Protein AF-G3HZX7-F1 (afdb_monomer)

Solvent-accessible surface area (backbone atoms only — not comparable to full-atom values): 30133 Å² total; per-residue (Å²): 125,48,49,28,31,24,36,34,36,74,42,68,67,34,49,26,54,49,48,33,47,72,51,44,61,68,69,51,34,39,65,53,33,31,11,15,89,41,45,65,59,10,42,53,46,17,64,76,69,73,30,83,32,56,23,44,32,61,68,57,50,34,65,36,84,76,40,49,32,36,39,41,38,58,60,49,89,47,31,53,67,54,50,48,51,24,42,76,54,71,23,26,36,42,28,41,51,58,50,30,89,46,73,68,51,42,52,51,50,52,49,53,22,60,78,68,74,37,58,74,48,73,39,83,61,94,80,90,84,73,92,94,61,90,52,65,50,75,50,80,44,82,45,85,91,85,41,74,47,73,52,73,52,53,82,80,55,90,68,90,48,59,46,75,50,75,54,99,91,43,40,40,37,29,49,47,65,73,67,56,46,44,42,32,47,74,89,43,80,44,78,50,84,75,60,93,42,70,84,86,58,84,53,86,68,39,35,55,55,50,58,59,55,49,49,54,49,52,48,58,74,70,39,77,78,41,71,65,54,50,49,52,52,51,53,48,45,47,49,60,40,36,52,56,57,52,59,71,73,46,100,77,66,79,85,74,89,67,86,80,78,78,86,49,72,59,60,49,54,50,45,54,50,54,45,52,54,47,58,56,54,70,68,36,66,66,63,51,52,60,58,69,70,56,63,78,89,56,53,64,65,54,48,55,48,56,57,46,60,71,45,66,86,72,66,83,54,68,71,56,56,51,49,50,48,44,53,48,34,51,52,38,51,50,31,56,76,71,71,39,68,77,52,40,64,51,49,54,46,52,53,50,49,48,37,62,78,72,39,42,68,56,41,51,75,57,65,31,84,71,38,68,84,79,42,84,84,76,54,65,58,32,58,54,46,53,55,46,53,52,50,50,54,50,49,53,51,50,52,51,52,52,48,52,37,50,77,72,72,49,81,90,79,91,70,89,81,72,74,75,90,68,91,50,79,84,64,64,38,41,75,56,60,57,50,52,52,50,48,50,51,52,52,50,50,50,49,53,52,52,53,51,35,52,51,24,57,77,66,72,33,65,68,58,32,51,50,44,50,78,73,39,55,63,58,48,57,51,47,52,49,51,50,52,50,53,46,54,52,42,61,72,48,65,65,95,81,88,87,90,80,96,71,69,67,65,57,70,42,59,56,48,48,29,66,77,59,44,70,85,107

Foldseek 3Di:
DAAEEEEEALDQLSLLLLLLQLQDDPVHYDHAEYEHCAQVSQVVSCVVNVHPYGYNDLLVSLQDPRHQEYEAPDPQQCLLVSLLSNLVSQHAYEYEPPSHPDPVSVVVSVVSCVVSVHHYYYDFADDDDDPPDDAKDKDWDQDPPRDIDIDIDGPPDDDQCKDWDADPQGIWIFGVVRQGQWIATPNDIDGHDQDPTGDDRPDDSSSNVVVVVVVVSVDVVVPQCDLVNLLVLLLVLLVLLLVLVQVVPDPDGDPPPDDDDDPDPLSVVLSVLLNLLLVVVVVPVVSVVVLVPDDPPPPQVVLVVVLCVLCVVVDDDDSSLSVNSSSLSSNLSVCVVVVNNVVNVVSSVSNSVCCSPPPSVVCSVCVHPRCPVVDPVLPLVLLVVVVVVVVVLVVVVVVLVCVVCVVVVHDDDDDDDDDPPDPVPQVPLESLVVLVVVLVVLVVVLVVLVVQLVVCVVVVNVVSNCSSVVRPNVVSVVVSVVSVVLNVQSVVQPDDDDDDDPHRHYDVSSVVSSVVPRPPD

Secondary structure (DSSP, 8-state):
--EEEEEE--SHHHHHHHHHHTTS-TTTEEEEEEE-SSHHHHHHHHHHHT-SEEESSHHHHHT-TT-SEEEE-S-GGGHHHHHHHHHHTT-EEEEESSSSSSHHHHHHHHHHHHHTT--EEEE-------TTS--EEEEEEE-SSS-EEEEEEESSS----EEEEEETTEEEEEESTTS--EEEETTEEEE-PPP---S--SSTTGGGHHHHHHHHHHHHHH----HHHHHHHHHHHHHHHHHHHHHTT-SS------PPPP--HHHHHHHHHHHHHHHHHTT-HHHHHHHHT--TTSHHHHHHHHHHHTTTTS---HHHHHHHHHHHHHHHHHHHHTT-THHHHHHHHHHHHHIIIIIHHHHHHTT-GGGGGS-TT-S-HHHHHHHHHHHHHHHHHHHHHHHHHHHTT--------PPPS---TTT---HHHHHHHHHHHHHHHHHHHHHHHHHHHHTT-HHHHHHHIIIIIHHHHHHHHHHHHHHHHHHHHH-----SS------HHHHHHHHHTTT--

pLDDT: mean 75.29, std 16.87, range [33.16, 98.44]

Nearest PDB structures (foldseek):
  2o48-assembly1_X  TM=9.539E-01  e=2.920E-23  Macaca fascicularis
  4gqa-assembly1_A-2  TM=7.937E-01  e=1.253E-09  Klebsiella pneumoniae 342
  4gqa-assembly2_C-3  TM=7.931E-01  e=1.765E-09  Klebsiella pneumoniae 342
  4gqa-assembly2_D  TM=7.997E-01  e=2.485E-09  Klebsiella pneumoniae 342
  4had-assembly1_C  TM=7.603E-01  e=5.992E-09  Rhizobium etli CFN 42

Sequence (521 aa):
MALRWGIVSAGLIAHDFTTMLCSLPPSEHQVVAVAARDLNRAKEFAKKHNIPKAYGSYKELAKDPDVEISYIATQHPQHKSAVLLCLAAGKAVLCEKPMGVNAAEVREMVAEARSRDVFLMEFKELGPLRKGVDSTVSVLLQYPGGLHGSFTCSITFKLPNTAYVTGTKGMAQIHKTWCPMELVVNDEHKEFPSPVLGKGYNFMNGSCLSYEANHVRECLLKGPTSSEQIMKTGAFLLQGFIQYRAGRMAGDTPELTLEQPPQDPTTKKLSECLRRIGDELDSNMELQRMIANVDTNSPREVFFRVAADMFADGNFNWGRVVALFYFASKLVLKALCTKVPELIRTIMGWTLDFLRERLLVWIQDQGGWGYYFDRDDVALEGVGHFFRELAEEKGEGAERLLKFQNDHGGRALFQDVQKPSQDEWDEWGKTQEAMEVALALEKNLNQALLDLHSLGSGRTDPHLCDFLESHFLDEEVKLIKKMGNHLTDIRRVAGPQPTQTGVPQPSLGEYLFERLTLKHD

Mean predicted aligned error: 19.06 Å

InterPro domains:
  IPR000683 Gfo/Idh/MocA-like oxidoreductase, N-terminal [PF01408] (3-121)
  IPR002475 Bcl2-like [PS50062] (274-371)
  IPR008331 Ferritin/DPS domain [PF00210] (372-493)
  IPR009040 Ferritin-like diiron domain [PS50905] (342-494)
  IPR009078 Ferritin-like superfamily [SSF47240] (370-519)
  IPR012347 Ferritin-like [G3DSA:1.20.1260.10] (372-521)
  IPR014034 Ferritin, conserved site [PS00204] (461-481)
  IPR020717 Apoptosis regulator, Bcl-2, BH1 motif, conserved site [PS01080] (310-329)
  IPR020728 Apoptosis regulator, Bcl-2, BH3 motif, conserved site [PS01259] (270-284)
  IPR026298 Bcl-2 family [PR01862] (303-315)
  IPR026298 Bcl-2 family [PR01862] (317-345)
  IPR026298 Bcl-2 family [PR01862] (346-370)
  IPR026298 Bcl-2 family [cd06845] (236-369)
  IPR036291 NAD(P)-binding domain superfamily [SSF51735] (3-122)
  IPR036834 Bcl-2-like superfamily [G3DSA:1.10.437.10] (231-371)
  IPR036834 Bcl-2-like superfamily [SSF56854] (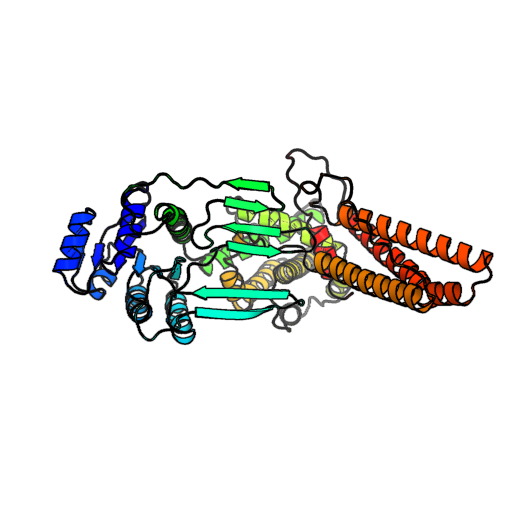223-365)
  IPR046371 Bcl-2, Bcl-2 homology region 1-3 [PF00452] (274-369)
  IPR046371 Bcl-2, Bcl-2 homology region 1-3 [SM00337] (274-369)
  IPR050984 Gfo/Idh/MocA domain-containing protein [PTHR22604] (2-122)

Radius of gyration: 29.96 Å; Cα contacts (8 Å, |Δi|>4): 589; chains: 1; bounding box: 64×76×81 Å

Structure (mmCIF, N/CA/C/O backbone):
data_AF-G3HZX7-F1
#
_entry.id   AF-G3HZX7-F1
#
loop_
_atom_site.group_PDB
_atom_site.id
_atom_site.type_symbol
_atom_site.label_atom_id
_atom_site.label_alt_id
_atom_site.label_comp_id
_atom_site.label_asym_id
_atom_site.label_entity_id
_atom_site.label_seq_id
_atom_site.pdbx_PDB_ins_code
_atom_site.Cartn_x
_atom_site.Cartn_y
_atom_site.Cartn_z
_atom_site.occupancy
_atom_site.B_iso_or_equiv
_atom_site.auth_seq_id
_atom_site.auth_comp_id
_atom_site.auth_asym_id
_atom_site.auth_atom_id
_atom_site.pdbx_PDB_model_num
ATOM 1 N N . MET A 1 1 ? -1.649 1.028 26.692 1.00 75.75 1 MET A N 1
ATOM 2 C CA . MET A 1 1 ? -1.919 -0.376 27.080 1.00 75.75 1 MET A CA 1
ATOM 3 C C . MET A 1 1 ? -1.126 -1.291 26.159 1.00 75.75 1 MET A C 1
ATOM 5 O O . MET A 1 1 ? -0.834 -0.869 25.042 1.00 75.75 1 MET A O 1
ATOM 9 N N . ALA A 1 2 ? -0.750 -2.484 26.624 1.00 89.00 2 ALA A N 1
ATOM 10 C CA . ALA A 1 2 ? -0.072 -3.476 25.792 1.00 89.00 2 ALA A CA 1
ATOM 11 C C . ALA A 1 2 ? -1.081 -4.199 24.889 1.00 89.00 2 ALA A C 1
ATOM 13 O O . ALA A 1 2 ? -2.162 -4.558 25.357 1.00 89.00 2 ALA A O 1
ATOM 14 N N . LEU A 1 3 ? -0.715 -4.420 23.627 1.00 93.25 3 LEU A N 1
ATOM 15 C CA . LEU A 1 3 ? -1.496 -5.191 22.667 1.00 93.25 3 LEU A CA 1
ATOM 16 C C . LEU A 1 3 ? -1.387 -6.686 22.997 1.00 93.25 3 LEU A C 1
ATOM 18 O O . LEU A 1 3 ? -0.275 -7.216 23.100 1.00 93.25 3 LEU A O 1
ATOM 22 N N . ARG A 1 4 ? -2.530 -7.359 23.169 1.00 97.88 4 ARG A N 1
ATOM 23 C CA . ARG A 1 4 ? -2.610 -8.759 23.616 1.00 97.88 4 ARG A CA 1
ATOM 24 C C . ARG A 1 4 ? -2.785 -9.728 22.446 1.00 97.88 4 ARG A C 1
ATOM 26 O O . ARG A 1 4 ? -3.829 -9.769 21.793 1.00 97.88 4 ARG A O 1
ATOM 33 N N . TRP A 1 5 ? -1.760 -10.540 22.216 1.00 98.25 5 TRP A N 1
ATOM 34 C CA . TRP A 1 5 ? -1.632 -11.457 21.088 1.00 98.25 5 TRP A CA 1
ATOM 35 C C . TRP A 1 5 ? -2.069 -12.882 21.434 1.00 98.25 5 TRP A C 1
ATOM 37 O O . TRP A 1 5 ? -1.647 -13.457 22.442 1.00 98.25 5 TRP A O 1
ATOM 47 N N . GLY A 1 6 ? -2.862 -13.473 20.543 1.00 98.38 6 GLY A N 1
ATOM 48 C CA . GLY A 1 6 ? -3.145 -14.901 20.476 1.00 98.38 6 GLY A CA 1
ATOM 49 C C . GLY A 1 6 ? -2.406 -15.542 19.301 1.00 98.38 6 GLY A C 1
ATOM 50 O O . GLY A 1 6 ? -2.548 -15.106 18.161 1.00 98.38 6 GLY A O 1
ATOM 51 N N . ILE A 1 7 ? -1.629 -16.591 19.556 1.00 98.31 7 ILE A N 1
ATOM 52 C CA . ILE A 1 7 ? -0.860 -17.302 18.526 1.00 98.31 7 ILE A CA 1
ATOM 53 C C . ILE A 1 7 ? -1.649 -18.518 18.038 1.00 98.31 7 ILE A C 1
ATOM 55 O O . ILE A 1 7 ? -1.963 -19.426 18.811 1.00 98.31 7 ILE A O 1
ATOM 59 N N . VAL A 1 8 ? -1.970 -18.561 16.747 1.00 97.06 8 VAL A N 1
ATOM 60 C CA . VAL A 1 8 ? -2.706 -19.667 16.125 1.00 97.06 8 VAL A CA 1
ATOM 61 C C . VAL A 1 8 ? -1.727 -20.540 15.346 1.00 97.06 8 VAL A C 1
ATOM 63 O O . VAL A 1 8 ? -1.207 -20.115 14.317 1.00 97.06 8 VAL A O 1
ATOM 66 N N . SER A 1 9 ? -1.551 -21.789 15.805 1.00 94.56 9 SER A N 1
ATOM 67 C CA . SER A 1 9 ? -0.502 -22.762 15.440 1.00 94.56 9 SER A CA 1
ATOM 68 C C . SER A 1 9 ? 0.698 -22.757 16.397 1.00 94.56 9 SER A C 1
ATOM 70 O O . SER A 1 9 ? 1.011 -21.769 17.042 1.00 94.56 9 SER A O 1
ATOM 72 N N . ALA A 1 10 ? 1.394 -23.894 16.457 1.00 92.56 10 ALA A N 1
ATOM 73 C CA . ALA A 1 10 ? 2.627 -24.109 17.222 1.00 92.56 10 ALA A CA 1
ATOM 74 C C . ALA A 1 10 ? 3.718 -24.648 16.278 1.00 92.56 10 ALA A C 1
ATOM 76 O O . ALA A 1 10 ? 4.228 -25.762 16.445 1.00 92.56 10 ALA A O 1
ATOM 77 N N . GLY A 1 11 ? 3.934 -23.921 15.177 1.00 89.25 11 GLY A N 1
ATOM 78 C CA . GLY A 1 11 ? 4.918 -24.220 14.133 1.00 89.25 11 GLY A CA 1
ATOM 79 C C . GLY A 1 11 ? 6.201 -23.396 14.267 1.00 89.25 11 GLY A C 1
ATOM 80 O O . GLY A 1 11 ? 6.369 -22.647 15.225 1.00 89.25 11 GLY A O 1
ATOM 81 N N . LEU A 1 12 ? 7.099 -23.523 13.287 1.00 84.88 12 LEU A N 1
ATOM 82 C CA . LEU A 1 12 ? 8.389 -22.820 13.289 1.00 84.88 12 LEU A CA 1
ATOM 83 C C . LEU A 1 12 ? 8.224 -21.299 13.185 1.00 84.88 12 LEU A C 1
ATOM 85 O O . LEU A 1 12 ? 8.819 -20.572 13.966 1.00 84.88 12 LEU A O 1
ATOM 89 N N . ILE A 1 13 ? 7.367 -20.812 12.284 1.00 83.62 13 ILE A N 1
ATOM 90 C CA . ILE A 1 13 ? 7.166 -19.362 12.135 1.00 83.62 13 ILE A CA 1
ATOM 91 C C . ILE A 1 13 ? 6.431 -18.764 13.343 1.00 83.62 13 ILE A C 1
ATOM 93 O O . ILE A 1 13 ? 6.792 -17.700 13.831 1.00 83.62 13 ILE A O 1
ATOM 97 N N . ALA A 1 14 ? 5.503 -19.528 13.936 1.00 91.00 14 ALA A N 1
ATOM 98 C CA . ALA A 1 14 ? 4.888 -19.177 15.213 1.00 91.00 14 ALA A CA 1
ATOM 99 C C . ALA A 1 14 ? 5.936 -19.017 16.324 1.00 91.00 14 ALA A C 1
ATOM 101 O O . ALA A 1 14 ? 5.830 -18.087 17.120 1.00 91.00 14 ALA A O 1
ATOM 102 N N . HIS A 1 15 ? 6.943 -19.902 16.380 1.00 91.25 15 HIS A N 1
ATOM 103 C CA . HIS A 1 15 ? 8.056 -19.796 17.329 1.00 91.25 15 HIS A CA 1
ATOM 104 C C . HIS A 1 15 ? 8.817 -18.485 17.135 1.00 91.25 15 HIS A C 1
ATOM 106 O O . HIS A 1 15 ? 9.005 -17.762 18.107 1.00 91.25 15 HIS A O 1
ATOM 112 N N . ASP A 1 16 ? 9.207 -18.166 15.903 1.00 82.62 16 ASP A N 1
ATOM 113 C CA . ASP A 1 16 ? 9.997 -16.971 15.593 1.00 82.62 16 ASP A CA 1
ATOM 114 C C . ASP A 1 16 ? 9.241 -15.689 15.926 1.00 82.62 16 ASP A C 1
ATOM 116 O O . ASP A 1 16 ? 9.760 -14.845 16.657 1.00 82.62 16 ASP A O 1
ATOM 120 N N . PHE A 1 17 ? 7.985 -15.594 15.486 1.00 88.38 17 PHE A N 1
ATOM 121 C CA . PHE A 1 17 ? 7.132 -14.449 15.782 1.00 88.38 17 PHE A CA 1
ATOM 122 C C . PHE A 1 17 ? 6.906 -14.286 17.290 1.00 88.38 17 PHE A C 1
ATOM 124 O O . PHE A 1 17 ? 7.008 -13.184 17.824 1.00 88.38 17 PHE A O 1
ATOM 131 N N . THR A 1 18 ? 6.679 -15.388 18.012 1.00 93.31 18 THR A N 1
ATOM 132 C CA . THR A 1 18 ? 6.517 -15.355 19.474 1.00 93.31 18 THR A CA 1
ATOM 133 C C . THR A 1 18 ? 7.813 -14.936 20.173 1.00 93.31 18 THR A C 1
ATOM 135 O O . THR A 1 18 ? 7.774 -14.116 21.084 1.00 93.31 18 THR A O 1
ATOM 138 N N . THR A 1 19 ? 8.970 -15.458 19.752 1.00 89.06 19 THR A N 1
ATOM 139 C CA . THR A 1 19 ? 10.285 -15.074 20.295 1.00 89.06 19 THR A CA 1
ATOM 140 C C . THR A 1 19 ? 10.562 -13.583 20.087 1.00 89.06 19 THR A C 1
ATOM 142 O O . THR A 1 19 ? 11.035 -12.916 21.012 1.00 89.06 19 THR A O 1
ATOM 145 N N . MET A 1 20 ? 10.221 -13.048 18.910 1.00 89.31 20 MET A N 1
ATOM 146 C CA . MET A 1 20 ? 10.321 -11.618 18.617 1.00 89.31 20 MET A CA 1
ATOM 147 C C . MET A 1 20 ? 9.380 -10.808 19.521 1.00 89.31 20 MET A C 1
ATOM 149 O O . MET A 1 20 ? 9.848 -9.900 20.205 1.00 89.31 20 MET A O 1
ATOM 153 N N . LEU A 1 21 ? 8.096 -11.179 19.620 1.00 89.56 21 LEU A N 1
ATOM 154 C CA . LEU A 1 21 ? 7.127 -10.470 20.467 1.00 89.56 21 LEU A CA 1
ATOM 155 C C . LEU A 1 21 ? 7.548 -10.448 21.940 1.00 89.56 21 LEU A C 1
ATOM 157 O O . LEU A 1 21 ? 7.418 -9.421 22.599 1.00 89.56 21 LEU A O 1
ATOM 161 N N . CYS A 1 22 ? 8.087 -11.555 22.456 1.00 90.56 22 CYS A N 1
ATOM 162 C CA . CYS A 1 22 ? 8.605 -11.636 23.824 1.00 90.56 22 CYS A CA 1
ATOM 163 C C . CYS A 1 22 ? 9.857 -10.773 24.061 1.00 90.56 22 CYS A C 1
ATOM 165 O O . CYS A 1 22 ? 10.223 -10.554 25.214 1.00 90.56 22 CYS A O 1
ATOM 167 N N . SER A 1 23 ? 10.522 -10.312 22.998 1.00 86.06 23 SER A N 1
ATOM 168 C CA . SER A 1 23 ? 11.690 -9.428 23.074 1.00 86.06 23 SER A CA 1
ATOM 169 C C . SER A 1 23 ? 11.322 -7.939 23.000 1.00 86.06 23 SER A C 1
ATOM 171 O O . SER A 1 23 ? 12.166 -7.097 23.302 1.00 86.06 23 SER A O 1
ATOM 173 N N . LEU A 1 24 ? 10.086 -7.604 22.610 1.00 86.00 24 LEU A N 1
ATOM 174 C CA . LEU A 1 24 ? 9.564 -6.234 22.607 1.00 86.00 24 LEU A CA 1
ATOM 175 C C . LEU A 1 24 ? 9.158 -5.777 24.023 1.00 86.00 24 LEU A C 1
ATOM 177 O O . LEU A 1 24 ? 8.956 -6.616 24.906 1.00 86.00 24 LEU A O 1
ATOM 181 N N . PRO A 1 25 ? 9.016 -4.458 24.275 1.00 87.88 25 PRO A N 1
ATOM 182 C CA . PRO A 1 25 ? 8.615 -3.949 25.583 1.00 87.88 25 PRO A CA 1
ATOM 183 C C . PRO A 1 25 ? 7.290 -4.575 26.074 1.00 87.88 25 PRO A C 1
ATOM 185 O O . PRO A 1 25 ? 6.261 -4.428 25.406 1.00 87.88 25 PRO A O 1
ATOM 188 N N . PRO A 1 26 ? 7.242 -5.201 27.269 1.00 88.56 26 PRO A N 1
ATOM 189 C CA . PRO A 1 26 ? 6.018 -5.820 27.802 1.00 88.56 26 PRO A CA 1
ATOM 190 C C . PRO A 1 26 ? 4.871 -4.835 28.075 1.00 88.56 26 PRO A C 1
ATOM 192 O O . PRO A 1 26 ? 3.716 -5.236 28.239 1.00 88.56 26 PRO A O 1
ATOM 195 N N . SER A 1 27 ? 5.186 -3.538 28.156 1.00 90.56 27 SER A N 1
ATOM 196 C CA . SER A 1 27 ? 4.219 -2.436 28.226 1.00 90.56 27 SER A CA 1
ATOM 197 C C . SER A 1 27 ? 3.507 -2.172 26.894 1.00 90.56 27 SER A C 1
ATOM 199 O O . SER A 1 27 ? 2.485 -1.483 26.870 1.00 90.56 27 SER A O 1
ATOM 201 N N . GLU A 1 28 ? 4.038 -2.705 25.794 1.00 85.38 28 GLU A N 1
ATOM 202 C CA . GLU A 1 28 ? 3.560 -2.496 24.430 1.00 85.38 28 GLU A CA 1
ATOM 203 C C . GLU A 1 28 ? 2.986 -3.768 23.805 1.00 85.38 28 GLU A C 1
ATOM 205 O O . GLU A 1 28 ? 1.945 -3.673 23.156 1.00 85.38 28 GLU A O 1
ATOM 210 N N . HIS A 1 29 ? 3.596 -4.936 24.048 1.00 93.56 29 HIS A N 1
ATOM 211 C CA . HIS A 1 29 ? 3.189 -6.226 23.479 1.00 93.56 29 HIS A CA 1
ATOM 212 C C . HIS A 1 29 ? 3.153 -7.328 24.541 1.00 93.56 29 HIS A C 1
ATOM 214 O O . HIS A 1 29 ? 4.068 -7.454 25.352 1.00 93.56 29 HIS A O 1
ATOM 220 N N . GLN A 1 30 ? 2.106 -8.155 24.522 1.00 97.00 30 GLN A N 1
ATOM 221 C CA . GLN A 1 30 ? 1.980 -9.323 25.397 1.00 97.00 30 GLN A CA 1
ATOM 222 C C . GLN A 1 30 ? 1.400 -10.513 24.639 1.00 97.00 30 GLN A C 1
ATOM 224 O O . GLN A 1 30 ? 0.345 -10.399 24.022 1.00 97.00 30 GLN A O 1
ATOM 229 N N . VAL A 1 31 ? 2.050 -11.675 24.721 1.00 97.75 31 VAL A N 1
ATOM 230 C CA . VAL A 1 31 ? 1.497 -12.934 24.203 1.00 97.75 31 VAL A CA 1
ATOM 231 C C . VAL A 1 31 ? 0.693 -13.602 25.313 1.00 97.75 31 VAL A C 1
ATOM 233 O O . VAL A 1 31 ? 1.258 -14.069 26.300 1.00 97.75 31 VAL A O 1
ATOM 236 N N . VAL A 1 32 ? -0.632 -13.632 25.169 1.00 98.19 32 VAL A N 1
ATOM 237 C CA . VAL A 1 32 ? -1.549 -14.062 26.240 1.00 98.19 32 VAL A CA 1
ATOM 238 C C . VAL A 1 32 ? -2.099 -15.470 26.033 1.00 98.19 32 VAL A C 1
ATOM 240 O O . VAL A 1 32 ? -2.471 -16.130 27.001 1.00 98.19 32 VAL A O 1
ATOM 243 N N . ALA A 1 33 ? -2.121 -15.965 24.795 1.00 98.44 33 ALA A N 1
ATOM 244 C CA . ALA A 1 33 ? -2.635 -17.293 24.489 1.00 98.44 33 ALA A CA 1
ATOM 245 C C . ALA A 1 33 ? -1.950 -17.922 23.271 1.00 98.44 33 ALA A C 1
ATOM 247 O O . ALA A 1 33 ? -1.533 -17.230 22.343 1.00 98.44 33 ALA A O 1
ATOM 248 N N . VAL A 1 34 ? -1.901 -19.253 23.243 1.00 98.44 34 VAL A N 1
ATOM 249 C CA . VAL A 1 34 ? -1.555 -20.038 22.050 1.00 98.44 34 VAL A CA 1
ATOM 250 C C . VAL A 1 34 ? -2.558 -21.166 21.841 1.00 98.44 34 VAL A C 1
ATOM 252 O O . VAL A 1 34 ? -3.022 -21.787 22.797 1.00 98.44 34 VAL A O 1
ATOM 255 N N . ALA A 1 35 ? -2.879 -21.463 20.586 1.00 98.00 35 ALA A N 1
ATOM 256 C CA . ALA A 1 35 ? -3.684 -22.613 20.209 1.00 98.00 35 ALA A CA 1
ATOM 257 C C . ALA A 1 35 ? -2.970 -23.489 19.184 1.00 98.00 35 ALA A C 1
ATOM 259 O O . ALA A 1 35 ? -2.398 -23.011 18.205 1.00 98.00 35 ALA A O 1
ATOM 260 N N . ALA A 1 36 ? -3.087 -24.800 19.357 1.00 93.56 36 ALA A N 1
ATOM 261 C CA . ALA A 1 36 ? -2.744 -25.787 18.341 1.00 93.56 36 ALA A CA 1
ATOM 262 C C . ALA A 1 36 ? -3.965 -26.678 18.067 1.00 93.56 36 ALA A C 1
ATOM 264 O O . ALA A 1 36 ? -4.995 -26.542 18.714 1.00 93.56 36 ALA A O 1
ATOM 265 N N . ARG A 1 37 ? -3.861 -27.593 17.097 1.00 89.06 37 ARG A N 1
ATOM 266 C CA . ARG A 1 37 ? -4.889 -28.630 16.856 1.00 89.06 37 ARG A CA 1
ATOM 267 C C . ARG A 1 37 ? -4.843 -29.776 17.875 1.00 89.06 37 ARG A C 1
ATOM 269 O O . ARG A 1 37 ? -5.667 -30.677 17.817 1.00 89.06 37 ARG A O 1
ATOM 276 N N . ASP A 1 38 ? -3.832 -29.763 18.736 1.00 88.31 38 ASP A N 1
ATOM 277 C CA . ASP A 1 38 ? -3.602 -30.723 19.806 1.00 88.31 38 ASP A CA 1
ATOM 278 C C . ASP A 1 38 ? -3.177 -29.954 21.063 1.00 88.31 38 ASP A C 1
ATOM 280 O O . ASP A 1 38 ? -2.288 -29.099 21.006 1.00 88.31 38 ASP A O 1
ATOM 284 N N . LEU A 1 39 ? -3.817 -30.250 22.196 1.00 94.88 39 LEU A N 1
ATOM 285 C CA . LEU A 1 39 ? -3.599 -29.516 23.441 1.00 94.88 39 LEU A CA 1
ATOM 286 C C . LEU A 1 39 ? -2.180 -29.713 23.989 1.00 94.88 39 LEU A C 1
ATOM 288 O O . LEU A 1 39 ? -1.624 -28.780 24.567 1.00 94.88 39 LEU A O 1
ATOM 292 N N . ASN A 1 40 ? -1.577 -30.892 23.808 1.00 96.12 40 ASN A N 1
ATOM 293 C CA . ASN A 1 40 ? -0.229 -31.152 24.316 1.00 96.12 40 ASN A CA 1
ATOM 294 C C . ASN A 1 40 ? 0.797 -30.284 23.586 1.00 96.12 40 ASN A C 1
ATOM 296 O O . ASN A 1 40 ? 1.573 -29.588 24.239 1.00 96.12 40 ASN A O 1
ATOM 300 N N . ARG A 1 41 ? 0.717 -30.205 22.252 1.00 94.25 41 ARG A N 1
ATOM 301 C CA . ARG A 1 41 ? 1.551 -29.285 21.461 1.00 94.25 41 ARG A CA 1
ATOM 302 C C . ARG A 1 41 ? 1.381 -27.823 21.870 1.00 94.25 41 ARG A C 1
ATOM 304 O O . ARG A 1 41 ? 2.368 -27.094 21.933 1.00 94.25 41 ARG A O 1
ATOM 311 N N . ALA A 1 42 ? 0.150 -27.385 22.146 1.00 96.38 42 ALA A N 1
ATOM 312 C CA . ALA A 1 42 ? -0.098 -26.024 22.618 1.00 96.38 42 ALA A CA 1
ATOM 313 C C . ALA A 1 42 ? 0.547 -25.777 23.991 1.00 96.38 42 ALA A C 1
ATOM 315 O O . ALA A 1 42 ? 1.184 -24.746 24.185 1.00 96.38 42 ALA A O 1
ATOM 316 N N . LYS A 1 43 ? 0.438 -26.732 24.926 1.00 97.06 43 LYS A N 1
ATOM 317 C CA . LYS A 1 43 ? 1.055 -26.648 26.261 1.00 97.06 43 LYS A CA 1
ATOM 318 C C . LYS A 1 43 ? 2.580 -26.645 26.204 1.00 97.06 43 LYS A C 1
ATOM 320 O O . LYS A 1 43 ? 3.208 -25.878 26.929 1.00 97.06 43 LYS A O 1
ATOM 325 N N . GLU A 1 44 ? 3.180 -27.469 25.349 1.00 96.56 44 GLU A N 1
ATOM 326 C CA . GLU A 1 44 ? 4.630 -27.480 25.131 1.00 96.56 44 GLU A CA 1
ATOM 327 C C . GLU A 1 44 ? 5.122 -26.138 24.586 1.00 96.56 44 GLU A C 1
ATOM 329 O O . GLU A 1 44 ? 6.088 -25.575 25.103 1.00 96.56 44 GLU A O 1
ATOM 334 N N . PHE A 1 45 ? 4.422 -25.590 23.589 1.00 97.12 45 PHE A N 1
ATOM 335 C CA . PHE A 1 45 ? 4.735 -24.280 23.026 1.00 97.12 45 PHE A CA 1
ATOM 336 C C . PHE A 1 45 ? 4.562 -23.163 24.065 1.00 97.12 45 PHE A C 1
ATOM 338 O O . PHE A 1 45 ? 5.457 -22.339 24.240 1.00 97.12 45 PHE A O 1
ATOM 345 N N . ALA A 1 46 ? 3.457 -23.176 24.815 1.00 97.62 46 ALA A N 1
ATOM 346 C CA . ALA A 1 46 ? 3.196 -22.210 25.875 1.00 97.62 46 ALA A CA 1
ATOM 347 C C . ALA A 1 46 ? 4.280 -22.240 26.956 1.00 97.62 46 ALA A C 1
ATOM 349 O O . ALA A 1 46 ? 4.794 -21.193 27.338 1.00 97.62 46 ALA A O 1
ATOM 350 N N . LYS A 1 47 ? 4.699 -23.438 27.385 1.00 97.06 47 LYS A N 1
ATOM 351 C CA . LYS A 1 47 ? 5.801 -23.611 28.338 1.00 97.06 47 LYS A CA 1
ATOM 352 C C . LYS A 1 47 ? 7.122 -23.078 27.782 1.00 97.06 47 LYS A C 1
ATOM 354 O O . LYS A 1 47 ? 7.860 -22.433 28.516 1.00 97.06 47 LYS A O 1
ATOM 359 N N . LYS A 1 48 ? 7.424 -23.331 26.503 1.00 95.25 48 LYS A N 1
ATOM 360 C CA . LYS A 1 48 ? 8.660 -22.860 25.852 1.00 95.25 48 LYS A CA 1
ATOM 361 C C . LYS A 1 48 ? 8.753 -21.329 25.821 1.00 95.25 48 LYS A C 1
ATOM 363 O O . LYS A 1 48 ? 9.846 -20.794 25.966 1.00 95.25 48 LYS A O 1
ATOM 368 N N . HIS A 1 49 ? 7.624 -20.649 25.634 1.00 94.75 49 HIS A N 1
ATOM 369 C CA . HIS A 1 49 ? 7.553 -19.195 25.450 1.00 94.75 49 HIS A CA 1
ATOM 370 C C . HIS A 1 49 ? 6.996 -18.423 26.654 1.00 94.75 49 HIS A C 1
ATOM 372 O O . HIS A 1 49 ? 6.800 -17.217 26.556 1.00 94.75 49 HIS A O 1
ATOM 378 N N . ASN A 1 50 ? 6.741 -19.093 27.781 1.00 95.44 50 ASN A N 1
ATOM 379 C CA . ASN A 1 50 ? 6.099 -18.511 28.966 1.00 95.44 50 ASN A CA 1
ATOM 380 C C . ASN A 1 50 ? 4.737 -17.842 28.670 1.00 95.44 50 ASN A C 1
ATOM 382 O O . ASN A 1 50 ? 4.430 -16.776 29.198 1.00 95.44 50 ASN A O 1
ATOM 386 N N . ILE A 1 51 ? 3.908 -18.476 27.834 1.00 97.62 51 ILE A N 1
ATOM 387 C CA . ILE A 1 51 ? 2.552 -18.006 27.506 1.00 97.62 51 ILE A CA 1
ATOM 388 C C . ILE A 1 51 ? 1.571 -18.538 28.564 1.00 97.62 51 ILE A C 1
ATOM 390 O O . ILE A 1 51 ? 1.577 -19.742 28.834 1.00 97.62 51 ILE A O 1
ATOM 394 N N . PRO A 1 52 ? 0.704 -17.696 29.155 1.00 96.94 52 PRO A N 1
ATOM 395 C CA . PRO A 1 52 ? -0.108 -18.094 30.305 1.00 96.94 52 PRO A CA 1
ATOM 396 C C . PRO A 1 52 ? -1.252 -19.059 29.959 1.00 96.94 52 PRO A C 1
ATOM 398 O O . PRO A 1 52 ? -1.661 -19.844 30.815 1.00 96.94 52 PRO A O 1
ATOM 401 N N . LYS A 1 53 ? -1.770 -19.037 28.722 1.00 98.19 53 LYS A N 1
ATOM 402 C CA . LYS A 1 53 ? -2.895 -19.883 28.289 1.00 98.19 53 LYS A CA 1
ATOM 403 C C . LYS A 1 53 ? -2.555 -20.719 27.056 1.00 98.19 53 LYS A C 1
ATOM 405 O O . LYS A 1 53 ? -1.948 -20.232 26.103 1.00 98.19 53 LYS A O 1
ATOM 410 N N . ALA A 1 54 ? -3.008 -21.972 27.057 1.00 98.12 54 ALA A N 1
ATOM 411 C CA . ALA A 1 54 ? -2.842 -22.917 25.957 1.00 98.12 54 ALA A CA 1
ATOM 412 C C . ALA A 1 54 ? -4.170 -23.610 25.629 1.00 98.12 54 ALA A C 1
ATOM 414 O O . ALA A 1 54 ? -4.827 -24.141 26.526 1.00 98.12 54 ALA A O 1
ATOM 415 N N . TYR A 1 55 ? -4.524 -23.653 24.346 1.00 97.88 55 TYR A N 1
ATOM 416 C CA . TYR A 1 55 ? -5.789 -24.197 23.854 1.00 97.88 55 TYR A CA 1
ATOM 417 C C . TYR A 1 55 ? -5.590 -25.343 22.856 1.00 97.88 55 TYR A C 1
ATOM 419 O O . TYR A 1 55 ? -4.655 -25.339 22.051 1.00 97.88 55 TYR A O 1
ATOM 427 N N . GLY A 1 56 ? -6.497 -26.325 22.897 1.00 95.31 56 GLY A N 1
ATOM 428 C CA . GLY A 1 56 ? -6.492 -27.493 22.007 1.00 95.31 56 GLY A CA 1
ATOM 429 C C . GLY A 1 56 ? -7.202 -27.262 20.672 1.00 95.31 56 GLY A C 1
ATOM 430 O O . GLY A 1 56 ? -7.180 -28.136 19.806 1.00 95.31 56 GLY A O 1
ATOM 431 N N . SER A 1 57 ? -7.834 -26.099 20.496 1.00 95.25 57 SER A N 1
ATOM 432 C CA . SER A 1 57 ? -8.467 -25.694 19.249 1.00 95.25 57 SER A CA 1
ATOM 433 C C . SER A 1 57 ? -8.355 -24.189 19.010 1.00 95.25 57 SER A C 1
ATOM 435 O O . SER A 1 57 ? -8.340 -23.376 19.934 1.00 95.25 57 SER A O 1
ATOM 437 N N . TYR A 1 58 ? -8.349 -23.796 17.736 1.00 97.44 58 TYR A N 1
ATOM 438 C CA . TYR A 1 58 ? -8.347 -22.382 17.340 1.00 97.44 58 TYR A CA 1
ATOM 439 C C . TYR A 1 58 ? -9.633 -21.657 17.764 1.00 97.44 58 TYR A C 1
ATOM 441 O O . TYR A 1 58 ? -9.617 -20.457 18.012 1.00 97.44 58 TYR A O 1
ATOM 449 N N . LYS A 1 59 ? -10.742 -22.396 17.914 1.00 96.88 59 LYS A N 1
ATOM 450 C CA . LYS A 1 59 ? -12.044 -21.856 18.328 1.00 96.88 59 LYS A CA 1
ATOM 451 C C . LYS A 1 59 ? -12.045 -21.390 19.777 1.00 96.88 59 LYS A C 1
ATOM 453 O O . LYS A 1 59 ? -12.726 -20.421 20.092 1.00 96.88 59 LYS A O 1
ATOM 458 N N . GLU A 1 60 ? -11.323 -22.081 20.652 1.00 96.94 60 GLU A N 1
ATOM 459 C CA . GLU A 1 60 ? -11.181 -21.661 22.047 1.00 96.94 60 GLU A CA 1
ATOM 460 C C . GLU A 1 60 ? -10.379 -20.360 22.150 1.00 96.94 60 GLU A C 1
ATOM 462 O O . GLU A 1 60 ? -10.830 -19.441 22.824 1.00 96.94 60 GLU A O 1
ATOM 467 N N . LEU A 1 61 ? -9.269 -20.233 21.410 1.00 98.12 61 LEU A N 1
ATOM 468 C CA . LEU A 1 61 ? -8.479 -18.996 21.377 1.00 98.12 61 LEU A CA 1
ATOM 469 C C . LEU A 1 61 ? -9.259 -17.826 20.776 1.00 98.12 61 LEU A C 1
ATOM 471 O O . LEU A 1 61 ? -9.247 -16.741 21.345 1.00 98.12 61 LEU A O 1
ATOM 475 N N . ALA A 1 62 ? -9.990 -18.045 19.678 1.00 97.06 62 ALA A N 1
ATOM 476 C CA . ALA A 1 62 ? -10.831 -17.007 19.082 1.00 97.06 62 ALA A CA 1
ATOM 477 C C . ALA A 1 62 ? -11.877 -16.465 20.078 1.00 97.06 62 ALA A C 1
ATOM 479 O O . ALA A 1 62 ? -12.234 -15.293 20.020 1.00 97.06 62 ALA A O 1
ATOM 480 N N . LYS A 1 63 ? -12.344 -17.298 21.017 1.00 97.56 63 LYS A N 1
ATOM 481 C CA . LYS A 1 63 ? -13.307 -16.921 22.062 1.00 97.56 63 LYS A CA 1
ATOM 482 C C . LYS A 1 63 ? -12.679 -16.326 23.322 1.00 97.56 63 LYS A C 1
ATOM 484 O O . LYS A 1 63 ? -13.431 -15.854 24.171 1.00 97.56 63 LYS A O 1
ATOM 489 N N . ASP A 1 64 ? -11.358 -16.362 23.478 1.00 97.75 64 ASP A N 1
ATOM 490 C CA . ASP A 1 64 ? -10.700 -15.833 24.673 1.00 97.75 64 ASP A CA 1
ATOM 491 C C . ASP A 1 64 ? -10.869 -14.301 24.717 1.00 97.75 64 ASP A C 1
ATOM 493 O O . ASP A 1 64 ? -10.412 -13.616 23.794 1.00 97.75 64 ASP A O 1
ATOM 497 N N . PRO A 1 65 ? -11.538 -13.728 25.736 1.00 96.62 65 PRO A N 1
ATOM 498 C CA . PRO A 1 65 ? -11.725 -12.282 25.835 1.00 96.62 65 PRO A CA 1
ATOM 499 C C . PRO A 1 65 ? -10.405 -11.519 26.007 1.00 96.62 65 PRO A C 1
ATOM 501 O O . PRO A 1 65 ? -10.345 -10.346 25.644 1.00 96.62 65 PRO A O 1
ATOM 504 N N . ASP A 1 66 ? -9.344 -12.173 26.488 1.00 96.62 66 ASP A N 1
ATOM 505 C CA . ASP A 1 66 ? -8.058 -11.514 26.723 1.00 96.62 66 ASP A CA 1
ATOM 506 C C . ASP A 1 66 ? -7.251 -11.316 25.433 1.00 96.62 66 ASP A C 1
ATOM 508 O O . ASP A 1 66 ? -6.352 -10.478 25.407 1.00 96.62 66 ASP A O 1
ATOM 512 N N . VAL A 1 67 ? -7.575 -12.043 24.358 1.00 97.88 67 VAL A N 1
ATOM 513 C CA . VAL A 1 67 ? -6.932 -11.901 23.044 1.00 97.88 67 VAL A CA 1
ATOM 514 C C . VAL A 1 67 ? -7.552 -10.726 22.288 1.00 97.88 67 VAL A C 1
ATOM 516 O O . VAL A 1 67 ? -8.761 -10.706 22.071 1.00 97.88 67 VAL A O 1
ATOM 519 N N . GLU A 1 68 ? -6.745 -9.769 21.834 1.00 95.38 68 GLU A N 1
ATOM 520 C CA . GLU A 1 68 ? -7.192 -8.649 20.983 1.00 95.38 68 GLU A CA 1
ATOM 521 C C . GLU A 1 68 ? -6.921 -8.929 19.504 1.00 95.38 68 GLU A C 1
ATOM 523 O O . GLU A 1 68 ? -7.776 -8.693 18.649 1.00 95.38 68 GLU A O 1
ATOM 528 N N . ILE A 1 69 ? -5.746 -9.491 19.218 1.00 97.69 69 ILE A N 1
ATOM 529 C CA . ILE A 1 69 ? -5.296 -9.836 17.872 1.00 97.69 69 ILE A CA 1
ATOM 530 C C . ILE A 1 69 ? -4.836 -11.291 17.804 1.00 97.69 69 ILE A C 1
ATOM 532 O O . ILE A 1 69 ? -4.162 -11.791 18.703 1.00 97.69 69 ILE A O 1
ATOM 536 N N . SER A 1 70 ? -5.197 -11.977 16.722 1.00 98.06 70 SER A N 1
ATOM 537 C CA . SER A 1 70 ? -4.745 -13.332 16.412 1.00 98.06 70 SER A CA 1
ATOM 538 C C . SER A 1 70 ? -3.700 -13.317 15.300 1.00 98.06 70 SER A C 1
ATOM 540 O O . SER A 1 70 ? -3.966 -12.815 14.209 1.00 98.06 70 SER A O 1
ATOM 542 N N . TYR A 1 71 ? -2.537 -13.914 15.555 1.00 97.31 71 TYR A N 1
ATOM 543 C CA . TYR A 1 71 ? -1.525 -14.180 14.535 1.00 97.31 71 TYR A CA 1
ATOM 544 C C . TYR A 1 71 ? -1.707 -15.594 13.970 1.00 97.31 71 TYR A C 1
ATOM 546 O O . TYR A 1 71 ? -1.611 -16.583 14.704 1.00 97.31 71 TYR A O 1
ATOM 554 N N . ILE A 1 72 ? -2.012 -15.692 12.675 1.00 96.56 72 ILE A N 1
ATOM 555 C CA . ILE A 1 72 ? -2.348 -16.943 11.989 1.00 96.56 72 ILE A CA 1
ATOM 556 C C . ILE A 1 72 ? -1.105 -17.515 11.315 1.00 96.56 72 ILE A C 1
ATOM 558 O O . ILE A 1 72 ? -0.774 -17.133 10.202 1.00 96.56 72 ILE A O 1
ATOM 562 N N . ALA A 1 73 ? -0.470 -18.491 11.967 1.00 91.38 73 ALA A N 1
ATOM 563 C CA . ALA A 1 73 ? 0.747 -19.175 11.514 1.00 91.38 73 ALA A CA 1
ATOM 564 C C . ALA A 1 73 ? 0.491 -20.646 11.132 1.00 91.38 73 ALA A C 1
ATOM 566 O O . ALA A 1 73 ? 1.264 -21.564 11.452 1.00 91.38 73 ALA A O 1
ATOM 567 N N . THR A 1 74 ? -0.668 -20.909 10.526 1.00 89.94 74 THR A N 1
ATOM 568 C CA . THR A 1 74 ? -1.028 -22.257 10.058 1.00 89.94 74 THR A CA 1
ATOM 569 C C . THR A 1 74 ? -0.333 -22.571 8.722 1.00 89.94 74 THR A C 1
ATOM 571 O O . THR A 1 74 ? 0.537 -21.828 8.290 1.00 89.94 74 THR A O 1
ATOM 574 N N . GLN A 1 75 ? -0.610 -23.719 8.094 1.00 83.31 75 GLN A N 1
ATOM 575 C CA . GLN A 1 75 ? -0.122 -23.945 6.723 1.00 83.31 75 GLN A CA 1
ATOM 576 C C . GLN A 1 75 ? -1.118 -23.322 5.741 1.00 83.31 75 GLN A C 1
ATOM 578 O O . GLN A 1 75 ? -2.306 -23.266 6.055 1.00 83.31 75 GLN A O 1
ATOM 583 N N . HIS A 1 76 ? -0.661 -22.931 4.546 1.00 83.50 76 HIS A N 1
ATOM 584 C CA . HIS A 1 76 ? -1.430 -22.073 3.630 1.00 83.50 76 HIS A CA 1
ATOM 585 C C . HIS A 1 76 ? -2.908 -22.489 3.430 1.00 83.50 76 HIS A C 1
ATOM 587 O O . HIS A 1 76 ? -3.780 -21.642 3.592 1.00 83.50 76 HIS A O 1
ATOM 593 N N . PRO A 1 77 ? -3.261 -23.776 3.194 1.00 84.00 77 PRO A N 1
ATOM 594 C CA . PRO A 1 77 ? -4.663 -24.159 2.977 1.00 84.00 77 PRO A CA 1
ATOM 595 C C . PRO A 1 77 ? -5.555 -24.064 4.227 1.00 84.00 77 PRO A C 1
ATOM 597 O O . PRO A 1 77 ? -6.757 -24.288 4.145 1.00 84.00 77 PRO A O 1
ATOM 600 N N . GLN A 1 78 ? -4.982 -23.816 5.407 1.00 90.81 78 GLN A N 1
ATOM 601 C CA . GLN A 1 78 ? -5.725 -23.636 6.655 1.00 90.81 78 GLN A CA 1
ATOM 602 C C . GLN A 1 78 ? -5.921 -22.162 7.034 1.00 90.81 78 GLN A C 1
ATOM 604 O O . GLN A 1 78 ? -6.744 -21.900 7.916 1.00 90.81 78 GLN A O 1
ATOM 609 N N . HIS A 1 79 ? -5.243 -21.219 6.363 1.00 93.38 79 HIS A N 1
ATOM 610 C CA . HIS A 1 79 ? -5.289 -19.790 6.694 1.00 93.38 79 HIS A CA 1
ATOM 611 C C . HIS A 1 79 ? -6.726 -19.275 6.708 1.00 93.38 79 HIS A C 1
ATOM 613 O O . HIS A 1 79 ? -7.209 -18.864 7.761 1.00 93.38 79 HIS A O 1
ATOM 619 N N . LYS A 1 80 ? -7.450 -19.431 5.590 1.00 95.44 80 LYS A N 1
ATOM 620 C CA . LYS A 1 80 ? -8.844 -18.991 5.442 1.00 95.44 80 LYS A CA 1
ATOM 621 C C . LYS A 1 80 ? -9.724 -19.392 6.620 1.00 95.44 80 LYS A C 1
ATOM 623 O O . LYS A 1 80 ? -10.389 -18.555 7.223 1.00 95.44 80 LYS A O 1
ATOM 628 N N . SER A 1 81 ? -9.712 -20.678 6.967 1.00 95.88 81 SER A N 1
ATOM 629 C CA . SER A 1 81 ? -10.572 -21.203 8.030 1.00 95.88 81 SER A CA 1
ATOM 630 C C . SER A 1 81 ? -10.255 -20.606 9.405 1.00 95.88 81 SER A C 1
ATOM 632 O O . SER A 1 81 ? -11.168 -20.371 10.192 1.00 95.88 81 SER A O 1
ATOM 634 N N . ALA A 1 82 ? -8.979 -20.334 9.690 1.00 96.50 82 ALA A N 1
ATOM 635 C CA . ALA A 1 82 ? -8.543 -19.748 10.951 1.00 96.50 82 ALA A CA 1
ATOM 636 C C . ALA A 1 82 ? -8.797 -18.232 10.996 1.00 96.50 82 ALA A C 1
ATOM 638 O O . ALA A 1 82 ? -9.273 -17.729 12.010 1.00 96.50 82 ALA A O 1
ATOM 639 N N . VAL A 1 83 ? -8.554 -17.526 9.887 1.00 96.81 83 VAL A N 1
ATOM 640 C CA . VAL A 1 83 ? -8.836 -16.091 9.741 1.00 96.81 83 VAL A CA 1
ATOM 641 C C . VAL A 1 83 ? -10.322 -15.818 9.953 1.00 96.81 83 VAL A C 1
ATOM 643 O O . VAL A 1 83 ? -10.673 -15.049 10.844 1.00 96.81 83 VAL A O 1
ATOM 646 N N . LEU A 1 84 ? -11.205 -16.498 9.211 1.00 97.06 84 LEU A N 1
ATOM 647 C CA . LEU A 1 84 ? -12.656 -16.301 9.326 1.00 97.06 84 LEU A CA 1
ATOM 648 C C . LEU A 1 84 ? -13.172 -16.604 10.738 1.00 97.06 84 LEU A C 1
ATOM 650 O O . LEU A 1 84 ? -14.045 -15.904 11.240 1.00 97.06 84 LEU A O 1
ATOM 654 N N . LEU A 1 85 ? -12.608 -17.612 11.407 1.00 97.38 85 LEU A N 1
ATOM 655 C CA . LEU A 1 85 ? -12.960 -17.957 12.784 1.00 97.38 85 LEU A CA 1
ATOM 656 C C . LEU A 1 85 ? -12.627 -16.827 13.773 1.00 97.38 85 LEU A C 1
ATOM 658 O O . LEU A 1 85 ? -13.438 -16.528 14.649 1.00 97.38 85 LEU A O 1
ATOM 662 N N . CYS A 1 86 ? -11.449 -16.214 13.641 1.00 97.25 86 CYS A N 1
ATOM 663 C CA . CYS A 1 86 ? -11.013 -15.110 14.496 1.00 97.25 86 CYS A CA 1
ATOM 664 C C . CYS A 1 86 ? -11.778 -13.814 14.192 1.00 97.25 86 CYS A C 1
ATOM 666 O O . CYS A 1 86 ? -12.251 -13.161 15.124 1.00 97.25 86 CYS A O 1
ATOM 668 N N . LEU A 1 87 ? -11.985 -13.490 12.910 1.00 94.56 87 LEU A N 1
ATOM 669 C CA . LEU A 1 87 ? -12.787 -12.337 12.487 1.00 94.56 87 LEU A CA 1
ATOM 670 C C . LEU A 1 87 ? -14.237 -12.454 12.972 1.00 94.56 87 LEU A C 1
ATOM 672 O O . LEU A 1 87 ? -14.784 -11.500 13.521 1.00 94.56 87 LEU A O 1
ATOM 676 N N . ALA A 1 88 ? -14.844 -13.642 12.860 1.00 94.62 88 ALA A N 1
ATOM 677 C CA . ALA A 1 88 ? -16.197 -13.898 13.353 1.00 94.62 88 ALA A CA 1
ATOM 678 C C . ALA A 1 88 ? -16.330 -13.714 14.875 1.00 94.62 88 ALA A C 1
ATOM 680 O O . ALA A 1 88 ? -17.422 -13.430 15.367 1.00 94.62 88 ALA A O 1
ATOM 681 N N . ALA A 1 89 ? -15.229 -13.854 15.616 1.00 96.00 89 ALA A N 1
ATOM 682 C CA . ALA A 1 89 ? -15.158 -13.596 17.050 1.00 96.00 89 ALA A CA 1
ATOM 683 C C . ALA A 1 89 ? -14.744 -12.150 17.400 1.00 96.00 89 ALA A C 1
ATOM 685 O O . ALA A 1 89 ? -14.522 -11.849 18.573 1.00 96.00 89 ALA A O 1
ATOM 686 N N . GLY A 1 90 ? -14.638 -11.260 16.406 1.00 93.44 90 GLY A N 1
ATOM 687 C CA . GLY A 1 90 ? -14.289 -9.849 16.589 1.00 93.44 90 GLY A CA 1
ATOM 688 C C . GLY A 1 90 ? -12.813 -9.601 16.905 1.00 93.44 90 GLY A C 1
ATOM 689 O O . GLY A 1 90 ? -12.480 -8.563 17.468 1.00 93.44 90 GLY A O 1
ATOM 690 N N . LYS A 1 91 ? -11.925 -10.558 16.605 1.00 94.69 91 LYS A N 1
ATOM 691 C CA . LYS A 1 91 ? -10.482 -10.418 16.840 1.00 94.69 91 LYS A CA 1
ATOM 692 C C . LYS A 1 91 ? -9.820 -9.803 15.620 1.00 94.69 91 LYS A C 1
ATOM 694 O O . LYS A 1 91 ? -10.045 -10.292 14.516 1.00 94.69 91 LYS A O 1
ATOM 699 N N . ALA A 1 92 ? -8.950 -8.814 15.824 1.00 94.31 92 ALA A N 1
ATOM 700 C CA . ALA A 1 92 ? -8.038 -8.376 14.771 1.00 94.31 92 ALA A CA 1
ATOM 701 C C . ALA A 1 92 ? -7.192 -9.568 14.293 1.00 94.31 92 ALA A C 1
ATOM 703 O O . ALA A 1 92 ? -6.920 -10.493 15.067 1.00 94.31 92 ALA A O 1
ATOM 704 N N . VAL A 1 93 ? -6.776 -9.568 13.029 1.00 95.81 93 VAL A N 1
ATOM 705 C CA . VAL A 1 93 ? -6.041 -10.691 12.440 1.00 95.81 93 VAL A CA 1
ATOM 706 C C . VAL A 1 93 ? -4.797 -10.224 11.698 1.00 95.81 93 VAL A C 1
ATOM 708 O O . VAL A 1 93 ? -4.861 -9.385 10.803 1.00 95.81 93 VAL A O 1
ATOM 711 N N . LEU A 1 94 ? -3.668 -10.844 12.035 1.00 90.50 94 LEU A N 1
ATOM 712 C CA . LEU A 1 94 ? -2.442 -10.820 11.246 1.00 90.50 94 LEU A CA 1
ATOM 713 C C . LEU A 1 94 ? -2.229 -12.218 10.661 1.00 90.50 94 LEU A C 1
ATOM 715 O O . LEU A 1 94 ? -2.052 -13.173 11.415 1.00 90.50 94 LEU A O 1
ATOM 719 N N . CYS A 1 95 ? -2.296 -12.369 9.342 1.00 91.50 95 CYS A N 1
ATOM 720 C CA . CYS A 1 95 ? -2.246 -13.677 8.689 1.00 91.50 95 CYS A CA 1
ATOM 721 C C . CYS A 1 95 ? -0.934 -13.895 7.943 1.00 91.50 95 CYS A C 1
ATOM 723 O O . CYS A 1 95 ? -0.570 -13.061 7.125 1.00 91.50 95 CYS A O 1
ATOM 725 N N . GLU A 1 96 ? -0.286 -15.045 8.147 1.00 86.12 96 GLU A N 1
ATOM 726 C CA . GLU A 1 96 ? 0.853 -15.475 7.327 1.00 86.12 96 GLU A CA 1
ATOM 727 C C . GLU A 1 96 ? 0.553 -15.473 5.827 1.00 86.12 96 GLU A C 1
ATOM 729 O O . GLU A 1 96 ? -0.584 -15.717 5.402 1.00 86.12 96 GLU A O 1
ATOM 734 N N . LYS A 1 97 ? 1.596 -15.265 5.017 1.00 77.06 97 LYS A N 1
ATOM 735 C CA . LYS A 1 97 ? 1.489 -15.324 3.556 1.00 77.06 97 LYS A CA 1
ATOM 736 C C . LYS A 1 97 ? 1.539 -16.757 3.000 1.00 77.06 97 LYS A C 1
ATOM 738 O O . LYS A 1 97 ? 2.153 -17.657 3.584 1.00 77.06 97 LYS A O 1
ATOM 743 N N . PRO A 1 98 ? 1.034 -16.972 1.774 1.00 82.44 98 PRO A N 1
ATOM 744 C CA . PRO A 1 98 ? 0.017 -16.130 1.160 1.00 82.44 98 PRO A CA 1
ATOM 745 C C . PRO A 1 98 ? -1.249 -16.169 2.027 1.00 82.44 98 PRO A C 1
ATOM 747 O O . PRO A 1 98 ? -1.576 -17.222 2.580 1.00 82.44 98 PRO A O 1
ATOM 750 N N . MET A 1 99 ? -1.948 -15.039 2.161 1.00 80.88 99 MET A N 1
ATOM 751 C CA . MET A 1 99 ? -3.126 -14.933 3.030 1.00 80.88 99 MET A CA 1
ATOM 752 C C . MET A 1 99 ? -4.160 -16.019 2.691 1.00 80.88 99 MET A C 1
ATOM 754 O O . MET A 1 99 ? -4.723 -16.644 3.586 1.00 80.88 99 MET A O 1
ATOM 758 N N . GLY A 1 100 ? -4.362 -16.294 1.399 1.00 83.69 100 GLY A N 1
ATOM 759 C CA . GLY A 1 100 ? -5.160 -17.412 0.892 1.00 83.69 100 GLY A CA 1
ATOM 760 C C . GLY A 1 100 ? -4.457 -18.120 -0.264 1.00 83.69 100 GLY A C 1
ATOM 761 O O . GLY A 1 100 ? -3.542 -17.571 -0.877 1.00 83.69 100 GLY A O 1
ATOM 762 N N . VAL A 1 101 ? -4.889 -19.339 -0.600 1.00 81.94 101 VAL A N 1
ATOM 763 C CA . VAL A 1 101 ? -4.270 -20.101 -1.706 1.00 81.94 101 VAL A CA 1
ATOM 764 C C . VAL A 1 101 ? -4.726 -19.627 -3.092 1.00 81.94 101 VAL A C 1
ATOM 766 O O . VAL A 1 101 ? -4.185 -20.065 -4.104 1.00 81.94 101 VAL A O 1
ATOM 769 N N . ASN A 1 102 ? -5.728 -18.743 -3.155 1.00 69.62 102 ASN A N 1
ATOM 770 C CA . ASN A 1 102 ? -6.194 -18.081 -4.372 1.00 69.62 102 ASN A CA 1
ATOM 771 C C . ASN A 1 102 ? -6.913 -16.752 -4.051 1.00 69.62 102 ASN A C 1
ATOM 773 O O . ASN A 1 102 ? -7.255 -16.463 -2.903 1.00 69.62 102 ASN A O 1
ATOM 777 N N . ALA A 1 103 ? -7.200 -15.959 -5.089 1.00 66.12 103 ALA A N 1
ATOM 778 C CA . ALA A 1 103 ? -7.832 -14.644 -4.954 1.00 66.12 103 ALA A CA 1
ATOM 779 C C . ALA A 1 103 ? -9.273 -14.674 -4.406 1.00 66.12 103 ALA A C 1
ATOM 781 O O . ALA A 1 103 ? -9.733 -13.666 -3.871 1.00 66.12 103 ALA A O 1
ATOM 782 N N . ALA A 1 104 ? -10.007 -15.782 -4.560 1.00 79.06 104 ALA A N 1
ATOM 783 C CA . ALA A 1 104 ? -11.369 -15.892 -4.038 1.00 79.06 104 ALA A CA 1
ATOM 784 C C . ALA A 1 104 ? -11.362 -16.012 -2.508 1.00 79.06 104 ALA A C 1
ATOM 786 O O . ALA A 1 104 ? -12.155 -15.350 -1.845 1.00 79.06 104 ALA A O 1
ATOM 787 N N . GLU A 1 105 ? -10.423 -16.779 -1.944 1.00 90.56 105 GLU A N 1
ATOM 788 C CA . GLU A 1 105 ? -10.264 -16.873 -0.490 1.00 90.56 105 GLU A CA 1
ATOM 789 C C . GLU A 1 105 ? -9.894 -15.525 0.132 1.00 90.56 105 GLU A C 1
ATOM 791 O O . GLU A 1 105 ? -10.491 -15.133 1.133 1.00 90.56 105 GLU A O 1
ATOM 796 N N . VAL A 1 106 ? -8.952 -14.797 -0.479 1.00 77.94 106 VAL A N 1
ATOM 797 C CA . VAL A 1 106 ? -8.541 -13.465 -0.002 1.00 77.94 106 VAL A CA 1
ATOM 798 C C . VAL A 1 106 ? -9.718 -12.492 -0.025 1.00 77.94 106 VAL A C 1
ATOM 800 O O . VAL A 1 106 ? -9.968 -11.813 0.968 1.00 77.94 106 VAL A O 1
ATOM 803 N N . ARG A 1 107 ? -10.499 -12.472 -1.115 1.00 78.88 107 ARG A N 1
ATOM 804 C CA . ARG A 1 107 ? -11.706 -11.636 -1.215 1.00 78.88 107 ARG A CA 1
ATOM 805 C C . ARG A 1 107 ? -12.721 -11.937 -0.115 1.00 78.88 107 ARG A C 1
ATOM 807 O O . ARG A 1 107 ? -13.293 -11.003 0.434 1.00 78.88 107 ARG A O 1
ATOM 814 N N . GLU A 1 108 ? -12.925 -13.206 0.221 1.00 91.62 108 GLU A N 1
ATOM 815 C CA . GLU A 1 108 ? -13.847 -13.610 1.286 1.00 91.62 108 GLU A CA 1
ATOM 816 C C . GLU A 1 108 ? -13.367 -13.154 2.670 1.00 91.62 108 GLU A C 1
ATOM 818 O O . GLU A 1 108 ? -14.144 -12.578 3.426 1.00 91.62 108 GLU A O 1
ATOM 823 N N . MET A 1 109 ? -12.080 -13.334 2.984 1.00 90.00 109 MET A N 1
ATOM 824 C CA . MET A 1 109 ? -11.507 -12.877 4.258 1.00 90.00 109 MET A CA 1
ATOM 825 C C . MET A 1 109 ? -11.561 -11.353 4.409 1.00 90.00 109 MET A C 1
ATOM 827 O O . MET A 1 109 ? -11.939 -10.855 5.468 1.00 90.00 109 MET A O 1
ATOM 831 N N . VAL A 1 110 ? -11.236 -10.610 3.346 1.00 79.38 110 VAL A N 1
ATOM 832 C CA . VAL A 1 110 ? -11.318 -9.141 3.331 1.00 79.38 110 VAL A CA 1
ATOM 833 C C . VAL A 1 110 ? -12.766 -8.668 3.475 1.00 79.38 110 VAL A C 1
ATOM 835 O O . VAL A 1 110 ? -13.026 -7.723 4.219 1.00 79.38 110 VAL A O 1
ATOM 838 N N . ALA A 1 111 ? -13.717 -9.320 2.800 1.00 82.56 111 ALA A N 1
ATOM 839 C CA . ALA A 1 111 ? -15.136 -8.992 2.923 1.00 82.56 111 ALA A CA 1
ATOM 840 C C . ALA A 1 111 ? -15.652 -9.219 4.353 1.00 82.56 111 ALA A C 1
ATOM 842 O O . ALA A 1 111 ? -16.338 -8.351 4.892 1.00 82.56 111 ALA A O 1
ATOM 843 N N . GLU A 1 112 ? -15.275 -10.332 4.989 1.00 89.69 112 GLU A N 1
ATOM 844 C CA . GLU A 1 112 ? -15.653 -10.628 6.374 1.00 89.69 112 GLU A CA 1
ATOM 845 C C . GLU A 1 112 ? -15.087 -9.579 7.343 1.00 89.69 112 GLU A C 1
ATOM 847 O O . GLU A 1 112 ? -15.831 -9.035 8.159 1.00 89.69 112 GLU A O 1
ATOM 852 N N . ALA A 1 113 ? -13.799 -9.240 7.213 1.00 80.75 113 ALA A N 1
ATOM 853 C CA . ALA A 1 113 ? -13.138 -8.228 8.036 1.00 80.75 113 ALA A CA 1
ATOM 854 C C . ALA A 1 113 ? -13.827 -6.859 7.919 1.00 80.75 113 ALA A C 1
ATOM 856 O O . ALA A 1 113 ? -14.170 -6.243 8.928 1.00 80.75 113 ALA A O 1
ATOM 857 N N . ARG A 1 114 ? -14.122 -6.431 6.683 1.00 79.44 114 ARG A N 1
ATOM 858 C CA . ARG A 1 114 ? -14.845 -5.182 6.395 1.00 79.44 114 ARG A CA 1
ATOM 859 C C . ARG A 1 114 ? -16.258 -5.180 6.963 1.00 79.44 114 ARG A C 1
ATOM 861 O O . ARG A 1 114 ? -16.667 -4.189 7.552 1.00 79.44 114 ARG A O 1
ATOM 868 N N . SER A 1 115 ? -16.995 -6.285 6.826 1.00 85.06 115 SER A N 1
ATOM 869 C CA . SER A 1 115 ? -18.377 -6.384 7.319 1.00 85.06 115 SER A CA 1
ATOM 870 C C . SER A 1 115 ? -18.500 -6.219 8.838 1.00 85.06 115 SER A C 1
ATOM 872 O O . SER A 1 115 ? -19.579 -5.913 9.341 1.00 85.06 115 SER A O 1
ATOM 874 N N . ARG A 1 116 ? -17.395 -6.417 9.565 1.00 84.50 116 ARG A N 1
ATOM 875 C CA . ARG A 1 116 ? -17.327 -6.354 11.028 1.00 84.50 116 ARG A CA 1
ATOM 876 C C . ARG A 1 116 ? -16.512 -5.177 11.555 1.00 84.50 116 ARG A C 1
ATOM 878 O O . ARG A 1 116 ? -16.423 -5.041 12.769 1.00 84.50 116 ARG A O 1
ATOM 885 N N . ASP A 1 117 ? -15.926 -4.374 10.668 1.00 82.50 117 ASP A N 1
ATOM 886 C CA . ASP A 1 117 ? -14.972 -3.310 11.005 1.00 82.50 117 ASP A CA 1
ATOM 887 C C . ASP A 1 117 ? -13.797 -3.814 11.868 1.00 82.50 117 ASP A C 1
ATOM 889 O O . ASP A 1 117 ? -13.424 -3.242 12.891 1.00 82.50 117 ASP A O 1
ATOM 893 N N . VAL A 1 118 ? -13.232 -4.959 11.471 1.00 85.94 118 VAL A N 1
ATOM 894 C CA . VAL A 1 118 ? -12.128 -5.620 12.176 1.00 85.94 118 VAL A CA 1
ATOM 895 C C . VAL A 1 118 ? -10.862 -5.562 11.327 1.00 85.94 118 VAL A C 1
ATOM 897 O O . VAL A 1 118 ? -10.885 -5.845 10.131 1.00 85.94 118 VAL A O 1
ATOM 900 N N . PHE A 1 119 ? -9.734 -5.233 11.957 1.00 81.31 119 PHE A N 1
ATOM 901 C CA . PHE A 1 119 ? -8.430 -5.179 11.298 1.00 81.31 119 PHE A CA 1
ATOM 902 C C . PHE A 1 119 ? -8.011 -6.549 10.735 1.00 81.31 119 PHE A C 1
ATOM 904 O O . PHE A 1 119 ? -8.044 -7.556 11.447 1.00 81.31 119 PHE A O 1
ATOM 911 N N . LEU A 1 120 ? -7.554 -6.568 9.480 1.00 84.06 120 LEU A N 1
ATOM 912 C CA . LEU A 1 120 ? -6.966 -7.726 8.806 1.00 84.06 120 LEU A CA 1
ATOM 913 C C . LEU A 1 120 ? -5.744 -7.280 7.994 1.00 84.06 120 LEU A C 1
ATOM 915 O O . LEU A 1 120 ? -5.854 -6.363 7.182 1.00 84.06 120 LEU A O 1
ATOM 919 N N . MET A 1 121 ? -4.611 -7.963 8.161 1.00 77.62 121 MET A N 1
ATOM 920 C CA . MET A 1 121 ? -3.386 -7.714 7.392 1.00 77.62 121 MET A CA 1
ATOM 921 C C . MET A 1 121 ? -2.694 -9.026 6.991 1.00 77.62 121 MET A C 1
ATOM 923 O O . MET A 1 121 ? -2.719 -10.002 7.743 1.00 77.62 121 MET A O 1
ATOM 927 N N . GLU A 1 122 ? -2.076 -9.049 5.806 1.00 78.00 122 GLU A N 1
ATOM 928 C CA . GLU A 1 122 ? -1.162 -10.117 5.373 1.00 78.00 122 GLU A CA 1
ATOM 929 C C . GLU A 1 122 ? 0.265 -9.836 5.857 1.00 78.00 122 GLU A C 1
ATOM 931 O O . GLU A 1 122 ? 0.755 -8.716 5.737 1.00 78.00 122 GLU A O 1
ATOM 936 N N . PHE A 1 123 ? 0.918 -10.871 6.369 1.00 69.56 123 PHE A N 1
ATOM 937 C CA . PHE A 1 123 ? 2.278 -10.878 6.898 1.00 69.56 123 PHE A CA 1
ATOM 938 C C . PHE A 1 123 ? 3.263 -11.367 5.834 1.00 69.56 123 PHE A C 1
ATOM 940 O O . PHE A 1 123 ? 2.997 -12.383 5.188 1.00 69.56 123 PHE A O 1
ATOM 947 N N . LYS A 1 124 ? 4.388 -10.679 5.616 1.00 56.81 124 LYS A N 1
ATOM 948 C CA . LYS A 1 124 ? 5.214 -10.874 4.409 1.00 56.81 124 LYS A CA 1
ATOM 949 C C . LYS A 1 124 ? 6.552 -11.595 4.678 1.00 56.81 124 LYS A C 1
ATOM 951 O O . LYS A 1 124 ? 7.581 -10.942 4.706 1.00 56.81 124 LYS A O 1
ATOM 956 N N . GLU A 1 125 ? 6.603 -12.940 4.736 1.00 49.38 125 GLU A N 1
ATOM 957 C CA . GLU A 1 125 ? 7.883 -13.686 4.558 1.00 49.38 125 GLU A CA 1
ATOM 958 C C . GLU A 1 125 ? 7.742 -15.191 4.206 1.00 49.38 125 GLU A C 1
ATOM 960 O O . GLU A 1 125 ? 6.890 -15.881 4.752 1.00 49.38 125 GLU A O 1
ATOM 965 N N . LEU A 1 126 ? 8.579 -15.728 3.291 1.00 38.50 126 LEU A N 1
ATOM 966 C CA . LEU A 1 126 ? 8.492 -17.048 2.606 1.00 38.50 126 LEU A CA 1
ATOM 967 C C . LEU A 1 126 ? 8.920 -18.295 3.431 1.00 38.50 126 LEU A C 1
ATOM 969 O O . LEU A 1 126 ? 10.102 -18.538 3.645 1.00 38.50 126 LEU A O 1
ATOM 973 N N . GLY A 1 127 ? 7.964 -19.172 3.781 1.00 39.72 127 GLY A N 1
ATOM 974 C CA . GLY A 1 127 ? 8.206 -20.530 4.326 1.00 39.72 127 GLY A CA 1
ATO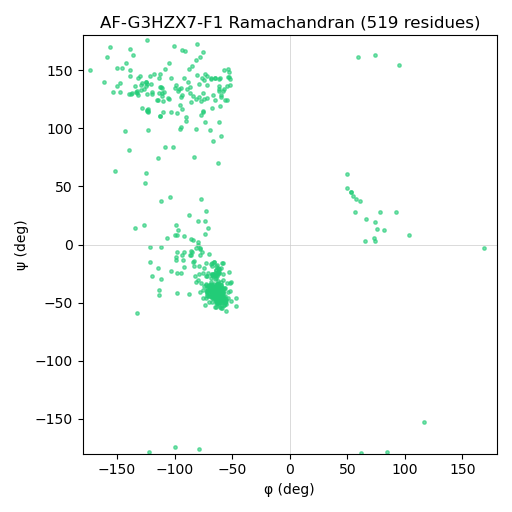M 975 C C . GLY A 1 127 ? 8.227 -21.697 3.298 1.00 39.72 127 GLY A C 1
ATOM 976 O O . GLY A 1 127 ? 7.793 -21.519 2.159 1.00 39.72 127 GLY A O 1
ATOM 977 N N . PRO A 1 128 ? 8.688 -22.913 3.683 1.00 36.12 128 PRO A N 1
ATOM 978 C CA . PRO A 1 128 ? 8.923 -24.050 2.772 1.00 36.12 128 PRO A CA 1
ATOM 979 C C . PRO A 1 128 ? 7.689 -24.951 2.521 1.00 36.12 128 PRO A C 1
ATOM 981 O O . PRO A 1 128 ? 6.848 -25.122 3.406 1.00 36.12 128 PRO A O 1
ATOM 984 N N . LEU A 1 129 ? 7.605 -25.599 1.342 1.00 41.66 129 LEU A N 1
ATOM 985 C CA . LEU A 1 129 ? 6.492 -26.488 0.941 1.00 41.66 129 LEU A CA 1
ATOM 986 C C . LEU A 1 129 ? 6.884 -27.798 0.206 1.00 41.66 129 LEU A C 1
ATOM 988 O O . LEU A 1 129 ? 8.032 -28.026 -0.155 1.00 41.66 129 LEU A O 1
ATOM 992 N N . ARG A 1 130 ? 5.873 -28.683 0.093 1.00 37.72 130 ARG A N 1
ATOM 993 C CA . ARG A 1 130 ? 5.861 -30.152 -0.127 1.00 37.72 130 ARG A CA 1
ATOM 994 C C . ARG A 1 130 ? 6.058 -30.613 -1.591 1.00 37.72 130 ARG A C 1
ATOM 996 O O . ARG A 1 130 ? 6.013 -29.816 -2.509 1.00 37.72 130 ARG A O 1
ATOM 1003 N N . LYS A 1 131 ? 6.199 -31.932 -1.813 1.00 35.03 131 LYS A N 1
ATOM 1004 C CA . LYS A 1 131 ? 6.337 -32.584 -3.139 1.00 35.03 131 LYS A CA 1
ATOM 1005 C C . LYS A 1 131 ? 5.023 -32.573 -3.948 1.00 35.03 131 LYS A C 1
ATOM 1007 O O . LYS A 1 131 ? 3.977 -32.887 -3.386 1.00 35.03 131 LYS A O 1
ATOM 1012 N N . GLY A 1 132 ? 5.107 -32.279 -5.252 1.00 43.59 132 GLY A N 1
ATOM 1013 C CA . GLY A 1 132 ? 3.967 -32.163 -6.185 1.00 43.59 132 GLY A CA 1
ATOM 1014 C C . GLY A 1 132 ? 3.574 -30.724 -6.553 1.00 43.59 132 GLY A C 1
ATOM 1015 O O . GLY A 1 132 ? 2.535 -30.519 -7.171 1.00 43.59 132 GLY A O 1
ATOM 1016 N N . VAL A 1 133 ? 4.383 -29.746 -6.145 1.00 57.25 133 VAL A N 1
ATOM 1017 C CA . VAL A 1 133 ? 4.213 -28.310 -6.413 1.00 57.25 133 VAL A CA 1
ATOM 1018 C C . VAL A 1 133 ? 5.121 -27.852 -7.557 1.00 57.25 133 VAL A C 1
ATOM 1020 O O . VAL A 1 133 ? 5.998 -28.595 -8.006 1.00 57.25 133 VAL A O 1
ATOM 1023 N N . ASP A 1 134 ? 4.915 -26.624 -8.015 1.00 55.69 134 ASP A N 1
ATOM 1024 C CA . ASP A 1 134 ? 5.793 -25.919 -8.938 1.00 55.69 134 ASP A CA 1
ATOM 1025 C C . ASP A 1 134 ? 7.233 -25.839 -8.395 1.00 55.69 134 ASP A C 1
ATOM 1027 O O . ASP A 1 134 ? 7.491 -25.409 -7.274 1.00 55.69 134 ASP A O 1
ATOM 1031 N N . SER A 1 135 ? 8.195 -2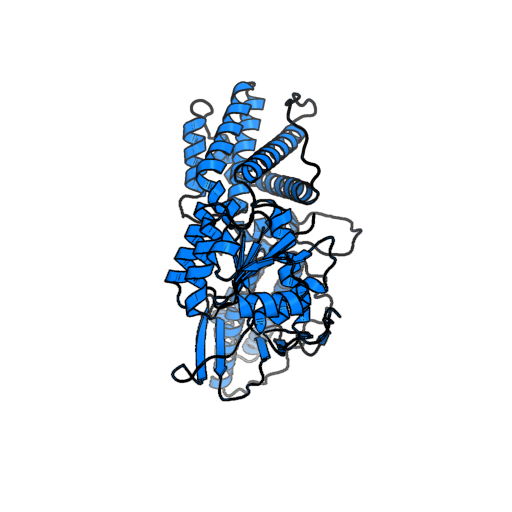6.326 -9.187 1.00 64.56 135 SER A N 1
ATOM 1032 C CA . SER A 1 135 ? 9.599 -26.448 -8.764 1.00 64.56 135 SER A CA 1
ATOM 1033 C C . SER A 1 135 ? 10.398 -25.173 -9.017 1.00 64.56 135 SER A C 1
ATOM 1035 O O . SER A 1 135 ? 11.264 -24.784 -8.233 1.00 64.56 135 SER A O 1
ATOM 1037 N N . THR A 1 136 ? 10.192 -24.562 -10.179 1.00 68.88 136 THR A N 1
ATOM 1038 C CA . THR A 1 136 ? 10.841 -23.323 -10.611 1.00 68.88 136 THR A CA 1
ATOM 1039 C C . THR A 1 136 ? 9.913 -22.647 -11.595 1.00 68.88 136 THR A C 1
ATOM 1041 O O . THR A 1 136 ? 9.416 -23.299 -12.512 1.00 68.88 136 THR A O 1
ATOM 1044 N N . VAL A 1 137 ? 9.671 -21.360 -11.385 1.00 67.94 137 VAL A N 1
ATOM 1045 C CA . VAL A 1 137 ? 8.770 -20.560 -12.207 1.00 67.94 137 VAL A CA 1
ATOM 1046 C C . VAL A 1 137 ? 9.467 -19.251 -12.531 1.00 67.94 137 VAL A C 1
ATOM 1048 O O . VAL A 1 137 ? 9.984 -18.588 -11.634 1.00 67.94 137 VAL A O 1
ATOM 1051 N N . SER A 1 138 ? 9.451 -18.883 -13.808 1.00 75.12 138 SER A N 1
ATOM 1052 C CA . SER 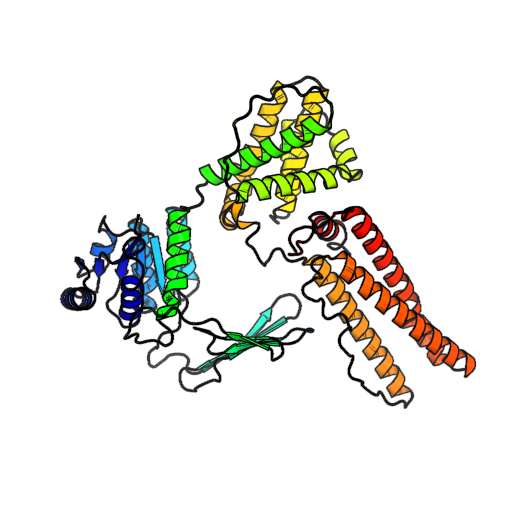A 1 138 ? 9.821 -17.552 -14.279 1.00 75.12 138 SER A CA 1
ATOM 1053 C C . SER A 1 138 ? 8.581 -16.887 -14.853 1.00 75.12 138 SER A C 1
ATOM 1055 O O . SER A 1 138 ? 7.865 -17.487 -15.655 1.00 75.12 138 SER A O 1
ATOM 1057 N N . VAL A 1 139 ? 8.319 -15.658 -14.428 1.00 75.00 139 VAL A N 1
ATOM 1058 C CA . VAL A 1 139 ? 7.154 -14.875 -14.842 1.00 75.00 139 VAL A CA 1
ATOM 1059 C C . VAL A 1 139 ? 7.636 -13.559 -15.429 1.00 75.00 139 VAL A C 1
ATOM 1061 O O . VAL A 1 139 ? 8.537 -12.928 -14.878 1.00 75.00 139 VAL A O 1
ATOM 1064 N N . LEU A 1 140 ? 7.009 -13.147 -16.529 1.00 78.81 140 LEU A N 1
ATOM 1065 C CA . LEU A 1 140 ? 7.135 -11.817 -17.109 1.00 78.81 140 LEU A CA 1
ATOM 1066 C C . LEU A 1 140 ? 5.800 -11.092 -16.927 1.00 78.81 140 LEU A C 1
ATOM 1068 O O . LEU A 1 140 ? 4.745 -11.645 -17.238 1.00 78.81 140 LEU A O 1
ATOM 1072 N N . LEU A 1 141 ? 5.851 -9.874 -16.406 1.00 71.75 141 LEU A N 1
ATOM 1073 C CA . LEU A 1 141 ? 4.697 -9.020 -16.172 1.00 71.75 141 LEU A CA 1
ATOM 1074 C C . LEU A 1 141 ? 4.869 -7.739 -16.974 1.00 71.75 141 LEU A C 1
ATOM 1076 O O . LEU A 1 141 ? 5.913 -7.093 -16.901 1.00 71.75 141 LEU A O 1
ATOM 1080 N N . GLN A 1 142 ? 3.828 -7.362 -17.706 1.00 76.75 142 GLN A N 1
ATOM 1081 C CA . GLN A 1 142 ? 3.733 -6.048 -18.320 1.00 76.75 142 GLN A CA 1
ATOM 1082 C C . GLN A 1 142 ? 2.948 -5.132 -17.385 1.00 76.75 142 GLN A C 1
ATOM 1084 O O . GLN A 1 142 ? 1.848 -5.473 -16.948 1.00 76.75 142 GLN A O 1
ATOM 1089 N N . TYR A 1 143 ? 3.529 -3.983 -17.073 1.00 67.50 143 TYR A N 1
ATOM 1090 C CA . TYR A 1 143 ? 2.908 -2.931 -16.283 1.00 67.50 143 TYR A CA 1
ATOM 1091 C C . TYR A 1 143 ? 2.485 -1.775 -17.207 1.00 67.50 143 TYR A C 1
ATOM 1093 O O . TYR A 1 143 ? 3.038 -1.624 -18.302 1.00 67.50 143 TYR A O 1
ATOM 1101 N N . PRO A 1 144 ? 1.502 -0.950 -16.800 1.00 58.47 144 PRO A N 1
ATOM 1102 C CA . PRO A 1 144 ? 1.163 0.273 -17.525 1.00 58.47 144 PRO A CA 1
ATOM 1103 C C . PRO A 1 144 ? 2.392 1.167 -17.760 1.00 58.47 144 PRO A C 1
ATOM 1105 O O . PRO A 1 144 ? 3.310 1.197 -16.942 1.00 58.47 144 PRO A O 1
ATOM 1108 N N . GLY A 1 145 ? 2.407 1.903 -18.875 1.00 71.44 145 GLY A N 1
ATOM 1109 C CA . GLY A 1 145 ? 3.522 2.792 -19.227 1.00 71.44 145 GLY A CA 1
ATOM 1110 C C . GLY A 1 145 ? 4.750 2.084 -19.809 1.00 71.44 145 GLY A C 1
ATOM 1111 O O . GLY A 1 145 ? 5.861 2.562 -19.618 1.00 71.44 145 GLY A O 1
ATOM 1112 N N . GLY A 1 146 ? 4.569 0.931 -20.468 1.00 79.06 146 GLY A N 1
ATOM 1113 C CA . GLY A 1 146 ? 5.644 0.220 -21.181 1.00 79.06 146 GLY A CA 1
ATOM 1114 C C . GLY A 1 146 ? 6.669 -0.485 -20.283 1.00 79.06 146 GLY A C 1
ATOM 1115 O O . GLY A 1 146 ? 7.650 -1.038 -20.779 1.00 79.06 146 GLY A O 1
ATOM 1116 N N . LEU A 1 147 ? 6.446 -0.489 -18.967 1.00 80.38 147 LEU A N 1
ATOM 1117 C CA . LEU A 1 147 ? 7.327 -1.121 -17.994 1.00 80.38 147 LEU A CA 1
ATOM 1118 C C . LEU A 1 147 ? 7.149 -2.641 -18.001 1.00 80.38 147 LEU A C 1
ATOM 1120 O O . LEU A 1 147 ? 6.037 -3.164 -18.106 1.00 80.38 147 LEU A O 1
ATOM 1124 N N . HIS A 1 148 ? 8.252 -3.359 -17.813 1.00 85.12 148 HIS A N 1
ATOM 1125 C CA . HIS A 1 148 ? 8.246 -4.812 -17.702 1.00 85.12 148 HIS A CA 1
ATOM 1126 C C . HIS A 1 148 ? 8.951 -5.232 -16.418 1.00 85.12 148 HIS A C 1
ATOM 1128 O O . HIS A 1 148 ? 10.036 -4.751 -16.103 1.00 85.12 148 HIS A O 1
ATOM 1134 N N . GLY A 1 149 ? 8.335 -6.152 -15.684 1.00 89.19 149 GLY A N 1
ATOM 1135 C CA . GLY A 1 149 ? 8.942 -6.816 -14.539 1.00 89.19 149 GLY A CA 1
ATOM 1136 C C . GLY A 1 149 ? 9.145 -8.288 -14.851 1.00 89.19 149 GLY A C 1
ATOM 1137 O O . GLY A 1 149 ? 8.302 -8.912 -15.492 1.00 89.19 149 GLY A O 1
ATOM 1138 N N . SER A 1 150 ? 10.241 -8.871 -14.379 1.00 90.25 150 SER A N 1
ATOM 1139 C CA . SER A 1 150 ? 10.396 -10.323 -14.385 1.00 90.25 150 SER A CA 1
ATOM 1140 C C . SER A 1 150 ? 10.827 -10.809 -13.015 1.00 90.25 150 SER A C 1
ATOM 1142 O O . SER A 1 150 ? 11.570 -10.128 -12.308 1.00 90.25 150 SER A O 1
ATOM 1144 N N . PHE A 1 151 ? 10.357 -11.989 -12.631 1.00 87.69 151 PHE A N 1
ATOM 1145 C CA . PHE A 1 151 ? 10.878 -12.673 -11.458 1.00 87.69 151 PHE A CA 1
ATOM 1146 C C . PHE A 1 151 ? 11.033 -14.158 -11.741 1.00 87.69 151 PHE A C 1
ATOM 1148 O O . PHE A 1 151 ? 10.291 -14.744 -12.528 1.00 87.69 151 PHE A O 1
ATOM 1155 N N . THR A 1 152 ? 12.008 -14.768 -11.074 1.00 78.06 152 THR A N 1
ATOM 1156 C CA . THR A 1 152 ? 12.163 -16.220 -11.034 1.00 78.06 152 THR A CA 1
ATOM 1157 C C . THR A 1 152 ? 12.166 -16.662 -9.584 1.00 78.06 152 THR A C 1
ATOM 1159 O O . THR A 1 152 ? 12.909 -16.116 -8.771 1.00 78.06 152 THR A O 1
ATOM 1162 N N . CYS A 1 153 ? 11.349 -17.655 -9.256 1.00 80.25 153 CYS A N 1
ATOM 1163 C CA . CYS A 1 153 ? 11.380 -18.333 -7.968 1.00 80.25 153 CYS A CA 1
ATOM 1164 C C . CYS A 1 153 ? 11.717 -19.810 -8.179 1.00 80.25 153 CYS A C 1
ATOM 1166 O O . CYS A 1 153 ? 11.373 -20.412 -9.197 1.00 80.25 153 CYS A O 1
ATOM 1168 N N . SER A 1 154 ? 12.435 -20.401 -7.228 1.00 73.62 154 SER A N 1
ATOM 1169 C CA . SER A 1 154 ? 12.806 -21.812 -7.276 1.00 73.62 154 SER A CA 1
ATOM 1170 C C . SER A 1 154 ? 12.873 -22.389 -5.872 1.00 73.62 154 SER A C 1
ATOM 1172 O O . SER A 1 154 ? 13.397 -21.754 -4.960 1.00 73.62 154 SER A O 1
ATOM 1174 N N . ILE A 1 155 ? 12.373 -23.615 -5.718 1.00 67.62 155 ILE A N 1
ATOM 1175 C CA . ILE A 1 155 ? 12.541 -24.415 -4.497 1.00 67.62 155 ILE A CA 1
ATOM 1176 C C . ILE A 1 155 ? 13.690 -25.429 -4.617 1.00 67.62 155 ILE A C 1
ATOM 1178 O O . ILE A 1 155 ? 14.022 -26.096 -3.640 1.00 67.62 155 ILE A O 1
ATOM 1182 N N . THR A 1 156 ? 14.297 -25.562 -5.802 1.00 61.75 156 THR A N 1
ATOM 1183 C CA . THR A 1 156 ? 15.379 -26.523 -6.089 1.00 61.75 156 THR A CA 1
ATOM 1184 C C . THR A 1 156 ? 16.726 -25.861 -6.341 1.00 61.75 156 THR A C 1
ATOM 1186 O O . THR A 1 156 ? 17.757 -26.461 -6.044 1.00 61.75 156 THR A O 1
ATOM 1189 N N . PHE A 1 157 ? 16.738 -24.638 -6.873 1.00 67.88 157 PHE A N 1
ATOM 1190 C CA . PHE A 1 157 ? 17.955 -23.903 -7.199 1.00 67.88 157 PHE A CA 1
ATOM 1191 C C . PHE A 1 157 ? 18.110 -22.680 -6.307 1.00 67.88 157 PHE A C 1
ATOM 1193 O O . PHE A 1 157 ? 17.176 -21.907 -6.102 1.00 67.88 157 PHE A O 1
ATOM 1200 N N . LYS A 1 158 ? 19.329 -22.480 -5.804 1.00 76.62 158 LYS A N 1
ATOM 1201 C CA . LYS A 1 158 ? 19.684 -21.247 -5.110 1.00 76.62 158 LYS A CA 1
ATOM 1202 C C . LYS A 1 158 ? 19.879 -20.142 -6.146 1.00 76.62 158 LYS A C 1
ATOM 1204 O O . LYS A 1 158 ? 20.797 -20.216 -6.957 1.00 76.62 158 LYS A O 1
ATOM 1209 N N . LEU A 1 159 ? 19.016 -19.136 -6.100 1.00 83.62 159 LEU A N 1
ATOM 1210 C CA . LEU A 1 159 ? 19.109 -17.935 -6.928 1.00 83.62 159 LEU A CA 1
ATOM 1211 C C . LEU A 1 159 ? 19.929 -16.846 -6.207 1.00 83.62 159 LEU A C 1
ATOM 1213 O O . LEU A 1 159 ? 20.167 -16.966 -4.999 1.00 83.62 159 LEU A O 1
ATOM 1217 N N . PRO A 1 160 ? 20.349 -15.774 -6.911 1.00 86.31 160 PRO A N 1
ATOM 1218 C CA . PRO A 1 160 ? 21.022 -14.627 -6.293 1.00 86.31 160 PRO A CA 1
ATOM 1219 C C . PRO A 1 160 ? 20.188 -13.964 -5.198 1.00 86.31 160 PRO A C 1
ATOM 1221 O O . PRO A 1 160 ? 20.752 -13.400 -4.265 1.00 86.31 160 PRO A O 1
ATOM 1224 N N . ASN A 1 161 ? 18.857 -14.117 -5.274 1.00 85.94 161 ASN A N 1
ATOM 1225 C CA . ASN A 1 161 ? 17.921 -13.632 -4.266 1.00 85.94 161 ASN A CA 1
ATOM 1226 C C . ASN A 1 161 ? 17.974 -12.108 -4.093 1.00 85.94 161 ASN A C 1
ATOM 1228 O O . ASN A 1 161 ? 17.843 -11.578 -2.989 1.00 85.94 161 ASN A O 1
ATOM 1232 N N . THR A 1 162 ? 18.160 -11.428 -5.219 1.00 87.94 162 THR A N 1
ATOM 1233 C CA . THR A 1 162 ? 18.320 -9.984 -5.333 1.00 87.94 162 THR A CA 1
ATOM 1234 C C . THR A 1 162 ? 17.213 -9.431 -6.221 1.00 87.94 162 THR A C 1
ATOM 1236 O O . THR A 1 162 ? 16.887 -10.042 -7.241 1.00 87.94 162 THR A O 1
ATOM 1239 N N . ALA A 1 163 ? 16.637 -8.294 -5.839 1.00 88.31 163 ALA A N 1
ATOM 1240 C CA . ALA A 1 163 ? 15.734 -7.520 -6.681 1.00 88.31 163 ALA A CA 1
ATOM 1241 C C . ALA A 1 163 ? 16.484 -6.319 -7.235 1.00 88.31 163 ALA A C 1
ATOM 1243 O O . ALA A 1 163 ? 17.286 -5.703 -6.533 1.00 88.31 163 ALA A O 1
ATOM 1244 N N . TYR A 1 164 ? 16.167 -5.991 -8.478 1.00 90.69 164 TYR A N 1
ATOM 1245 C CA . TYR A 1 164 ? 16.691 -4.837 -9.180 1.00 90.69 164 TYR A CA 1
ATOM 1246 C C . TYR A 1 164 ? 15.512 -4.015 -9.670 1.00 90.69 164 TYR A C 1
ATOM 1248 O O . TYR A 1 164 ? 14.542 -4.565 -10.197 1.00 90.69 164 TYR A O 1
ATOM 1256 N N . VAL A 1 165 ? 15.610 -2.705 -9.507 1.00 91.38 165 VAL A N 1
ATOM 1257 C CA . VAL A 1 165 ? 14.746 -1.744 -10.177 1.00 91.38 165 VAL A CA 1
ATOM 1258 C C . VAL A 1 165 ? 15.666 -0.810 -10.938 1.00 91.38 165 VAL A C 1
ATOM 1260 O O . VAL A 1 165 ? 16.478 -0.107 -10.340 1.00 91.38 165 VAL A O 1
ATOM 1263 N N . THR A 1 166 ? 15.561 -0.840 -12.261 1.00 89.19 166 THR A N 1
ATOM 1264 C CA . THR A 1 166 ? 16.381 -0.021 -13.151 1.00 89.19 166 THR A CA 1
ATOM 1265 C C . THR A 1 166 ? 15.495 1.019 -13.809 1.00 89.19 166 THR A C 1
ATOM 1267 O O . THR A 1 166 ? 14.463 0.690 -14.391 1.00 89.19 166 THR A O 1
ATOM 1270 N N . GLY A 1 167 ? 15.906 2.274 -13.707 1.00 85.31 167 GLY A N 1
ATOM 1271 C CA . GLY A 1 167 ? 15.321 3.388 -14.434 1.00 85.31 167 GLY A CA 1
ATOM 1272 C C . GLY A 1 167 ? 16.377 4.092 -15.275 1.00 85.31 167 GLY A C 1
ATOM 1273 O O . GLY A 1 167 ? 17.556 3.745 -15.262 1.00 85.31 167 GLY A O 1
ATOM 1274 N N . THR A 1 168 ? 15.966 5.146 -15.970 1.00 85.94 168 THR A N 1
ATOM 1275 C CA . THR A 1 168 ? 16.866 5.983 -16.783 1.00 85.94 168 THR A CA 1
ATOM 1276 C C . THR A 1 168 ? 17.970 6.660 -15.963 1.00 85.94 168 THR A C 1
ATOM 1278 O O . THR A 1 168 ? 19.004 7.032 -16.505 1.00 85.94 168 THR A O 1
ATOM 1281 N N . LYS A 1 169 ? 17.762 6.798 -14.649 1.00 77.62 169 LYS A N 1
ATOM 1282 C CA . LYS A 1 169 ? 18.664 7.447 -13.683 1.00 77.62 169 LYS A CA 1
ATOM 1283 C C . LYS A 1 169 ? 19.555 6.457 -12.916 1.00 77.62 169 LYS A C 1
ATOM 1285 O O . LYS A 1 169 ? 20.231 6.846 -11.965 1.00 77.62 169 LYS A O 1
ATOM 1290 N N . GLY A 1 170 ? 19.540 5.187 -13.320 1.00 86.44 170 GLY A N 1
ATOM 1291 C CA . GLY A 1 170 ? 20.374 4.132 -12.759 1.00 86.44 170 GLY A CA 1
ATOM 1292 C C . GLY A 1 170 ? 19.578 3.022 -12.078 1.00 86.44 170 GLY A C 1
ATOM 1293 O O . GLY A 1 170 ? 18.450 2.718 -12.471 1.00 86.44 170 GLY A O 1
ATOM 1294 N N . MET A 1 171 ? 20.190 2.357 -11.103 1.00 91.75 171 MET A N 1
ATOM 1295 C CA . MET A 1 171 ? 19.708 1.087 -10.569 1.00 91.75 171 MET A CA 1
ATOM 1296 C C . MET A 1 171 ? 19.685 1.086 -9.045 1.00 91.75 171 MET A C 1
ATOM 1298 O O . MET A 1 171 ? 20.686 1.378 -8.393 1.00 91.75 171 MET A O 1
ATOM 1302 N N . ALA A 1 172 ? 18.544 0.680 -8.494 1.00 89.88 172 ALA A N 1
ATOM 1303 C CA . ALA A 1 172 ? 18.413 0.283 -7.104 1.00 89.88 172 ALA A CA 1
ATOM 1304 C C . ALA A 1 172 ? 18.439 -1.245 -7.007 1.00 89.88 172 ALA A C 1
ATOM 1306 O O . ALA A 1 172 ? 17.767 -1.947 -7.768 1.00 89.88 172 ALA A O 1
ATOM 1307 N N . GLN A 1 173 ? 19.202 -1.760 -6.053 1.00 90.25 173 GLN A N 1
ATOM 1308 C CA . GLN A 1 173 ? 19.400 -3.176 -5.815 1.00 90.25 173 GLN A CA 1
ATOM 1309 C C . GLN A 1 173 ? 19.157 -3.504 -4.344 1.00 90.25 173 GLN A C 1
ATOM 1311 O O . GLN A 1 173 ? 19.683 -2.859 -3.439 1.00 90.25 173 GLN A O 1
ATOM 1316 N N . ILE A 1 174 ? 18.377 -4.558 -4.117 1.00 87.38 174 ILE A N 1
ATOM 1317 C CA . ILE A 1 174 ? 18.041 -5.059 -2.787 1.00 87.38 174 ILE A CA 1
ATOM 1318 C C . ILE A 1 174 ? 18.464 -6.521 -2.706 1.00 87.38 174 ILE A C 1
ATOM 1320 O O . ILE A 1 174 ? 17.896 -7.383 -3.380 1.00 87.38 174 ILE A O 1
ATOM 1324 N N . HIS A 1 175 ? 19.451 -6.810 -1.862 1.00 83.25 175 HIS A N 1
ATOM 1325 C CA . HIS A 1 175 ? 19.878 -8.176 -1.568 1.00 83.25 175 HIS A CA 1
ATOM 1326 C C . HIS A 1 175 ? 18.958 -8.841 -0.546 1.00 83.25 175 HIS A C 1
ATOM 1328 O O . HIS A 1 175 ? 18.494 -8.193 0.389 1.00 83.25 175 HIS A O 1
ATOM 1334 N N . LYS A 1 176 ? 18.754 -10.161 -0.684 1.00 80.44 176 LYS A N 1
ATOM 1335 C CA . LYS A 1 176 ? 17.899 -10.971 0.206 1.00 80.44 176 LYS A CA 1
ATOM 1336 C C . LYS A 1 176 ? 16.531 -10.317 0.382 1.00 80.44 176 LYS A C 1
ATOM 1338 O O . LYS A 1 176 ? 16.128 -9.949 1.479 1.00 80.44 176 LYS A O 1
ATOM 1343 N N . THR A 1 177 ? 15.841 -10.166 -0.739 1.00 78.06 177 THR A N 1
ATOM 1344 C CA . THR A 1 177 ? 14.656 -9.310 -0.913 1.00 78.06 177 THR A CA 1
ATOM 1345 C C . THR A 1 177 ? 13.522 -9.518 0.083 1.00 78.06 177 THR A C 1
ATOM 1347 O O . THR A 1 177 ? 12.720 -8.613 0.275 1.00 78.06 177 THR A O 1
ATOM 1350 N N . TRP A 1 178 ? 13.434 -10.690 0.706 1.00 71.94 178 TRP A N 1
ATOM 1351 C CA . TRP A 1 178 ? 12.409 -11.004 1.700 1.00 71.94 178 TRP A CA 1
ATOM 1352 C C . TRP A 1 178 ? 12.747 -10.504 3.115 1.00 71.94 178 TRP A C 1
ATOM 1354 O O . TRP A 1 178 ? 11.837 -10.379 3.920 1.00 71.94 178 TRP A O 1
ATOM 1364 N N . CYS A 1 179 ? 14.010 -10.186 3.418 1.00 70.31 179 CYS A N 1
ATOM 1365 C CA . CYS A 1 179 ? 14.420 -9.561 4.681 1.00 70.31 179 CYS A CA 1
ATOM 1366 C C . CYS A 1 179 ? 15.689 -8.700 4.513 1.00 70.31 179 CYS A C 1
ATOM 1368 O O . CYS A 1 179 ? 16.749 -9.016 5.075 1.00 70.31 179 CYS A O 1
ATOM 1370 N N . PRO A 1 180 ? 15.612 -7.628 3.703 1.00 81.38 180 PRO A N 1
ATOM 1371 C CA . PRO A 1 180 ? 16.779 -6.858 3.313 1.00 81.38 180 PRO A CA 1
ATOM 1372 C C . PRO A 1 180 ? 17.326 -6.017 4.465 1.00 81.38 180 PRO A C 1
ATOM 1374 O O . PRO A 1 180 ? 16.585 -5.475 5.279 1.00 81.38 180 PRO A O 1
ATOM 1377 N N . MET A 1 181 ? 18.649 -5.895 4.484 1.00 81.62 181 MET A N 1
ATOM 1378 C CA . MET A 1 181 ? 19.422 -5.132 5.475 1.00 81.62 181 MET A CA 1
ATOM 1379 C C . MET A 1 181 ? 20.263 -4.036 4.822 1.00 81.62 181 MET A C 1
ATOM 1381 O O . MET A 1 181 ? 20.988 -3.305 5.488 1.00 81.62 181 MET A O 1
ATOM 1385 N N . GLU A 1 182 ? 20.206 -3.974 3.500 1.00 86.25 182 GLU A N 1
ATOM 1386 C CA . GLU A 1 182 ? 21.064 -3.166 2.663 1.00 86.25 182 GLU A CA 1
ATOM 1387 C C . GLU A 1 182 ? 20.276 -2.784 1.413 1.00 86.25 182 GLU A C 1
ATOM 1389 O O . GLU A 1 182 ? 19.581 -3.617 0.819 1.00 86.25 182 GLU A O 1
ATOM 1394 N N . LEU A 1 183 ? 20.407 -1.523 1.029 1.00 88.12 183 LEU A N 1
ATOM 1395 C CA . LEU A 1 183 ? 19.966 -0.986 -0.244 1.00 88.12 183 LEU A CA 1
ATOM 1396 C C . LEU A 1 183 ? 21.199 -0.434 -0.953 1.00 88.12 183 LEU A C 1
ATOM 1398 O O . LEU A 1 183 ? 21.941 0.347 -0.361 1.00 88.12 183 LEU A O 1
ATOM 1402 N N . VAL A 1 184 ? 21.394 -0.821 -2.209 1.00 91.31 184 VAL A N 1
ATOM 1403 C CA . VAL A 1 184 ? 22.435 -0.251 -3.067 1.00 91.31 184 VAL A CA 1
ATOM 1404 C C . VAL A 1 184 ? 21.756 0.581 -4.143 1.00 91.31 184 VAL A C 1
ATOM 1406 O O . VAL A 1 184 ? 20.903 0.060 -4.857 1.00 91.31 184 VAL A O 1
ATOM 1409 N N . VAL A 1 185 ? 22.098 1.861 -4.261 1.00 91.38 185 VAL A N 1
ATOM 1410 C CA . VAL A 1 185 ? 21.585 2.746 -5.318 1.00 91.38 185 VAL A CA 1
ATOM 1411 C C . VAL A 1 185 ? 22.776 3.333 -6.053 1.00 91.38 185 VAL A C 1
ATOM 1413 O O . VAL A 1 185 ? 23.550 4.059 -5.449 1.00 91.38 185 VAL A O 1
ATOM 1416 N N . ASN A 1 186 ? 22.938 3.019 -7.340 1.00 89.88 186 ASN A N 1
ATOM 1417 C CA . ASN A 1 186 ? 24.059 3.512 -8.156 1.00 89.88 186 ASN A CA 1
ATOM 1418 C C . ASN A 1 186 ? 25.436 3.306 -7.490 1.00 89.88 186 ASN A C 1
ATOM 1420 O O . ASN A 1 186 ? 26.230 4.236 -7.398 1.00 89.88 186 ASN A O 1
ATOM 1424 N N . ASP A 1 187 ? 25.685 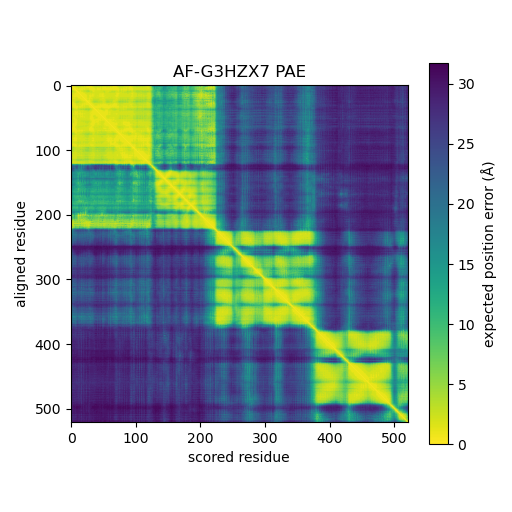2.088 -7.000 1.00 86.50 187 ASP A N 1
ATOM 1425 C CA . ASP A 1 187 ? 26.887 1.685 -6.250 1.00 86.50 187 ASP A CA 1
ATOM 1426 C C . ASP A 1 187 ? 27.074 2.360 -4.876 1.00 86.50 187 ASP A C 1
ATOM 1428 O O . ASP A 1 187 ? 28.041 2.069 -4.169 1.00 86.50 187 ASP A O 1
ATOM 1432 N N . GLU A 1 188 ? 26.132 3.194 -4.430 1.00 89.56 188 GLU A N 1
ATOM 1433 C CA . GLU A 1 188 ? 26.109 3.711 -3.063 1.00 89.56 188 GLU A CA 1
ATOM 1434 C C . GLU A 1 188 ? 25.388 2.743 -2.129 1.00 89.56 188 GLU A C 1
ATOM 1436 O O . GLU A 1 188 ? 24.220 2.398 -2.323 1.00 89.56 188 GLU A O 1
ATOM 1441 N N . HIS A 1 189 ? 26.094 2.313 -1.085 1.00 90.38 189 HIS A N 1
ATOM 1442 C CA . HIS A 1 189 ? 25.596 1.352 -0.111 1.00 90.38 189 HIS A CA 1
ATOM 1443 C C . HIS A 1 189 ? 24.960 2.055 1.087 1.00 90.38 189 HIS A C 1
ATOM 1445 O O . HIS A 1 189 ? 25.586 2.885 1.751 1.00 90.38 189 HIS A O 1
ATOM 1451 N N . LYS A 1 190 ? 23.732 1.654 1.421 1.00 87.38 190 LYS A N 1
ATOM 1452 C CA . LYS A 1 190 ? 23.034 2.073 2.634 1.00 87.38 190 LYS A CA 1
ATOM 1453 C C . LYS A 1 190 ? 22.618 0.858 3.448 1.00 87.38 190 LYS A C 1
ATOM 1455 O O . LYS A 1 190 ? 21.773 0.072 3.024 1.00 87.38 190 LYS A O 1
ATOM 1460 N N . GLU A 1 191 ? 23.193 0.729 4.637 1.00 85.56 191 GLU A N 1
ATOM 1461 C CA . GLU A 1 191 ? 22.858 -0.334 5.582 1.00 85.56 191 GLU A CA 1
ATOM 1462 C C . GLU A 1 191 ? 21.752 0.095 6.553 1.00 85.56 191 GLU A C 1
ATOM 1464 O O . GLU A 1 191 ? 21.707 1.229 7.034 1.00 85.56 191 GLU A O 1
ATOM 1469 N N . PHE A 1 192 ? 20.882 -0.853 6.884 1.00 79.69 192 PHE A N 1
ATOM 1470 C CA . PHE A 1 192 ? 19.808 -0.711 7.858 1.00 79.69 192 PHE A CA 1
ATOM 1471 C C . PHE A 1 192 ? 19.999 -1.796 8.912 1.00 79.69 192 PHE A C 1
ATOM 1473 O O . PHE A 1 192 ? 19.637 -2.935 8.652 1.00 79.69 192 PHE A O 1
ATOM 1480 N N . PRO A 1 193 ? 20.603 -1.512 10.076 1.00 74.56 193 PRO A N 1
ATOM 1481 C CA . PRO A 1 193 ? 20.961 -2.550 11.037 1.00 74.56 193 PRO A CA 1
ATOM 1482 C C . PRO A 1 193 ? 19.729 -3.250 11.625 1.00 74.56 193 PRO A C 1
ATOM 1484 O O . PRO A 1 193 ? 18.714 -2.617 11.915 1.00 74.56 193 PRO A O 1
ATOM 1487 N N . SER A 1 194 ? 19.838 -4.567 11.851 1.00 69.50 194 SER A N 1
ATOM 1488 C CA . SER A 1 194 ? 18.735 -5.358 12.419 1.00 69.50 194 SER A CA 1
ATOM 1489 C C . SER A 1 194 ? 18.527 -4.944 13.867 1.00 69.50 194 SER A C 1
ATOM 1491 O O . SER A 1 194 ? 19.510 -4.776 14.598 1.00 69.50 194 SER A O 1
ATOM 1493 N N . PRO A 1 195 ? 17.275 -4.897 14.344 1.00 73.75 195 PRO A N 1
ATOM 1494 C CA . PRO A 1 195 ? 17.023 -4.774 15.765 1.00 73.75 195 PRO A CA 1
ATOM 1495 C C . PRO A 1 195 ? 17.651 -5.983 16.474 1.00 73.75 195 PRO A C 1
ATOM 1497 O O . PRO A 1 195 ? 17.458 -7.135 16.074 1.00 73.75 195 PRO A O 1
ATOM 1500 N N . VAL A 1 196 ? 18.462 -5.733 17.505 1.00 70.81 196 VAL A N 1
ATOM 1501 C CA . VAL A 1 196 ? 19.116 -6.788 18.295 1.00 70.81 196 VAL A CA 1
ATOM 1502 C C . VAL A 1 196 ? 18.120 -7.283 19.343 1.00 70.81 196 VAL A C 1
ATOM 1504 O O . VAL A 1 196 ? 18.184 -6.922 20.516 1.00 70.81 196 VAL A O 1
ATOM 1507 N N . LEU A 1 197 ? 17.147 -8.074 18.895 1.00 71.25 197 LEU A N 1
ATOM 1508 C CA . LEU A 1 197 ? 16.059 -8.597 19.719 1.00 71.25 197 LEU A CA 1
ATOM 1509 C C . LEU A 1 197 ? 16.157 -10.116 19.802 1.00 71.25 197 LEU A C 1
ATOM 1511 O O . LEU A 1 197 ? 16.137 -10.778 18.770 1.00 71.25 197 LEU A O 1
ATOM 1515 N N . GLY A 1 198 ? 16.214 -10.673 21.012 1.00 67.00 198 GLY A N 1
ATOM 1516 C CA . GLY A 1 198 ? 16.158 -12.121 21.241 1.00 67.00 198 GLY A CA 1
ATOM 1517 C C . GLY A 1 198 ? 17.303 -12.938 20.614 1.00 67.00 198 GLY A C 1
ATOM 1518 O O . GLY A 1 198 ? 18.234 -12.416 20.005 1.00 67.00 198 GLY A O 1
ATOM 1519 N N . LYS A 1 199 ? 17.256 -14.263 20.797 1.00 76.19 199 LY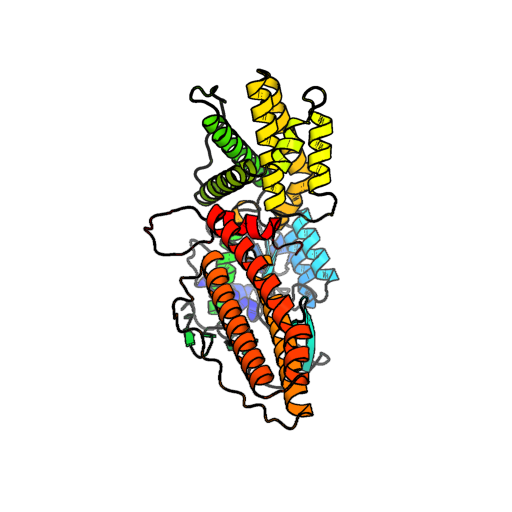S A N 1
ATOM 1520 C CA . LYS A 1 199 ? 18.134 -15.248 20.135 1.00 76.19 199 LYS A CA 1
ATOM 1521 C C . LYS A 1 199 ? 17.320 -16.503 19.806 1.00 76.19 199 LYS A C 1
ATOM 1523 O O . LYS A 1 199 ? 16.353 -16.796 20.501 1.00 76.19 199 LYS A O 1
ATOM 1528 N N . GLY A 1 200 ? 17.756 -17.276 18.808 1.00 78.44 200 GLY A N 1
ATOM 1529 C CA . GLY A 1 200 ? 17.178 -18.595 18.506 1.00 78.44 200 GLY A CA 1
ATOM 1530 C C . GLY A 1 200 ? 16.049 -18.610 17.469 1.00 78.44 200 GLY A C 1
ATOM 1531 O O . GLY A 1 200 ? 15.209 -19.502 17.524 1.00 78.44 200 GLY A O 1
ATOM 1532 N N . TYR A 1 201 ? 16.031 -17.652 16.539 1.00 80.75 201 TYR A N 1
ATOM 1533 C CA . TYR A 1 201 ? 15.130 -17.667 15.381 1.00 80.75 201 TYR A CA 1
ATOM 1534 C C . TYR A 1 201 ? 15.432 -18.849 14.447 1.00 80.75 201 TYR A C 1
ATOM 1536 O O . TYR A 1 201 ? 16.594 -19.214 14.253 1.00 80.75 201 TYR A O 1
ATOM 1544 N N . ASN A 1 202 ? 14.389 -19.440 13.868 1.00 78.69 202 ASN A N 1
ATOM 1545 C CA . ASN A 1 202 ? 14.486 -20.476 12.843 1.00 78.69 202 ASN A CA 1
ATOM 1546 C C . ASN A 1 202 ? 14.766 -19.881 11.453 1.00 78.69 202 ASN A C 1
ATOM 1548 O O . ASN A 1 202 ? 15.399 -20.543 10.629 1.00 78.69 202 ASN A O 1
ATOM 1552 N N . PHE A 1 203 ? 14.293 -18.661 11.188 1.00 75.31 203 PHE A N 1
ATOM 1553 C CA . PHE A 1 203 ? 14.409 -17.968 9.908 1.00 75.31 203 PHE A CA 1
ATOM 1554 C C . PHE A 1 203 ? 15.403 -16.799 9.971 1.00 75.31 203 PHE A C 1
ATOM 1556 O O . PHE A 1 203 ? 15.661 -16.201 11.020 1.00 75.31 203 PHE A O 1
ATOM 1563 N N . MET A 1 204 ? 16.020 -16.514 8.820 1.00 75.56 204 MET A N 1
ATOM 1564 C CA . MET A 1 204 ? 17.022 -15.455 8.675 1.00 75.56 204 MET A CA 1
ATOM 1565 C C . MET A 1 204 ? 16.396 -14.098 8.997 1.00 75.56 204 MET A C 1
ATOM 1567 O O . MET A 1 204 ? 15.322 -13.802 8.500 1.00 75.56 204 MET A O 1
ATOM 1571 N N . ASN A 1 205 ? 17.085 -13.275 9.793 1.00 77.19 205 ASN A N 1
ATOM 1572 C CA . ASN A 1 205 ? 16.623 -11.941 10.191 1.00 77.19 205 ASN A CA 1
ATOM 1573 C C . ASN A 1 205 ? 15.241 -11.923 10.883 1.00 77.19 205 ASN A C 1
ATOM 1575 O O . ASN A 1 205 ? 14.564 -10.902 10.860 1.00 77.19 205 ASN A O 1
ATOM 1579 N N . GLY A 1 206 ? 14.843 -13.004 11.570 1.00 75.00 206 GLY A N 1
ATOM 1580 C CA . GLY A 1 206 ? 13.544 -13.088 12.260 1.00 75.00 206 GLY A CA 1
ATOM 1581 C C . GLY A 1 206 ? 13.285 -12.005 13.326 1.00 75.00 206 GLY A C 1
ATOM 1582 O O . GLY A 1 206 ? 12.141 -11.764 13.701 1.00 75.00 206 GLY A O 1
ATOM 1583 N N . SER A 1 207 ? 14.315 -11.294 13.791 1.00 78.50 207 SER A N 1
ATOM 1584 C CA . SER A 1 207 ? 14.166 -10.093 14.623 1.00 78.50 207 SER A CA 1
ATOM 1585 C C . SER A 1 207 ? 13.471 -8.936 13.897 1.00 78.50 207 SER A C 1
ATOM 1587 O O . SER A 1 207 ? 12.782 -8.155 14.547 1.00 78.50 207 SER A O 1
ATOM 1589 N N . CYS A 1 208 ? 13.590 -8.839 12.568 1.00 79.25 208 CYS A N 1
ATOM 1590 C CA . CYS A 1 208 ? 12.957 -7.796 11.753 1.00 79.25 208 CYS A CA 1
ATOM 1591 C C . CYS A 1 208 ? 11.423 -7.888 11.743 1.00 79.25 208 CYS A C 1
ATOM 1593 O O . CYS A 1 208 ? 10.754 -6.905 11.431 1.00 79.25 208 CYS A O 1
ATOM 1595 N N . LEU A 1 209 ? 10.840 -9.010 12.180 1.00 77.06 209 LEU A N 1
ATOM 1596 C CA . LEU A 1 209 ? 9.389 -9.131 12.358 1.00 77.06 209 LEU A CA 1
ATOM 1597 C C . LEU A 1 209 ? 8.824 -8.089 13.350 1.00 77.06 209 LEU A C 1
ATOM 1599 O O . LEU A 1 209 ? 7.619 -7.829 13.356 1.00 77.06 209 LEU A O 1
ATOM 1603 N N . SER A 1 210 ? 9.679 -7.446 14.159 1.00 76.06 210 SER A N 1
ATOM 1604 C CA . SER A 1 210 ? 9.292 -6.331 15.029 1.00 76.06 210 SER A CA 1
ATOM 1605 C C . SER A 1 210 ? 8.712 -5.139 14.276 1.00 76.06 210 SER A C 1
ATOM 1607 O O . SER A 1 210 ? 7.852 -4.454 14.821 1.00 76.06 210 SER A O 1
ATOM 1609 N N . TYR A 1 211 ? 9.163 -4.873 13.044 1.00 73.12 211 TYR A N 1
ATOM 1610 C CA . TYR A 1 211 ? 8.661 -3.740 12.264 1.00 73.12 211 TYR A CA 1
ATOM 1611 C C . TYR A 1 211 ? 7.167 -3.900 11.971 1.00 73.12 211 TYR A C 1
ATOM 1613 O O . TYR A 1 211 ? 6.381 -2.994 12.241 1.00 73.12 211 TYR A O 1
ATOM 1621 N N . GLU A 1 212 ? 6.759 -5.084 11.510 1.00 69.69 212 GLU A N 1
ATOM 1622 C CA . GLU A 1 212 ? 5.355 -5.381 11.220 1.00 69.69 212 GLU A CA 1
ATOM 1623 C C . GLU A 1 212 ? 4.514 -5.445 12.500 1.00 69.69 212 GLU A C 1
ATOM 1625 O O . GLU A 1 212 ? 3.404 -4.917 12.537 1.00 69.69 212 GLU A O 1
ATOM 1630 N N . ALA A 1 213 ? 5.045 -6.026 13.582 1.00 68.62 213 ALA A N 1
ATOM 1631 C CA . ALA A 1 213 ? 4.346 -6.066 14.866 1.00 68.62 213 ALA A CA 1
ATOM 1632 C C . ALA A 1 213 ? 4.077 -4.660 15.430 1.00 68.62 213 ALA A C 1
ATOM 1634 O O . ALA A 1 213 ? 2.964 -4.385 15.891 1.00 68.62 213 ALA A O 1
ATOM 1635 N N . ASN A 1 214 ? 5.069 -3.768 15.363 1.00 68.81 214 ASN A N 1
ATOM 1636 C CA . ASN A 1 214 ? 4.932 -2.376 15.788 1.00 68.81 214 ASN A CA 1
ATOM 1637 C C . ASN A 1 214 ? 3.949 -1.620 14.891 1.00 68.81 214 ASN A C 1
ATOM 1639 O O . ASN A 1 214 ? 3.071 -0.934 15.408 1.00 68.81 214 ASN A O 1
ATOM 1643 N N . HIS A 1 215 ? 4.019 -1.818 13.571 1.00 69.50 215 HIS A N 1
ATOM 1644 C CA . HIS A 1 215 ? 3.079 -1.211 12.629 1.00 69.50 215 HIS A CA 1
ATOM 1645 C C . HIS A 1 215 ? 1.628 -1.626 12.914 1.00 69.50 215 HIS A C 1
ATOM 1647 O O . HIS A 1 215 ? 0.743 -0.780 13.018 1.00 69.50 215 HIS A O 1
ATOM 1653 N N . VAL A 1 216 ? 1.380 -2.920 13.146 1.00 69.06 216 VAL A N 1
ATOM 1654 C CA . VAL A 1 216 ? 0.050 -3.420 13.531 1.00 69.06 216 VAL A CA 1
ATOM 1655 C C . VAL A 1 216 ? -0.429 -2.776 14.830 1.00 69.06 216 VAL A C 1
ATOM 1657 O O . VAL A 1 216 ? -1.587 -2.369 14.930 1.00 69.06 216 VAL A O 1
ATOM 1660 N N . ARG A 1 217 ? 0.453 -2.640 15.826 1.00 76.69 217 ARG A N 1
ATOM 1661 C CA . ARG A 1 217 ? 0.121 -1.951 17.076 1.00 76.69 217 ARG A CA 1
ATOM 1662 C C . ARG A 1 217 ? -0.232 -0.486 16.838 1.00 76.69 217 ARG A C 1
ATOM 1664 O O . ARG A 1 217 ? -1.210 -0.017 17.412 1.00 76.69 217 ARG A O 1
ATOM 1671 N N . GLU A 1 218 ? 0.517 0.225 16.006 1.00 68.38 218 GLU A N 1
ATOM 1672 C CA . GLU A 1 218 ? 0.219 1.612 15.644 1.00 68.38 218 GLU A CA 1
ATOM 1673 C C . GLU A 1 218 ? -1.143 1.738 14.956 1.00 68.38 218 GLU A C 1
ATOM 1675 O O . GLU A 1 218 ? -1.940 2.589 15.350 1.00 68.38 218 GLU A O 1
ATOM 1680 N N . CYS A 1 219 ? -1.452 0.865 13.992 1.00 65.62 219 CYS A N 1
ATOM 1681 C CA . CYS A 1 219 ? -2.757 0.827 13.331 1.00 65.62 219 CYS A CA 1
ATOM 1682 C C . CYS A 1 219 ? -3.897 0.578 14.326 1.00 65.62 219 CYS A C 1
ATOM 1684 O O . CYS A 1 219 ? -4.903 1.281 14.303 1.00 65.62 219 CYS A O 1
ATOM 1686 N N . LEU A 1 220 ? -3.733 -0.385 15.237 1.00 69.81 220 LEU A N 1
ATOM 1687 C CA . LEU A 1 220 ? -4.758 -0.712 16.229 1.00 69.81 220 LEU A CA 1
ATOM 1688 C C . LEU A 1 220 ? -4.933 0.383 17.288 1.00 69.81 220 LEU A C 1
ATOM 1690 O O . LEU A 1 220 ? -6.059 0.646 17.700 1.00 69.81 220 LEU A O 1
ATOM 1694 N N . LEU A 1 221 ? -3.853 1.050 17.711 1.00 68.81 221 LEU A N 1
ATOM 1695 C CA . LEU A 1 221 ? -3.920 2.179 18.648 1.00 68.81 221 LEU A CA 1
ATOM 1696 C C . LEU A 1 221 ? -4.576 3.415 18.033 1.00 68.81 221 LEU A C 1
ATOM 1698 O O . LEU A 1 221 ? -5.262 4.148 18.742 1.00 68.81 221 LEU A O 1
ATOM 1702 N N . LYS A 1 222 ? -4.372 3.643 16.731 1.00 61.81 222 LYS A N 1
ATOM 1703 C CA . LYS A 1 222 ? -5.090 4.679 15.976 1.00 61.81 222 LYS A CA 1
ATOM 1704 C C . LYS A 1 222 ? -6.585 4.348 15.831 1.00 61.81 222 LYS A C 1
ATOM 1706 O O . LYS A 1 222 ? -7.372 5.262 15.599 1.00 61.81 222 LYS A O 1
ATOM 1711 N N . GLY A 1 223 ? -6.963 3.081 16.032 1.00 50.06 223 GLY A N 1
ATOM 1712 C CA . GLY A 1 223 ? -8.302 2.544 15.799 1.00 50.06 223 GLY A CA 1
ATOM 1713 C C . GLY A 1 223 ? -8.595 2.373 14.302 1.00 50.06 223 GLY A C 1
ATOM 1714 O O . GLY A 1 223 ? -7.902 2.961 13.466 1.00 50.06 223 GLY A O 1
ATOM 1715 N N . PRO A 1 224 ? -9.623 1.592 13.918 1.00 50.66 224 PRO A N 1
ATOM 1716 C CA . PRO A 1 224 ? -10.201 1.754 12.589 1.00 50.66 224 PRO A CA 1
ATOM 1717 C C . PRO A 1 224 ? -10.596 3.225 12.438 1.00 50.66 224 PRO A C 1
ATOM 1719 O O . PRO A 1 224 ? -11.127 3.821 13.379 1.00 50.66 224 PRO A O 1
ATOM 1722 N N . THR A 1 225 ? -10.304 3.844 11.291 1.00 57.06 225 THR A N 1
ATOM 1723 C CA . THR A 1 225 ? -10.740 5.220 11.035 1.00 57.06 225 THR A CA 1
ATOM 1724 C C . THR A 1 225 ? -12.258 5.193 10.933 1.00 57.06 225 THR A C 1
ATOM 1726 O O . THR A 1 225 ? -12.812 4.934 9.866 1.00 57.06 225 THR A O 1
ATOM 1729 N N . SER A 1 226 ? -12.935 5.360 12.069 1.00 64.50 226 SER A N 1
ATOM 1730 C CA . SER A 1 226 ? -14.374 5.161 12.124 1.00 64.50 226 SER A CA 1
ATOM 1731 C C . SER A 1 226 ? -15.028 6.147 11.167 1.00 64.50 226 SER A C 1
ATOM 1733 O O . SER A 1 226 ? -14.576 7.290 11.020 1.00 64.50 226 SER A O 1
ATOM 1735 N N . SER A 1 227 ? -16.101 5.725 10.501 1.00 74.19 227 SER A N 1
ATOM 1736 C CA . SER A 1 227 ? -16.846 6.616 9.613 1.00 74.19 227 SER A CA 1
ATOM 1737 C C . SER A 1 227 ? -17.236 7.918 10.325 1.00 74.19 227 SER A C 1
ATOM 1739 O O . SER A 1 227 ? -17.221 8.990 9.726 1.00 74.19 227 SER A O 1
ATOM 1741 N N . GLU A 1 228 ? -17.502 7.840 11.632 1.00 73.69 228 GLU A N 1
ATOM 1742 C CA . GLU A 1 228 ? -17.748 8.989 12.499 1.00 73.69 228 GLU A CA 1
ATOM 1743 C C . GLU A 1 228 ? -16.532 9.923 12.607 1.00 73.69 228 GLU A C 1
ATOM 1745 O O . GLU A 1 228 ? -16.677 11.134 12.447 1.00 73.69 228 GLU A O 1
ATOM 1750 N N . GLN A 1 229 ? -15.325 9.389 12.803 1.00 73.31 229 GLN A N 1
ATOM 1751 C CA . GLN A 1 229 ? -14.094 10.176 12.867 1.00 73.31 229 GLN A CA 1
ATOM 1752 C C . GLN A 1 229 ? -13.747 10.818 11.517 1.00 73.31 229 GLN A C 1
ATOM 1754 O O . GLN A 1 229 ? -13.391 11.995 11.482 1.00 73.31 229 GLN A O 1
ATOM 1759 N N . ILE A 1 230 ? -13.909 10.097 10.401 1.00 77.38 230 ILE A N 1
ATOM 1760 C CA . ILE A 1 230 ? -13.712 10.649 9.047 1.00 77.38 230 ILE A CA 1
ATOM 1761 C C . ILE A 1 230 ? -14.667 11.819 8.807 1.00 77.38 230 ILE A C 1
ATOM 1763 O O . ILE A 1 230 ? -14.248 12.874 8.323 1.00 77.38 230 ILE A O 1
ATOM 1767 N N . MET A 1 231 ? -15.942 11.652 9.166 1.00 85.25 231 MET A N 1
ATOM 1768 C CA . MET A 1 231 ? -16.950 12.696 9.001 1.00 85.25 231 MET A CA 1
ATOM 1769 C C . MET A 1 231 ? -16.706 13.885 9.932 1.00 85.25 231 MET A C 1
ATOM 1771 O O . MET A 1 231 ? -16.841 15.027 9.495 1.00 85.25 231 MET A O 1
ATOM 1775 N N . LYS A 1 232 ? -16.290 13.644 11.181 1.00 79.75 232 LYS A N 1
ATOM 1776 C CA . LYS A 1 232 ? -15.943 14.697 12.144 1.00 79.75 232 LYS A CA 1
ATOM 1777 C C . LYS A 1 232 ? -14.750 15.526 11.665 1.00 79.75 232 LYS A C 1
ATOM 1779 O O . LYS A 1 232 ? -14.816 16.753 11.677 1.00 79.75 232 LYS A O 1
ATOM 1784 N N . THR A 1 233 ? -13.695 14.876 11.174 1.00 78.50 233 THR A N 1
ATOM 1785 C CA . THR A 1 233 ? -12.533 15.562 10.591 1.00 78.50 233 THR A CA 1
ATOM 1786 C C . THR A 1 233 ? -12.899 16.291 9.296 1.00 78.50 233 THR A C 1
ATOM 1788 O O . THR A 1 233 ? -12.489 17.431 9.105 1.00 78.50 233 THR A O 1
ATOM 1791 N N . GLY A 1 234 ? -13.722 15.695 8.427 1.00 82.75 234 GLY A N 1
ATOM 1792 C CA . GLY A 1 234 ? -14.195 16.342 7.198 1.00 82.75 234 GLY A CA 1
ATOM 1793 C C . GLY A 1 234 ? -15.019 17.607 7.466 1.00 82.75 234 GLY A C 1
ATOM 1794 O O . GLY A 1 234 ? -14.788 18.636 6.830 1.00 82.75 234 GLY A O 1
ATOM 1795 N N . ALA A 1 235 ? -15.924 17.562 8.452 1.00 83.94 235 ALA A N 1
ATOM 1796 C CA . ALA A 1 235 ? -16.675 18.727 8.922 1.00 83.94 235 ALA A CA 1
ATOM 1797 C C . ALA A 1 235 ? -15.748 19.833 9.422 1.00 83.94 235 ALA A C 1
ATOM 1799 O O . ALA A 1 235 ? -15.888 20.986 9.010 1.00 83.94 235 ALA A O 1
ATOM 1800 N N . PHE A 1 236 ? -14.757 19.460 10.229 1.00 80.94 236 PHE A N 1
ATOM 1801 C CA . PHE A 1 236 ? -13.763 20.387 10.741 1.00 80.94 236 PHE A CA 1
ATOM 1802 C C . PHE A 1 236 ? -12.958 21.072 9.619 1.00 80.94 236 PHE A C 1
ATOM 1804 O O . PHE A 1 236 ? -12.820 22.297 9.602 1.00 80.94 236 PHE A O 1
ATOM 1811 N N . LEU A 1 237 ? -12.458 20.301 8.651 1.00 81.62 237 LEU A N 1
ATOM 1812 C CA . LEU A 1 237 ? -11.674 20.828 7.532 1.00 81.62 237 LEU A CA 1
ATOM 1813 C C . LEU A 1 237 ? -12.497 21.785 6.661 1.00 81.62 237 LEU A C 1
ATOM 1815 O O . LEU A 1 237 ? -12.012 22.860 6.309 1.00 81.62 237 LEU A O 1
ATOM 1819 N N . LEU A 1 238 ? -13.751 21.434 6.352 1.00 85.56 238 LEU A N 1
ATOM 1820 C CA . LEU A 1 238 ? -14.663 22.287 5.584 1.00 85.56 238 LEU A CA 1
ATOM 1821 C C . LEU A 1 238 ? -14.914 23.619 6.301 1.00 85.56 238 LEU A C 1
ATOM 1823 O O . LEU A 1 238 ? -14.829 24.693 5.706 1.00 85.56 238 LEU A O 1
ATOM 1827 N N . GLN A 1 239 ? -15.187 23.548 7.598 1.00 81.12 239 GLN A N 1
ATOM 1828 C CA . GLN A 1 239 ? -15.458 24.694 8.455 1.00 81.12 239 GLN A CA 1
ATOM 1829 C C . GLN A 1 239 ? -14.248 25.634 8.550 1.00 81.12 239 GLN A C 1
ATOM 1831 O O . GLN A 1 239 ? -14.370 26.834 8.289 1.00 81.12 239 GLN A O 1
ATOM 1836 N N . GLY A 1 240 ? -13.065 25.085 8.842 1.00 76.88 240 GLY A N 1
ATOM 1837 C CA . GLY A 1 240 ? -11.815 25.842 8.916 1.00 76.88 240 GLY A CA 1
ATOM 1838 C C . GLY A 1 240 ? -11.378 26.430 7.571 1.00 76.88 240 GLY A C 1
ATOM 1839 O O . GLY A 1 240 ? -10.682 27.451 7.544 1.00 76.88 240 GLY A O 1
ATOM 1840 N N . PHE A 1 241 ? -11.794 25.818 6.460 1.00 81.25 241 PHE A N 1
ATOM 1841 C CA . PHE A 1 241 ? -11.577 26.321 5.108 1.00 81.25 241 PHE A CA 1
ATOM 1842 C C . PHE A 1 241 ? -12.507 27.502 4.772 1.00 81.25 241 PHE A C 1
ATOM 1844 O O . PHE A 1 241 ? -12.031 28.536 4.302 1.00 81.25 241 PHE A O 1
ATOM 1851 N N . ILE A 1 242 ? -13.805 27.405 5.086 1.00 83.19 242 ILE A N 1
ATOM 1852 C CA . ILE A 1 242 ? -14.788 28.487 4.885 1.00 83.19 242 ILE A CA 1
ATOM 1853 C C . ILE A 1 242 ? -14.428 29.728 5.713 1.00 83.19 242 ILE A C 1
ATOM 1855 O O . ILE A 1 242 ? -14.412 30.835 5.176 1.00 83.19 242 ILE A O 1
ATOM 1859 N N . GLN A 1 243 ? -14.105 29.552 7.000 1.00 77.25 243 GLN A N 1
ATOM 1860 C CA . GLN A 1 243 ? -13.728 30.655 7.897 1.00 77.25 243 GLN A CA 1
ATOM 1861 C C . GLN A 1 243 ? -12.532 31.446 7.364 1.00 77.25 243 GLN A C 1
ATOM 1863 O O . GLN A 1 243 ? -12.554 32.676 7.340 1.00 77.25 243 GLN A O 1
ATOM 1868 N N . TYR A 1 244 ? -11.502 30.733 6.904 1.00 79.00 244 TYR A N 1
ATOM 1869 C CA . TYR A 1 244 ? -10.309 31.351 6.338 1.00 79.00 244 TYR A CA 1
ATOM 1870 C C . TYR A 1 244 ? -10.640 32.229 5.127 1.00 79.00 244 TYR A C 1
ATOM 1872 O O . TYR A 1 244 ? -10.144 33.349 5.034 1.00 79.00 244 TYR A O 1
ATOM 1880 N N . ARG A 1 245 ? -11.525 31.769 4.232 1.00 77.44 245 ARG A N 1
ATOM 1881 C CA . ARG A 1 245 ? -11.933 32.565 3.064 1.00 77.44 245 ARG A CA 1
ATOM 1882 C C . ARG A 1 245 ? -12.824 33.746 3.421 1.00 77.44 245 ARG A C 1
ATOM 1884 O O . ARG A 1 245 ? -12.645 34.821 2.858 1.00 77.44 245 ARG A O 1
ATOM 1891 N N . ALA A 1 246 ? -13.741 33.577 4.371 1.00 74.44 246 ALA A N 1
ATOM 1892 C CA . ALA A 1 246 ? -14.601 34.664 4.836 1.00 74.44 246 ALA A CA 1
ATOM 1893 C C . ALA A 1 246 ? -13.784 35.816 5.442 1.00 74.44 246 ALA A C 1
ATOM 1895 O O . ALA A 1 246 ? -14.014 36.973 5.095 1.00 74.44 246 ALA A O 1
ATOM 1896 N N . GLY A 1 247 ? -12.769 35.500 6.256 1.00 70.69 247 GLY A N 1
ATOM 1897 C CA . GLY A 1 247 ? -11.876 36.496 6.860 1.00 70.69 247 GLY A CA 1
ATOM 1898 C C . GLY A 1 247 ? -11.034 37.296 5.857 1.00 70.69 247 GLY A C 1
ATOM 1899 O O . GLY A 1 247 ? -10.554 38.376 6.188 1.00 70.69 247 GLY A O 1
ATOM 1900 N N . ARG A 1 248 ? -10.876 36.816 4.616 1.00 71.38 248 ARG A N 1
ATOM 1901 C CA . ARG A 1 248 ? -10.168 37.545 3.549 1.00 71.38 248 ARG A CA 1
ATOM 1902 C C . ARG A 1 248 ? -11.040 38.565 2.807 1.00 71.38 248 ARG A C 1
ATOM 1904 O O . ARG A 1 248 ? -10.481 39.394 2.095 1.00 71.38 248 ARG A O 1
ATOM 1911 N N . MET A 1 249 ? -12.371 38.512 2.932 1.00 62.19 249 MET A N 1
ATOM 1912 C CA . MET A 1 249 ? -13.286 39.341 2.129 1.00 62.19 249 MET A CA 1
ATOM 1913 C C . MET A 1 249 ? -13.671 40.695 2.762 1.00 62.19 249 MET A C 1
ATOM 1915 O O . MET A 1 249 ? -14.070 41.577 2.007 1.00 62.19 249 MET A O 1
ATOM 1919 N N . ALA A 1 250 ? -13.532 40.910 4.082 1.00 48.56 250 ALA A N 1
ATOM 1920 C CA . ALA A 1 250 ? -13.661 42.227 4.741 1.00 48.56 250 ALA A CA 1
ATOM 1921 C C . ALA A 1 250 ? -13.279 42.168 6.238 1.00 48.56 250 ALA A C 1
ATOM 1923 O O . ALA A 1 250 ? -13.512 41.156 6.892 1.00 48.56 250 ALA A O 1
ATOM 1924 N N . GLY A 1 251 ? -12.761 43.275 6.791 1.00 45.75 251 GLY A N 1
ATOM 1925 C CA . GLY A 1 251 ? -12.297 43.431 8.184 1.00 45.75 251 GLY A CA 1
ATOM 1926 C C . GLY A 1 251 ? -13.372 43.513 9.280 1.00 45.75 251 GLY A C 1
ATOM 1927 O O . GLY A 1 251 ? -13.066 43.995 10.362 1.00 45.75 251 GLY A O 1
ATOM 1928 N N . ASP A 1 252 ? -14.592 43.046 9.014 1.00 51.66 252 ASP A N 1
ATOM 1929 C CA . ASP A 1 252 ? -15.676 42.911 9.998 1.00 51.66 252 ASP A CA 1
ATOM 1930 C C . ASP A 1 252 ? -16.397 41.579 9.726 1.00 51.66 252 ASP A C 1
ATOM 1932 O O . ASP A 1 252 ? -17.387 41.491 8.995 1.00 51.66 252 ASP A O 1
ATOM 1936 N N . THR A 1 253 ? -15.817 40.488 10.223 1.00 47.22 253 THR A N 1
ATOM 1937 C CA . THR A 1 253 ? -16.375 39.138 10.066 1.00 47.22 253 THR A CA 1
ATOM 1938 C C . THR A 1 253 ? -17.564 38.946 11.011 1.00 47.22 253 THR A C 1
ATOM 1940 O O . THR A 1 253 ? -17.403 39.156 12.213 1.00 47.22 253 THR A O 1
ATOM 1943 N N . PRO A 1 254 ? -18.729 38.460 10.541 1.00 48.41 254 PRO A N 1
ATOM 1944 C CA . PRO A 1 254 ? -19.730 37.898 11.437 1.00 48.41 254 PRO A CA 1
ATOM 1945 C C . PRO A 1 254 ? -19.098 36.721 12.185 1.00 48.41 254 PRO A C 1
ATOM 1947 O O . PRO A 1 254 ? -18.540 35.820 11.552 1.00 48.41 254 PRO A O 1
ATOM 1950 N N . GLU A 1 255 ? -19.173 36.723 13.516 1.00 48.06 255 GLU A N 1
ATOM 1951 C CA . GLU A 1 255 ? -18.774 35.591 14.354 1.00 48.06 255 GLU A CA 1
ATOM 1952 C C . GLU A 1 255 ? -19.614 34.362 13.976 1.00 48.06 255 GLU A C 1
ATOM 1954 O O . GLU A 1 255 ? -20.726 34.143 14.458 1.00 48.06 255 GLU A O 1
ATOM 1959 N N . LEU A 1 256 ? -19.089 33.537 13.072 1.00 54.97 256 LEU A N 1
ATOM 1960 C CA . LEU A 1 256 ? -19.585 32.186 12.886 1.00 54.97 256 LEU A CA 1
ATOM 1961 C C . LEU A 1 256 ? -19.189 31.409 14.148 1.00 54.97 256 LEU A C 1
ATOM 1963 O O . LEU A 1 256 ? -18.045 30.980 14.282 1.00 54.97 256 LEU A O 1
ATOM 1967 N N . THR A 1 257 ? -20.124 31.266 15.089 1.00 45.97 257 THR A N 1
ATOM 1968 C CA . THR A 1 257 ? -19.973 30.443 16.299 1.00 45.97 257 THR A CA 1
ATOM 1969 C C . THR A 1 257 ? -19.768 28.993 15.881 1.00 45.97 257 THR A C 1
ATOM 1971 O O . THR A 1 257 ? -20.682 28.335 15.384 1.00 45.97 257 THR A O 1
ATOM 1974 N N . LEU A 1 258 ? -18.532 28.517 15.999 1.00 52.31 258 LEU A N 1
ATOM 1975 C CA . LEU A 1 258 ? -18.072 27.303 15.341 1.00 52.31 258 LEU A CA 1
ATOM 1976 C C . LEU A 1 258 ? -17.017 26.613 16.221 1.00 52.31 258 LEU A C 1
ATOM 1978 O O . LEU A 1 258 ? -16.117 27.272 16.737 1.00 52.31 258 LEU A O 1
ATOM 1982 N N . GLU A 1 259 ? -17.188 25.302 16.434 1.00 51.00 259 GLU A N 1
ATOM 1983 C CA . GLU A 1 259 ? -16.387 24.471 17.352 1.00 51.00 259 GLU A CA 1
ATOM 1984 C C . GLU A 1 259 ? -14.869 24.578 17.115 1.00 51.00 259 GLU A C 1
ATOM 1986 O O . GLU A 1 259 ? -14.405 24.704 15.981 1.00 51.00 259 GLU A O 1
ATOM 1991 N N . GLN A 1 260 ? -14.085 24.523 18.201 1.00 47.66 260 GLN A N 1
ATOM 1992 C CA . GLN A 1 260 ? -12.626 24.633 18.132 1.00 47.66 260 GLN A CA 1
ATOM 1993 C C . GLN A 1 260 ? -11.983 23.405 17.453 1.00 47.66 260 GLN A C 1
ATOM 1995 O O . GLN A 1 260 ? -12.407 22.275 17.706 1.00 47.66 260 GLN A O 1
ATOM 2000 N N . PRO A 1 261 ? -10.918 23.607 16.650 1.00 48.44 261 PRO A N 1
ATOM 2001 C CA . PRO A 1 261 ? -10.156 22.529 16.033 1.00 48.44 261 PRO A CA 1
ATOM 2002 C C . PRO A 1 261 ? -9.672 21.441 16.996 1.00 48.44 261 PRO A C 1
ATOM 2004 O O . PRO A 1 261 ? -9.152 21.773 18.066 1.00 48.44 261 PRO A O 1
ATOM 2007 N N . PRO A 1 262 ? -9.674 20.160 16.584 1.00 50.81 262 PRO A N 1
ATOM 2008 C CA . PRO A 1 262 ? -8.768 19.170 17.156 1.00 50.81 262 PRO A CA 1
ATOM 2009 C C . PRO A 1 262 ? -7.311 19.632 16.966 1.00 50.81 262 PRO A C 1
ATOM 2011 O O . PRO A 1 262 ? -6.920 20.012 15.864 1.00 50.81 262 PRO A O 1
ATOM 2014 N N . GLN A 1 263 ? -6.490 19.585 18.020 1.00 51.91 263 GLN A N 1
ATOM 2015 C CA . GLN A 1 263 ? -5.085 20.038 17.985 1.00 51.91 263 GLN A CA 1
ATOM 2016 C C . GLN A 1 263 ? -4.098 19.026 17.370 1.00 51.91 263 GLN A C 1
ATOM 2018 O O . GLN A 1 263 ? -2.894 19.105 17.609 1.00 51.91 263 GLN A O 1
ATOM 2023 N N . ASP A 1 264 ? -4.582 18.068 16.581 1.00 63.59 264 ASP A N 1
ATOM 2024 C CA . ASP A 1 264 ? -3.719 17.094 15.915 1.00 63.59 264 ASP A CA 1
ATOM 2025 C C . ASP A 1 264 ? -2.793 17.790 14.882 1.00 63.59 264 ASP A C 1
ATOM 2027 O O . ASP A 1 264 ? -3.290 18.479 13.979 1.00 63.59 264 ASP A O 1
ATOM 2031 N N . PRO A 1 265 ? -1.456 17.619 14.978 1.00 60.03 265 PRO A N 1
ATOM 2032 C CA . PRO A 1 265 ? -0.494 18.206 14.045 1.00 60.03 265 PRO A CA 1
ATOM 2033 C C . PRO A 1 265 ? -0.755 17.864 12.571 1.00 60.03 265 PRO A C 1
ATOM 2035 O O . PRO A 1 265 ? -0.509 18.704 11.700 1.00 60.03 265 PRO A O 1
ATOM 2038 N N . THR A 1 266 ? -1.269 16.668 12.276 1.00 59.03 266 THR A N 1
ATOM 2039 C CA . THR A 1 266 ? -1.520 16.204 10.902 1.00 59.03 266 THR A CA 1
ATOM 2040 C C . THR A 1 266 ? -2.725 16.917 10.287 1.00 59.03 266 THR A C 1
ATOM 2042 O O . THR A 1 266 ? -2.648 17.461 9.184 1.00 59.03 266 THR A O 1
ATOM 2045 N N . THR A 1 267 ? -3.819 17.022 11.038 1.00 63.88 267 THR A N 1
ATOM 2046 C CA . THR A 1 267 ? -5.035 17.747 10.644 1.00 63.88 267 THR A CA 1
ATOM 2047 C C . THR A 1 267 ? -4.763 19.243 10.459 1.00 63.88 267 THR A C 1
ATOM 2049 O O . THR A 1 267 ? -5.323 19.870 9.557 1.00 63.88 267 THR A O 1
ATOM 2052 N N . LYS A 1 268 ? -3.852 19.827 11.252 1.00 66.69 268 LYS A N 1
ATOM 2053 C CA . LYS A 1 268 ? -3.420 21.222 11.081 1.00 66.69 268 LYS A CA 1
ATOM 2054 C C . LYS A 1 268 ? -2.703 21.442 9.743 1.00 66.69 268 LYS A C 1
ATOM 2056 O O . LYS A 1 268 ? -3.082 22.350 9.003 1.00 66.69 268 LYS A O 1
ATOM 2061 N N . LYS A 1 269 ? -1.734 20.584 9.401 1.00 61.94 269 LYS A N 1
ATOM 2062 C CA . LYS A 1 269 ? -1.041 20.621 8.098 1.00 61.94 269 LYS A CA 1
ATOM 2063 C C . LYS A 1 269 ? -2.020 20.465 6.933 1.00 61.94 269 LYS A C 1
ATOM 2065 O O . LYS A 1 269 ? -1.954 21.216 5.963 1.00 61.94 269 LYS A O 1
ATOM 2070 N N . LEU A 1 270 ? -2.979 19.547 7.060 1.00 65.81 270 LEU A N 1
ATOM 2071 C CA . LEU A 1 270 ? -4.028 19.347 6.063 1.00 65.81 270 LEU A CA 1
ATOM 2072 C C . LEU A 1 270 ? -4.903 20.590 5.883 1.00 65.81 270 LEU A C 1
ATOM 2074 O O . LEU A 1 270 ? -5.145 21.014 4.756 1.00 65.81 270 LEU A O 1
ATOM 2078 N N . SER A 1 271 ? -5.335 21.217 6.978 1.00 66.69 271 SER A N 1
ATOM 2079 C CA . SER A 1 271 ? -6.111 22.458 6.919 1.00 66.69 271 SER A CA 1
ATOM 2080 C C . SER A 1 271 ? -5.344 23.596 6.240 1.00 66.69 271 SER A C 1
ATOM 2082 O O . SER A 1 271 ? -5.950 24.367 5.497 1.00 66.69 271 SER A O 1
ATOM 2084 N N . GLU A 1 272 ? -4.046 23.747 6.508 1.00 64.75 272 GLU A N 1
ATOM 2085 C CA . GLU A 1 272 ? -3.201 24.768 5.875 1.00 64.75 272 GLU A CA 1
ATOM 2086 C C . GLU A 1 272 ? -3.027 24.503 4.375 1.00 64.75 272 GLU A C 1
ATOM 2088 O O . GLU A 1 272 ? -3.123 25.428 3.568 1.00 64.75 272 GLU A O 1
ATOM 2093 N N . CYS A 1 273 ? -2.852 23.236 4.000 1.00 61.38 273 CYS A N 1
ATOM 2094 C CA . CYS A 1 273 ? -2.777 22.794 2.613 1.00 61.38 273 CYS A CA 1
ATOM 2095 C C . CYS A 1 273 ? -4.072 23.116 1.859 1.00 61.38 273 CYS A C 1
ATOM 2097 O O . CYS A 1 273 ? -4.029 23.843 0.869 1.00 61.38 273 CYS A O 1
ATOM 2099 N N . LEU A 1 274 ? -5.232 22.688 2.377 1.00 64.81 274 LEU A N 1
ATOM 2100 C CA . LEU A 1 274 ? -6.534 22.990 1.775 1.00 64.81 274 LEU A CA 1
ATOM 2101 C C . LEU A 1 274 ? -6.683 24.488 1.503 1.00 64.81 274 LEU A C 1
ATOM 2103 O O . LEU A 1 274 ? -7.030 24.872 0.389 1.00 64.81 274 LEU A O 1
ATOM 2107 N N . ARG A 1 275 ? -6.367 25.338 2.491 1.00 70.56 275 ARG A N 1
ATOM 2108 C CA . ARG A 1 275 ? -6.453 26.803 2.371 1.00 70.56 275 ARG A CA 1
ATOM 2109 C C . ARG A 1 275 ? -5.637 27.349 1.199 1.00 70.56 275 ARG A C 1
ATOM 2111 O O . ARG A 1 275 ? -6.182 28.153 0.449 1.00 70.56 275 ARG A O 1
ATOM 2118 N N . ARG A 1 276 ? -4.402 26.878 0.998 1.00 63.69 276 ARG A N 1
ATOM 2119 C CA . ARG A 1 276 ? -3.564 27.284 -0.145 1.00 63.69 276 ARG A CA 1
ATOM 2120 C C . ARG A 1 276 ? -4.200 26.902 -1.489 1.00 63.69 276 ARG A C 1
ATOM 2122 O O . ARG A 1 276 ? -4.309 27.765 -2.350 1.00 63.69 276 ARG A O 1
ATOM 2129 N N . ILE A 1 277 ? -4.744 25.684 -1.625 1.00 59.06 277 ILE A N 1
ATOM 2130 C CA . ILE A 1 277 ? -5.406 25.230 -2.875 1.00 59.06 277 ILE A CA 1
ATOM 2131 C C . ILE A 1 277 ? -6.529 26.175 -3.261 1.00 59.06 277 ILE A C 1
ATOM 2133 O O . ILE A 1 277 ? -6.664 26.584 -4.409 1.00 59.06 277 ILE A O 1
ATOM 2137 N N . GLY A 1 278 ? -7.379 26.523 -2.298 1.00 63.75 278 GLY A N 1
ATOM 2138 C CA . GLY A 1 278 ? -8.490 27.398 -2.629 1.00 63.75 278 GLY A CA 1
ATOM 2139 C C . GLY A 1 278 ? -8.044 28.820 -3.002 1.00 63.75 278 GLY A C 1
ATOM 2140 O O . GLY A 1 278 ? -8.788 29.493 -3.706 1.00 63.75 278 GLY A O 1
ATOM 2141 N N . ASP A 1 279 ? -6.882 29.295 -2.527 1.00 67.94 279 ASP A N 1
ATOM 2142 C CA . ASP A 1 279 ? -6.360 30.622 -2.889 1.00 67.94 279 ASP A CA 1
ATOM 2143 C C . ASP A 1 279 ? -5.929 30.641 -4.354 1.00 67.94 279 ASP A C 1
ATOM 2145 O O . ASP A 1 279 ? -6.128 31.623 -5.064 1.00 67.94 279 ASP A O 1
ATOM 2149 N N . GLU A 1 280 ? -5.403 29.521 -4.829 1.00 57.84 280 GLU A N 1
ATOM 2150 C CA . GLU A 1 280 ? -5.064 29.321 -6.232 1.00 57.84 280 GLU A CA 1
ATOM 2151 C C . GLU A 1 280 ? -6.337 29.177 -7.087 1.00 57.84 280 GLU A C 1
ATOM 2153 O O . GLU A 1 280 ? -6.446 29.799 -8.145 1.00 57.84 280 GLU A O 1
ATOM 2158 N N . LEU A 1 281 ? -7.364 28.467 -6.596 1.00 60.31 281 LEU A N 1
ATOM 2159 C CA . LEU A 1 281 ? -8.672 28.379 -7.266 1.00 60.31 281 LEU A CA 1
ATOM 2160 C C . LEU A 1 281 ? -9.395 29.736 -7.372 1.00 60.31 281 LEU A C 1
ATOM 2162 O O . LEU A 1 281 ? -10.151 29.945 -8.324 1.00 60.31 281 LEU A O 1
ATOM 2166 N N . ASP A 1 282 ? -9.138 30.684 -6.462 1.00 65.56 282 ASP A N 1
ATOM 2167 C CA . ASP A 1 282 ? -9.630 32.067 -6.585 1.00 65.56 282 ASP A CA 1
ATOM 2168 C C . ASP A 1 282 ? -9.092 32.785 -7.830 1.00 65.56 282 ASP A C 1
ATOM 2170 O O . ASP A 1 282 ? -9.756 33.688 -8.342 1.00 65.56 282 ASP A O 1
ATOM 2174 N N . SER A 1 283 ? -7.951 32.343 -8.364 1.00 58.41 283 SER A N 1
ATOM 2175 C CA . SER A 1 283 ? -7.333 32.907 -9.569 1.00 58.41 283 SER A CA 1
ATOM 2176 C C . SER A 1 283 ? -7.881 32.299 -10.871 1.00 58.41 283 SER A C 1
ATOM 2178 O O . SER A 1 283 ? -7.619 32.822 -11.955 1.00 58.41 283 SER A O 1
ATOM 2180 N N . ASN A 1 284 ? -8.686 31.230 -10.798 1.00 57.12 284 ASN A N 1
ATOM 2181 C CA . ASN A 1 284 ? -9.297 30.598 -11.968 1.00 57.12 284 ASN A CA 1
ATOM 2182 C C . ASN A 1 284 ? -10.563 31.359 -12.416 1.00 57.12 284 ASN A C 1
ATOM 2184 O O . ASN A 1 284 ? -11.653 31.188 -11.861 1.00 57.12 284 ASN A O 1
ATOM 2188 N N . MET A 1 285 ? -10.423 32.201 -13.447 1.00 52.50 285 MET A N 1
ATOM 2189 C CA . MET A 1 285 ? -11.499 33.068 -13.952 1.00 52.50 285 MET A CA 1
ATOM 2190 C C . MET A 1 285 ? -12.693 32.308 -14.551 1.00 52.50 285 MET A C 1
ATOM 2192 O O . MET A 1 285 ? -13.817 32.809 -14.500 1.00 52.50 285 MET A O 1
ATOM 2196 N N . GLU A 1 286 ? -12.480 31.123 -15.123 1.00 48.50 286 GLU A N 1
ATOM 2197 C CA . GLU A 1 286 ? -13.548 30.308 -15.713 1.00 48.50 286 GLU A CA 1
ATOM 2198 C C . GLU A 1 286 ? -14.432 29.695 -14.621 1.00 48.50 286 GLU A C 1
ATOM 2200 O O . GLU A 1 286 ? -15.660 29.813 -14.662 1.00 48.50 286 GLU A O 1
ATOM 2205 N N . LEU A 1 287 ? -13.801 29.167 -13.570 1.00 54.50 287 LEU A N 1
ATOM 2206 C CA . LEU A 1 287 ? -14.478 28.686 -12.371 1.00 54.50 287 LEU A CA 1
ATOM 2207 C C . LEU A 1 287 ? -15.254 29.813 -11.669 1.00 54.50 287 LEU A C 1
ATOM 2209 O O . LEU A 1 287 ? -16.413 29.617 -11.298 1.00 54.50 287 LEU A O 1
ATOM 2213 N N . GLN A 1 288 ? -14.675 31.019 -11.558 1.00 58.09 288 GLN A N 1
ATOM 2214 C CA . GLN A 1 288 ? -15.397 32.182 -11.019 1.00 58.09 288 GLN A CA 1
ATOM 2215 C C . GLN A 1 288 ? -16.644 32.527 -11.852 1.00 58.09 288 GLN A C 1
ATOM 2217 O O . GLN A 1 288 ? -17.696 32.818 -11.281 1.00 58.09 288 GLN A O 1
ATOM 2222 N N . ARG A 1 289 ? -16.562 32.482 -13.192 1.00 59.56 289 ARG A N 1
ATOM 2223 C CA . ARG A 1 289 ? -17.701 32.773 -14.086 1.00 59.56 289 ARG A CA 1
ATOM 2224 C C . ARG A 1 289 ? -18.815 31.736 -13.960 1.00 59.56 289 ARG A C 1
ATOM 2226 O O . ARG A 1 289 ? -19.980 32.120 -13.879 1.00 59.56 289 ARG A O 1
ATOM 2233 N N . MET A 1 290 ? -18.474 30.448 -13.894 1.00 55.25 290 MET A N 1
ATOM 2234 C CA . MET A 1 290 ? -19.460 29.382 -13.678 1.00 55.25 290 MET A CA 1
ATOM 2235 C C . MET A 1 290 ? -20.206 29.561 -12.353 1.00 55.25 290 MET A C 1
ATOM 2237 O O . MET A 1 290 ? -21.428 29.440 -12.314 1.00 55.25 290 MET A O 1
ATOM 2241 N N . ILE A 1 291 ? -19.493 29.922 -11.283 1.00 61.72 291 ILE A N 1
ATOM 2242 C CA . ILE A 1 291 ? -20.084 30.129 -9.954 1.00 61.72 291 ILE A CA 1
ATOM 2243 C C . ILE A 1 291 ? -20.927 31.415 -9.891 1.00 61.72 291 ILE A C 1
ATOM 2245 O O . ILE A 1 291 ? -21.987 31.436 -9.257 1.00 61.72 291 ILE A O 1
ATOM 2249 N N . ALA A 1 292 ? -20.501 32.489 -10.561 1.00 64.44 292 ALA A N 1
ATOM 2250 C CA . ALA A 1 292 ? -21.253 33.743 -10.619 1.00 64.44 292 ALA A CA 1
ATOM 2251 C C . ALA A 1 292 ? -22.657 33.546 -11.220 1.00 64.44 292 ALA A C 1
ATOM 2253 O O . ALA A 1 292 ? -23.626 34.109 -10.702 1.00 64.44 292 ALA A O 1
ATOM 2254 N N . ASN A 1 293 ? -22.767 32.673 -12.226 1.00 63.25 293 ASN A N 1
ATOM 2255 C CA . ASN A 1 293 ? -24.003 32.360 -12.948 1.00 63.25 293 ASN A CA 1
ATOM 2256 C C . ASN A 1 293 ? -24.970 31.419 -12.198 1.00 63.25 293 ASN A C 1
ATOM 2258 O O . ASN A 1 293 ? -26.066 31.160 -12.692 1.00 63.25 293 ASN A O 1
ATOM 2262 N N . VAL A 1 294 ? -24.607 30.904 -11.016 1.00 64.56 294 VAL A N 1
ATOM 2263 C CA . VAL A 1 294 ? -25.502 30.057 -10.205 1.00 64.56 294 VAL A CA 1
ATOM 2264 C C . VAL A 1 294 ? -26.579 30.912 -9.528 1.00 64.56 294 VAL A C 1
ATOM 2266 O O . VAL A 1 294 ? -26.264 31.718 -8.647 1.00 64.56 294 VAL A O 1
ATOM 2269 N N . ASP A 1 295 ? -27.848 30.728 -9.910 1.00 60.38 295 ASP A N 1
ATOM 2270 C CA . ASP A 1 295 ? -28.996 31.362 -9.245 1.00 60.38 295 ASP A CA 1
ATOM 2271 C C . ASP A 1 295 ? -29.165 30.814 -7.813 1.00 60.38 295 ASP A C 1
ATOM 2273 O O . ASP A 1 295 ? -29.203 29.604 -7.580 1.00 60.38 295 ASP A O 1
ATOM 2277 N N . THR A 1 296 ? -29.259 31.717 -6.838 1.00 58.56 296 THR A N 1
ATOM 2278 C CA . THR A 1 296 ? -29.441 31.407 -5.413 1.00 58.56 296 THR A CA 1
ATOM 2279 C C . THR A 1 296 ? -30.879 31.039 -5.042 1.00 58.56 296 THR A C 1
ATOM 2281 O O . THR A 1 296 ? -31.115 30.689 -3.890 1.00 58.56 296 THR A O 1
ATOM 2284 N N . ASN A 1 297 ? -31.830 31.091 -5.982 1.00 57.41 297 ASN A N 1
ATOM 2285 C CA . ASN A 1 297 ? -33.234 30.731 -5.749 1.00 57.41 297 ASN A CA 1
ATOM 2286 C C . ASN A 1 297 ? -33.499 29.208 -5.740 1.00 57.41 297 ASN A C 1
ATOM 2288 O O . ASN A 1 297 ? -34.415 28.770 -5.048 1.00 57.41 297 ASN A O 1
ATOM 2292 N N . SER A 1 298 ? -32.665 28.392 -6.412 1.00 63.12 298 SER A N 1
ATOM 2293 C CA . SER A 1 298 ? -32.692 26.908 -6.348 1.00 63.12 298 SER A CA 1
ATOM 2294 C C . SER A 1 298 ? -31.332 26.300 -5.945 1.00 63.12 298 SER A C 1
ATOM 2296 O O . SER A 1 298 ? -30.728 25.528 -6.693 1.00 63.12 298 SER A O 1
ATOM 2298 N N . PRO A 1 299 ? -30.814 26.617 -4.745 1.00 67.38 299 PRO A N 1
ATOM 2299 C CA . PRO A 1 299 ? -29.423 26.344 -4.381 1.00 67.38 299 PRO A CA 1
ATOM 2300 C C . PRO A 1 299 ? -29.124 24.853 -4.152 1.00 67.38 299 PRO A C 1
ATOM 2302 O O . PRO A 1 299 ? -27.997 24.417 -4.376 1.00 67.38 299 PRO A O 1
ATOM 2305 N N . ARG A 1 300 ? -30.122 24.050 -3.755 1.00 77.31 300 ARG A N 1
ATOM 2306 C CA . ARG A 1 300 ? -29.928 22.627 -3.424 1.00 77.31 300 ARG A CA 1
ATOM 2307 C C . ARG A 1 300 ? -29.702 21.751 -4.654 1.00 77.31 300 ARG A C 1
ATOM 2309 O O . ARG A 1 300 ? -28.740 20.992 -4.697 1.00 77.31 300 ARG A O 1
ATOM 2316 N N . GLU A 1 301 ? -30.587 21.837 -5.644 1.00 72.44 301 GLU A N 1
ATOM 2317 C CA . GLU A 1 301 ? -30.506 20.998 -6.848 1.00 72.44 301 GLU A CA 1
ATOM 2318 C C . GLU A 1 301 ? -29.260 21.321 -7.671 1.00 72.44 301 GLU A C 1
ATOM 2320 O O . GLU A 1 301 ? -28.583 20.416 -8.157 1.00 72.44 301 GLU A O 1
ATOM 2325 N N . VAL A 1 302 ? -28.909 22.608 -7.771 1.00 73.00 302 VAL A N 1
ATOM 2326 C CA . VAL A 1 302 ? -27.685 23.033 -8.456 1.00 73.00 302 VAL A CA 1
ATOM 2327 C C . VAL A 1 302 ? -26.447 22.534 -7.715 1.00 73.00 302 VAL A C 1
ATOM 2329 O O . VAL A 1 302 ? -25.522 22.056 -8.368 1.00 73.00 302 VAL A O 1
ATOM 2332 N N . PHE A 1 303 ? -26.440 22.572 -6.376 1.00 81.06 303 PHE A N 1
ATOM 2333 C CA . PHE A 1 303 ? -25.323 22.055 -5.588 1.00 81.06 303 PHE A CA 1
ATOM 2334 C C . PHE A 1 303 ? -25.070 20.571 -5.861 1.00 81.06 303 PHE A C 1
ATOM 2336 O O . PHE A 1 303 ? -23.962 20.203 -6.241 1.00 81.06 303 PHE A O 1
ATOM 2343 N N . PHE A 1 304 ? -26.095 19.727 -5.708 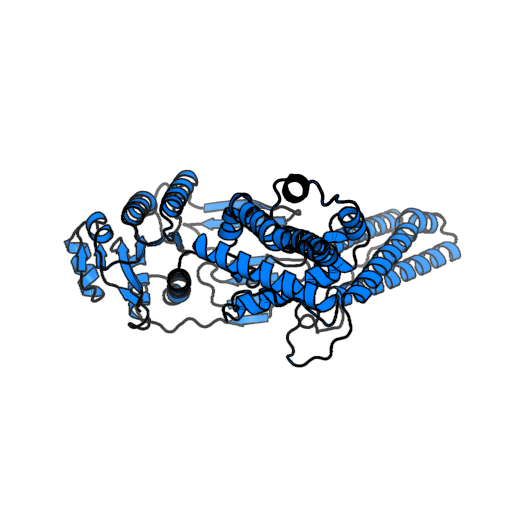1.00 80.44 304 PHE A N 1
ATOM 2344 C CA . PHE A 1 304 ? -25.938 18.282 -5.883 1.00 80.44 304 PHE A CA 1
ATOM 2345 C C . PHE A 1 304 ? -25.658 17.887 -7.332 1.00 80.44 304 PHE A C 1
ATOM 2347 O O . PHE A 1 304 ? -24.917 16.934 -7.546 1.00 80.44 304 PHE A O 1
ATOM 2354 N N . ARG A 1 305 ? -26.186 18.621 -8.321 1.00 76.19 305 ARG A N 1
ATOM 2355 C CA . ARG A 1 305 ? -25.854 18.397 -9.734 1.00 76.19 305 ARG A CA 1
ATOM 2356 C C . ARG A 1 305 ? -24.381 18.683 -10.010 1.00 76.19 305 ARG A C 1
ATOM 2358 O O . ARG A 1 305 ? -23.685 17.800 -10.487 1.00 76.19 305 ARG A O 1
ATOM 2365 N N . VAL A 1 306 ? -23.897 19.872 -9.642 1.00 72.62 306 VAL A N 1
ATOM 2366 C CA . VAL A 1 306 ? -22.487 20.247 -9.843 1.00 72.62 306 VAL A CA 1
ATOM 2367 C C . VAL A 1 306 ? -21.569 19.303 -9.069 1.00 72.62 306 VAL A C 1
ATOM 2369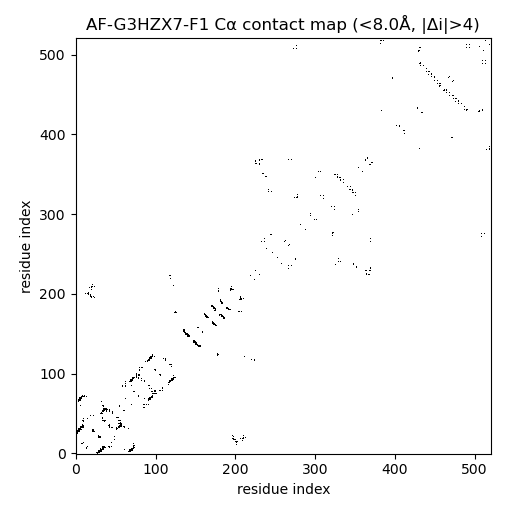 O O . VAL A 1 306 ? -20.601 18.802 -9.630 1.00 72.62 306 VAL A O 1
ATOM 2372 N N . ALA A 1 307 ? -21.901 18.988 -7.814 1.00 75.81 307 ALA A N 1
ATOM 2373 C CA . ALA A 1 307 ? -21.144 18.025 -7.025 1.00 75.81 307 ALA A CA 1
ATOM 2374 C C . ALA A 1 307 ? -21.141 16.631 -7.670 1.00 75.81 307 ALA A C 1
ATOM 2376 O O . ALA A 1 307 ? -20.098 15.996 -7.701 1.00 75.81 307 ALA A O 1
ATOM 2377 N N . ALA A 1 308 ? -22.260 16.147 -8.219 1.00 75.06 308 ALA A N 1
ATOM 2378 C CA . ALA A 1 308 ? -22.310 14.856 -8.904 1.00 75.06 308 ALA A CA 1
ATOM 2379 C C . ALA A 1 308 ? -21.485 14.847 -10.201 1.00 75.06 308 ALA A C 1
ATOM 2381 O O . ALA A 1 308 ? -20.749 13.887 -10.432 1.00 75.06 308 ALA A O 1
ATOM 2382 N N . ASP A 1 309 ? -21.552 15.918 -10.997 1.00 69.19 309 ASP A N 1
ATOM 2383 C CA . ASP A 1 309 ? -20.799 16.060 -12.249 1.00 69.19 309 ASP A CA 1
ATOM 2384 C C . ASP A 1 309 ? -19.282 16.008 -12.007 1.00 69.19 309 ASP A C 1
ATOM 2386 O O . ASP A 1 309 ? -18.553 15.376 -12.771 1.00 69.19 309 ASP A O 1
ATOM 2390 N N . MET A 1 310 ? -18.800 16.570 -10.888 1.00 66.50 310 MET A N 1
ATOM 2391 C CA . MET A 1 310 ? -17.381 16.518 -10.496 1.00 66.50 310 MET A CA 1
ATOM 2392 C C . MET A 1 310 ? -16.839 15.092 -10.310 1.00 66.50 310 MET A C 1
ATOM 2394 O O . MET A 1 310 ? -15.623 14.904 -10.346 1.00 66.50 310 MET A O 1
ATOM 2398 N N . PHE A 1 311 ? -17.710 14.099 -10.105 1.00 74.00 311 PHE A N 1
ATOM 2399 C CA . PHE A 1 311 ? -17.342 12.697 -9.878 1.00 74.00 311 PHE A CA 1
ATOM 2400 C C . PHE A 1 311 ? -18.056 11.726 -10.840 1.00 74.00 311 PHE A C 1
ATOM 2402 O O . PHE A 1 311 ? -18.110 10.524 -10.570 1.00 74.00 311 PHE A O 1
ATOM 2409 N N . ALA A 1 312 ? -18.627 12.216 -11.947 1.00 69.56 312 ALA A N 1
ATOM 2410 C CA . ALA A 1 312 ? -19.458 11.414 -12.852 1.00 69.56 312 ALA A CA 1
ATOM 2411 C C . ALA A 1 312 ? -18.685 10.320 -13.611 1.00 69.56 312 ALA A C 1
ATOM 2413 O O . ALA A 1 312 ? -19.256 9.290 -13.960 1.00 69.56 312 ALA A O 1
ATOM 2414 N N . ASP A 1 313 ? -17.385 10.517 -13.829 1.00 63.16 313 ASP A N 1
ATOM 2415 C CA . ASP A 1 313 ? -16.487 9.569 -14.504 1.00 63.16 313 ASP A CA 1
ATOM 2416 C C . ASP A 1 313 ? -15.999 8.420 -13.594 1.00 63.16 313 ASP A C 1
ATOM 2418 O O . ASP A 1 313 ? -15.223 7.575 -14.032 1.00 63.16 313 ASP A O 1
ATOM 2422 N N . GLY A 1 314 ? -16.418 8.392 -12.322 1.00 64.25 314 GLY A N 1
ATOM 2423 C CA . GLY A 1 314 ? -15.998 7.384 -11.344 1.00 64.25 314 GLY A CA 1
ATOM 2424 C C . GLY A 1 314 ? -14.568 7.552 -10.816 1.00 64.25 314 GLY A C 1
ATOM 2425 O O . GLY A 1 314 ? -14.132 6.741 -9.999 1.00 64.25 314 GLY A O 1
ATOM 2426 N N . ASN A 1 315 ? -13.844 8.601 -11.222 1.00 58.62 315 ASN A N 1
ATOM 2427 C CA . ASN A 1 315 ? -12.482 8.862 -10.764 1.00 58.62 315 ASN A CA 1
ATOM 2428 C C . ASN A 1 315 ? -12.480 9.732 -9.501 1.00 58.62 315 ASN A C 1
ATOM 2430 O O . ASN A 1 315 ? -12.677 10.950 -9.532 1.00 58.62 315 ASN A O 1
ATOM 2434 N N . PHE A 1 316 ? -12.187 9.118 -8.361 1.00 67.50 316 PHE A N 1
ATOM 2435 C CA . PHE A 1 316 ? -12.100 9.816 -7.081 1.00 67.50 316 PHE A CA 1
ATOM 2436 C C . PHE A 1 316 ? -10.656 10.217 -6.773 1.00 67.50 316 PHE A C 1
ATOM 2438 O O . PHE A 1 316 ? -9.725 9.436 -6.951 1.00 67.50 316 PHE A O 1
ATOM 2445 N N . ASN A 1 317 ? -10.455 11.460 -6.332 1.00 64.19 317 ASN A N 1
ATOM 2446 C CA . ASN A 1 317 ? -9.150 11.962 -5.913 1.00 64.19 317 ASN A CA 1
ATOM 2447 C C . ASN A 1 317 ? -9.288 13.185 -5.002 1.00 64.19 317 ASN A C 1
ATOM 2449 O O . ASN A 1 317 ? -10.306 13.881 -5.020 1.00 64.19 317 ASN A O 1
ATOM 2453 N N . TRP A 1 318 ? -8.222 13.485 -4.263 1.00 68.38 318 TRP A N 1
ATOM 2454 C CA . TRP A 1 318 ? -8.209 14.564 -3.282 1.00 68.38 318 TRP A CA 1
ATOM 2455 C C . TRP A 1 318 ? -8.449 15.944 -3.896 1.00 68.38 318 TRP A C 1
ATOM 2457 O O . TRP A 1 318 ? -9.263 16.689 -3.364 1.00 68.38 318 TRP A O 1
ATOM 2467 N N . GLY A 1 319 ? -7.872 16.258 -5.061 1.00 61.38 319 GLY A N 1
ATOM 2468 C CA . GLY A 1 319 ? -8.119 17.539 -5.739 1.00 61.38 319 GLY A CA 1
ATOM 2469 C C . GLY A 1 319 ? -9.605 17.822 -6.017 1.00 61.38 319 GLY A C 1
ATOM 2470 O O . GLY A 1 319 ? -10.062 18.946 -5.826 1.00 61.38 319 GLY A O 1
ATOM 2471 N N . ARG A 1 320 ? -10.394 16.803 -6.378 1.00 71.31 320 ARG A N 1
ATOM 2472 C CA . ARG A 1 320 ? -11.851 16.939 -6.568 1.00 71.31 320 ARG A CA 1
ATOM 2473 C C . ARG A 1 320 ? -12.602 17.127 -5.251 1.00 71.31 320 ARG A C 1
ATOM 2475 O O . ARG A 1 320 ? -13.552 17.903 -5.202 1.00 71.31 320 ARG A O 1
ATOM 2482 N N . VAL A 1 321 ? -12.149 16.482 -4.174 1.00 76.75 321 VAL A N 1
ATOM 2483 C CA . VAL A 1 321 ? -12.675 16.716 -2.817 1.00 76.75 321 VAL A CA 1
ATOM 2484 C C . VAL A 1 321 ? -12.420 18.163 -2.379 1.00 76.75 321 VAL A C 1
ATOM 2486 O O . VAL A 1 321 ? -13.316 18.812 -1.843 1.00 76.75 321 VAL A O 1
ATOM 2489 N N . VAL A 1 322 ? -11.240 18.715 -2.675 1.00 72.50 322 VAL A N 1
ATOM 2490 C CA . VAL A 1 322 ? -10.937 20.125 -2.379 1.00 72.50 322 VAL A CA 1
ATOM 2491 C C . VAL A 1 322 ? -11.754 21.075 -3.245 1.00 72.50 322 VAL A C 1
ATOM 2493 O O . VAL A 1 322 ? -12.265 22.073 -2.742 1.00 72.50 322 VAL A O 1
ATOM 2496 N N . ALA A 1 323 ? -11.944 20.756 -4.524 1.00 70.62 323 ALA A N 1
ATOM 2497 C CA . ALA A 1 323 ? -12.799 21.544 -5.401 1.00 70.62 323 ALA A CA 1
ATOM 2498 C C . ALA A 1 323 ? -14.258 21.569 -4.901 1.00 70.62 323 ALA A C 1
ATOM 2500 O O . ALA A 1 323 ? -14.906 22.613 -4.969 1.00 70.62 323 ALA A O 1
ATOM 2501 N N . LEU A 1 324 ? -14.762 20.467 -4.330 1.00 81.25 324 LEU A N 1
ATOM 2502 C CA . LEU A 1 324 ? -16.074 20.426 -3.676 1.00 81.25 324 LEU A CA 1
ATOM 2503 C C . LEU A 1 324 ? -16.128 21.370 -2.459 1.00 81.25 324 LEU A C 1
ATOM 2505 O O . LEU A 1 324 ? -17.087 22.127 -2.310 1.00 81.25 324 LEU A O 1
ATOM 2509 N N . PHE A 1 325 ? -15.086 21.381 -1.618 1.00 83.25 325 PHE A N 1
ATOM 2510 C CA . PHE A 1 325 ? -14.987 22.292 -0.464 1.00 83.25 325 PHE A CA 1
ATOM 2511 C C . PHE A 1 325 ? -14.915 23.752 -0.914 1.00 83.25 325 PHE A C 1
ATOM 2513 O O . PHE A 1 325 ? -15.542 24.632 -0.320 1.00 83.25 325 PHE A O 1
ATOM 2520 N N . TYR A 1 326 ? -14.184 24.009 -1.996 1.00 78.56 326 TYR A N 1
ATOM 2521 C CA . TYR A 1 326 ? -14.090 25.315 -2.626 1.00 78.56 326 TYR A CA 1
ATOM 2522 C C . TYR A 1 326 ? -15.442 25.801 -3.142 1.00 78.56 326 TYR A C 1
ATOM 2524 O O . TYR A 1 326 ? -15.876 26.899 -2.786 1.00 78.56 326 TYR A O 1
ATOM 2532 N N . PHE A 1 327 ? -16.147 24.962 -3.898 1.00 80.62 327 PHE A N 1
ATOM 2533 C CA . PHE A 1 327 ? -17.480 25.261 -4.403 1.00 80.62 327 PHE A CA 1
ATOM 2534 C C . PHE A 1 327 ? -18.470 25.561 -3.267 1.00 80.62 327 PHE A C 1
ATOM 2536 O O . PHE A 1 327 ? -19.133 26.602 -3.285 1.00 80.62 327 PHE A O 1
ATOM 2543 N N . ALA A 1 328 ? -18.495 24.719 -2.228 1.00 85.06 328 ALA A N 1
ATOM 2544 C CA . ALA A 1 328 ? -19.293 24.950 -1.027 1.00 85.06 328 ALA A CA 1
ATOM 2545 C C . ALA A 1 328 ? -18.940 26.284 -0.351 1.00 85.06 328 ALA A C 1
ATOM 2547 O O . ALA A 1 328 ? -19.831 27.064 -0.007 1.00 85.06 328 ALA A O 1
ATOM 2548 N N . SER A 1 329 ? -17.646 26.596 -0.223 1.00 84.25 329 SER A N 1
ATOM 2549 C CA . SER A 1 329 ? -17.200 27.852 0.383 1.00 84.25 329 SER A CA 1
ATOM 2550 C C . SER A 1 329 ? -17.664 29.081 -0.394 1.00 84.25 329 SER A C 1
ATOM 2552 O O . SER A 1 329 ? -18.137 30.036 0.211 1.00 84.25 329 SER A O 1
ATOM 2554 N N . LYS A 1 330 ? -17.622 29.056 -1.730 1.00 78.69 330 LYS A N 1
ATOM 2555 C CA . LYS A 1 330 ? -18.070 30.179 -2.562 1.00 78.69 330 LYS A CA 1
ATOM 2556 C C . LYS A 1 330 ? -19.567 30.417 -2.464 1.00 78.69 330 LYS A C 1
ATOM 2558 O O . LYS A 1 330 ? -19.986 31.572 -2.412 1.00 78.69 330 LYS A O 1
ATOM 2563 N N . LEU A 1 331 ? -20.368 29.356 -2.388 1.00 80.06 331 LEU A N 1
ATOM 2564 C CA . LEU A 1 331 ? -21.806 29.484 -2.153 1.00 80.06 331 LEU A CA 1
ATOM 2565 C C . LEU A 1 331 ? -22.099 30.072 -0.770 1.00 80.06 331 LEU A C 1
ATOM 2567 O O . LEU A 1 331 ? -22.956 30.945 -0.653 1.00 80.06 331 LEU A O 1
ATOM 2571 N N . VAL A 1 332 ? -21.350 29.658 0.257 1.00 81.94 332 VAL A N 1
ATOM 2572 C CA . VAL A 1 332 ? -21.452 30.238 1.604 1.00 81.94 332 VAL A CA 1
ATOM 2573 C C . VAL A 1 332 ? -21.069 31.720 1.605 1.00 81.94 332 VAL A C 1
ATOM 2575 O O . VAL A 1 332 ? -21.778 32.535 2.191 1.00 81.94 332 VAL A O 1
ATOM 2578 N N . LEU A 1 333 ? -19.998 32.101 0.906 1.00 77.69 333 LEU A N 1
ATOM 2579 C CA . LEU A 1 333 ? -19.581 33.500 0.775 1.00 77.69 333 LEU A CA 1
ATOM 2580 C C . LEU A 1 333 ? -20.611 34.335 0.003 1.00 77.69 333 LEU A C 1
ATOM 2582 O O . LEU A 1 333 ? -20.933 35.445 0.421 1.00 77.69 333 LEU A O 1
ATOM 2586 N N . LYS A 1 334 ? -21.197 33.791 -1.071 1.00 76.56 334 LYS A N 1
ATOM 2587 C CA . LYS A 1 334 ? -22.300 34.435 -1.801 1.00 76.56 334 LYS A CA 1
ATOM 2588 C C . LYS A 1 334 ? -23.508 34.645 -0.883 1.00 76.56 334 LYS A C 1
ATOM 2590 O O . LYS A 1 334 ? -24.039 35.750 -0.843 1.00 76.56 334 LYS A O 1
ATOM 2595 N N . ALA A 1 335 ? -23.877 33.632 -0.093 1.00 76.12 335 ALA A N 1
ATOM 2596 C CA . ALA A 1 335 ? -24.968 33.704 0.881 1.00 76.12 335 ALA A CA 1
ATOM 2597 C C . ALA A 1 335 ? -24.734 34.776 1.963 1.00 76.12 335 ALA A C 1
ATOM 2599 O O . ALA A 1 335 ? -25.659 35.520 2.310 1.00 76.12 335 ALA A O 1
ATOM 2600 N N . LEU A 1 336 ? -23.490 34.889 2.449 1.00 73.25 336 LEU A N 1
ATOM 2601 C CA . LEU A 1 336 ? -23.045 35.933 3.377 1.00 73.25 336 LEU A CA 1
ATOM 2602 C C . LEU A 1 336 ? -23.195 37.332 2.762 1.00 73.25 336 LEU A C 1
ATOM 2604 O O . LEU A 1 336 ? -23.802 38.205 3.381 1.00 73.25 336 LEU A O 1
ATOM 2608 N N . CYS A 1 337 ? -22.724 37.537 1.526 1.00 70.88 337 CYS A N 1
ATOM 2609 C CA . CYS A 1 337 ? -22.866 38.812 0.814 1.00 70.88 337 CYS A CA 1
ATOM 2610 C C . CYS A 1 337 ? -24.335 39.192 0.562 1.00 70.88 337 CYS A C 1
ATOM 2612 O O . CYS A 1 337 ? -24.683 40.369 0.620 1.00 70.88 337 CYS A O 1
ATOM 2614 N N . THR A 1 338 ? -25.212 38.209 0.333 1.00 70.56 338 THR A N 1
ATOM 2615 C CA . THR A 1 338 ? -26.659 38.423 0.147 1.00 70.56 338 THR A CA 1
ATOM 2616 C C . THR A 1 338 ? -27.454 38.518 1.457 1.00 70.56 338 THR A C 1
ATOM 2618 O O . THR A 1 338 ? -28.674 38.643 1.410 1.00 70.56 338 THR A O 1
ATOM 2621 N N . LYS A 1 339 ? -26.791 38.479 2.626 1.00 69.06 339 LYS A N 1
ATOM 2622 C CA . LYS A 1 339 ? -27.398 38.545 3.973 1.00 69.06 339 LYS A CA 1
ATOM 2623 C C . LYS A 1 339 ? -28.445 37.453 4.262 1.00 69.06 339 LYS A C 1
ATOM 2625 O O . LYS A 1 339 ? -29.438 37.714 4.937 1.00 69.06 339 LYS A O 1
ATOM 2630 N N . VAL A 1 340 ? -28.203 36.219 3.807 1.00 68.81 340 VAL A N 1
ATOM 2631 C CA . VAL A 1 340 ? -29.060 35.047 4.092 1.00 68.81 340 VAL A CA 1
ATOM 2632 C C . VAL A 1 340 ? -28.286 34.019 4.939 1.00 68.81 340 VAL A C 1
ATOM 2634 O O . VAL A 1 340 ? -27.839 32.994 4.419 1.00 68.81 340 VAL A O 1
ATOM 2637 N N . PRO A 1 341 ? -28.077 34.271 6.248 1.00 64.62 341 PRO A N 1
ATOM 2638 C CA . PRO A 1 341 ? -27.217 33.437 7.096 1.00 64.62 341 PRO A CA 1
ATOM 2639 C C . PRO A 1 341 ? -27.754 32.013 7.316 1.00 64.62 341 PRO A C 1
ATOM 2641 O O . PRO A 1 341 ? -26.968 31.083 7.494 1.00 64.62 341 PRO A O 1
ATOM 2644 N N . GLU A 1 342 ? -29.071 31.805 7.221 1.00 70.50 342 GLU A N 1
ATOM 2645 C CA . GLU A 1 342 ? -29.700 30.477 7.336 1.00 70.50 342 GLU A CA 1
ATOM 2646 C C . GLU A 1 342 ? -29.239 29.499 6.236 1.00 70.50 342 GLU A C 1
ATOM 2648 O O . GLU A 1 342 ? -29.228 28.277 6.417 1.00 70.50 342 GLU A O 1
ATOM 2653 N N . LEU A 1 343 ? -28.778 30.022 5.093 1.00 74.62 343 LEU A N 1
ATOM 2654 C CA . LEU A 1 343 ? -28.286 29.200 3.989 1.00 74.62 343 LEU A CA 1
ATOM 2655 C C . LEU A 1 343 ? -26.900 28.598 4.277 1.00 74.62 343 LEU A C 1
ATOM 2657 O O . LEU A 1 343 ? -26.544 27.579 3.693 1.00 74.62 343 LEU A O 1
ATOM 2661 N N . ILE A 1 344 ? -26.136 29.170 5.214 1.00 76.06 344 ILE A N 1
ATOM 2662 C CA . ILE A 1 344 ? -24.763 28.745 5.528 1.00 76.06 344 ILE A CA 1
ATOM 2663 C C . ILE A 1 344 ? -24.750 27.331 6.110 1.00 76.06 344 ILE A C 1
ATOM 2665 O O . ILE A 1 344 ? -24.082 26.444 5.578 1.00 76.06 344 ILE A O 1
ATOM 2669 N N . ARG A 1 345 ? -25.539 27.103 7.171 1.00 78.38 345 ARG A N 1
ATOM 2670 C CA . ARG A 1 345 ? -25.681 25.773 7.791 1.00 78.38 345 ARG A CA 1
ATOM 2671 C C . ARG A 1 345 ? -26.222 24.755 6.793 1.00 78.38 345 ARG A C 1
ATOM 2673 O O . ARG A 1 345 ? -25.806 23.602 6.802 1.00 78.38 345 ARG A O 1
ATOM 2680 N N . THR A 1 346 ? -27.101 25.207 5.906 1.00 83.31 346 THR A N 1
ATOM 2681 C CA . THR A 1 346 ? -27.728 24.371 4.886 1.00 83.31 346 THR A CA 1
ATOM 2682 C C . THR A 1 346 ? -26.713 23.894 3.832 1.00 83.31 346 THR A C 1
ATOM 2684 O O . THR A 1 346 ? -26.654 22.700 3.550 1.00 83.31 346 THR A O 1
ATOM 2687 N N . ILE A 1 347 ? -25.851 24.779 3.314 1.00 84.31 347 ILE A N 1
ATOM 2688 C CA . ILE A 1 347 ? -24.797 24.426 2.339 1.00 84.31 347 ILE A CA 1
ATOM 2689 C C . ILE A 1 347 ? -23.731 23.516 2.969 1.00 84.31 347 ILE A C 1
ATOM 2691 O O . ILE A 1 347 ? -23.289 22.544 2.348 1.00 84.31 347 ILE A O 1
ATOM 2695 N N . MET A 1 348 ? -23.335 23.796 4.216 1.00 84.00 348 MET A N 1
ATOM 2696 C CA . MET A 1 348 ? -22.430 22.915 4.962 1.00 84.00 348 MET A CA 1
ATOM 2697 C C . MET A 1 348 ? -23.047 21.525 5.154 1.00 84.00 348 MET A C 1
ATOM 2699 O O . MET A 1 348 ? -22.368 20.526 4.928 1.00 84.00 348 MET A O 1
ATOM 2703 N N . GLY A 1 349 ? -24.341 21.465 5.487 1.00 85.81 349 GLY A N 1
ATOM 2704 C CA . GLY A 1 349 ? -25.106 20.224 5.574 1.00 85.81 349 GLY A CA 1
ATOM 2705 C C . GLY A 1 349 ? -25.056 19.419 4.276 1.00 85.81 349 GLY A C 1
ATOM 2706 O O . GLY A 1 349 ? -24.636 18.269 4.299 1.00 85.81 349 GLY A O 1
ATOM 2707 N N . TRP A 1 350 ? -25.359 20.037 3.129 1.00 91.06 350 TRP A N 1
ATOM 2708 C CA . TRP A 1 350 ? -25.308 19.349 1.830 1.00 91.06 350 TRP A CA 1
ATOM 2709 C C . TRP A 1 350 ? -23.922 18.812 1.484 1.00 91.06 350 TRP A C 1
ATOM 2711 O O . TRP A 1 350 ? -23.800 17.716 0.942 1.00 91.06 350 TRP A O 1
ATOM 2721 N N . THR A 1 351 ? -22.872 19.565 1.809 1.00 89.75 351 THR A N 1
ATOM 2722 C CA . THR A 1 351 ? -21.488 19.139 1.558 1.00 89.75 351 THR A CA 1
ATOM 2723 C C . THR A 1 351 ? -21.133 17.912 2.395 1.00 89.75 351 THR A C 1
ATOM 2725 O O . THR A 1 351 ? -20.495 16.984 1.899 1.00 89.75 351 THR A O 1
ATOM 2728 N N . LEU A 1 352 ? -21.576 17.880 3.656 1.00 89.06 352 LEU A N 1
ATOM 2729 C CA . LEU A 1 352 ? -21.361 16.744 4.550 1.00 89.06 352 LEU A CA 1
ATOM 2730 C C . LEU A 1 352 ? -22.221 15.536 4.186 1.00 89.06 352 LEU A C 1
ATOM 2732 O O . LEU A 1 352 ? -21.743 14.409 4.297 1.00 89.06 352 LEU A O 1
ATOM 2736 N N . ASP A 1 353 ? -23.442 15.746 3.708 1.00 89.50 353 ASP A N 1
ATOM 2737 C CA . ASP A 1 353 ? -24.284 14.666 3.198 1.00 89.50 353 ASP A CA 1
ATOM 2738 C C . ASP A 1 353 ? -23.662 14.047 1.941 1.00 89.50 353 ASP A C 1
ATOM 2740 O O . ASP A 1 353 ? -23.521 12.828 1.865 1.00 89.50 353 ASP A O 1
ATOM 2744 N N . PHE A 1 354 ? -23.155 14.867 1.012 1.00 90.56 354 PHE A N 1
ATOM 2745 C CA . PHE A 1 354 ? -22.439 14.369 -0.165 1.00 90.56 354 PHE A CA 1
ATOM 2746 C C . PHE A 1 354 ? -21.164 13.600 0.212 1.00 90.56 354 PHE A C 1
ATOM 2748 O O . PHE A 1 354 ? -20.910 12.518 -0.320 1.00 90.56 354 PHE A O 1
ATOM 2755 N N . LEU A 1 355 ? -20.373 14.120 1.160 1.00 88.81 355 LEU A N 1
ATOM 2756 C CA . LEU A 1 355 ? -19.217 13.405 1.708 1.00 88.81 355 LEU A CA 1
ATOM 2757 C C . LEU A 1 355 ? -19.626 12.039 2.268 1.00 88.81 355 LEU A C 1
ATOM 2759 O O . LEU A 1 355 ? -19.010 11.035 1.918 1.00 88.81 355 LEU A O 1
ATOM 2763 N N . ARG A 1 356 ? -20.677 11.994 3.094 1.00 87.81 356 ARG A N 1
ATOM 2764 C CA . ARG A 1 356 ? -21.163 10.766 3.734 1.00 87.81 356 ARG A CA 1
ATOM 2765 C C . ARG A 1 356 ? -21.636 9.736 2.712 1.00 87.81 356 ARG A C 1
ATOM 2767 O O . ARG A 1 356 ? -21.297 8.565 2.832 1.00 87.81 356 ARG A O 1
ATOM 2774 N N . GLU A 1 357 ? -22.416 10.166 1.727 1.00 87.12 357 GLU A N 1
ATOM 2775 C CA . GLU A 1 357 ? -23.082 9.267 0.781 1.00 87.12 357 GLU A CA 1
ATOM 2776 C C . GLU A 1 357 ? -22.171 8.804 -0.358 1.00 87.12 357 GLU A C 1
ATOM 2778 O O . GLU A 1 357 ? -22.337 7.693 -0.861 1.00 87.12 357 GLU A O 1
ATOM 2783 N N . ARG A 1 358 ? -21.223 9.643 -0.798 1.00 85.50 358 ARG A N 1
ATOM 2784 C CA . ARG A 1 358 ? -20.463 9.402 -2.038 1.00 85.50 358 ARG A CA 1
ATOM 2785 C C . ARG A 1 358 ? -18.961 9.265 -1.849 1.00 85.50 358 ARG A C 1
ATOM 2787 O O . ARG A 1 358 ? -18.330 8.610 -2.671 1.00 85.50 358 ARG A O 1
ATOM 2794 N N . LEU A 1 359 ? -18.386 9.873 -0.813 1.00 84.81 359 LEU A N 1
ATOM 2795 C CA . LEU A 1 359 ? -16.930 9.958 -0.653 1.00 84.81 359 LEU A CA 1
ATOM 2796 C C . LEU A 1 359 ? -16.406 9.192 0.560 1.00 84.81 359 LEU A C 1
ATOM 2798 O O . LEU A 1 359 ? -15.232 8.849 0.579 1.00 84.81 359 LEU A O 1
ATOM 2802 N N . LEU A 1 360 ? -17.248 8.887 1.547 1.00 84.31 360 LEU A N 1
ATOM 2803 C CA . LEU A 1 360 ? -16.849 8.262 2.806 1.00 84.31 360 LEU A CA 1
ATOM 2804 C C . LEU A 1 360 ? -16.116 6.934 2.603 1.00 84.31 360 LEU A C 1
ATOM 2806 O O . LEU A 1 360 ? -15.021 6.763 3.129 1.00 84.31 360 LEU A O 1
ATOM 2810 N N . VAL A 1 361 ? -16.697 6.030 1.808 1.00 78.94 361 VAL A N 1
ATOM 2811 C CA . VAL A 1 361 ? -16.101 4.717 1.514 1.00 78.94 361 VAL A CA 1
ATOM 2812 C C . VAL A 1 361 ? -14.748 4.890 0.828 1.00 78.94 361 VAL A C 1
ATOM 2814 O O . VAL A 1 361 ? -13.774 4.260 1.221 1.00 78.94 361 VAL A O 1
ATOM 2817 N N . TRP A 1 362 ? -14.663 5.809 -0.136 1.00 82.38 362 TRP A N 1
ATOM 2818 C CA . TRP A 1 362 ? -13.413 6.086 -0.835 1.00 82.38 362 TRP A CA 1
ATOM 2819 C C . TRP A 1 362 ? -12.350 6.682 0.099 1.00 82.38 362 TRP A C 1
ATOM 2821 O O . TRP A 1 362 ? -11.223 6.203 0.117 1.00 82.38 362 TRP A O 1
ATOM 2831 N N . ILE A 1 363 ? -12.697 7.677 0.923 1.00 75.81 363 ILE A N 1
ATOM 2832 C CA . ILE A 1 363 ? -11.778 8.281 1.903 1.00 75.81 363 ILE A CA 1
ATOM 2833 C C . ILE A 1 363 ? -11.289 7.224 2.901 1.00 75.81 363 ILE A C 1
ATOM 2835 O O . ILE A 1 363 ? -10.114 7.222 3.265 1.00 75.81 363 ILE A O 1
ATOM 2839 N N . GLN A 1 364 ? -12.165 6.308 3.316 1.00 75.19 364 GLN A N 1
ATOM 2840 C CA . GLN A 1 364 ? -11.816 5.185 4.181 1.00 75.19 364 GLN A CA 1
ATOM 2841 C C . GLN A 1 364 ? -10.851 4.213 3.486 1.00 75.19 364 GLN A C 1
ATOM 2843 O O . GLN A 1 364 ? -9.850 3.830 4.088 1.00 75.19 364 GLN A O 1
ATOM 2848 N N . ASP A 1 365 ? -11.079 3.894 2.207 1.00 66.50 365 ASP A N 1
ATOM 2849 C CA . ASP A 1 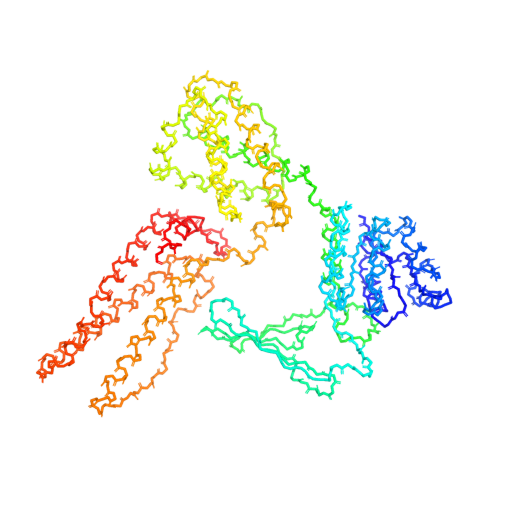365 ? -10.156 3.093 1.390 1.00 66.50 365 ASP A CA 1
ATOM 2850 C C . ASP A 1 365 ? -8.781 3.769 1.214 1.00 66.50 365 ASP A C 1
ATOM 2852 O O . ASP A 1 365 ? -7.786 3.081 0.999 1.00 66.50 365 ASP A O 1
ATOM 2856 N N . GLN A 1 366 ? -8.695 5.101 1.320 1.00 62.00 366 GLN A N 1
ATOM 2857 C CA . GLN A 1 366 ? -7.423 5.840 1.301 1.00 62.00 366 GLN A CA 1
ATOM 2858 C C . GLN A 1 366 ? -6.736 5.940 2.681 1.00 62.00 366 GLN A C 1
ATOM 2860 O O . GLN A 1 366 ? -5.725 6.627 2.800 1.00 62.00 366 GLN A O 1
ATOM 2865 N N . GLY A 1 367 ? -7.267 5.299 3.731 1.00 64.06 367 GLY A N 1
ATOM 2866 C CA . GLY A 1 367 ? -6.724 5.389 5.096 1.00 64.06 367 GLY A CA 1
ATOM 2867 C C . GLY A 1 367 ? -7.168 6.636 5.877 1.00 64.06 367 GLY A C 1
ATOM 2868 O O . GLY A 1 367 ? -6.617 6.945 6.932 1.00 64.06 367 GLY A O 1
ATOM 2869 N N . GLY A 1 368 ? -8.173 7.366 5.386 1.00 72.25 368 GLY A N 1
ATOM 2870 C CA . GLY A 1 368 ? -8.689 8.584 6.009 1.00 72.25 368 GLY A CA 1
ATOM 2871 C C . GLY A 1 368 ? -7.917 9.857 5.642 1.00 72.25 368 GLY A C 1
ATOM 2872 O O . GLY A 1 368 ? -6.959 9.851 4.876 1.00 72.25 368 GLY A O 1
ATOM 2873 N N . TRP A 1 369 ? -8.341 10.991 6.209 1.00 72.56 369 TRP A N 1
ATOM 2874 C CA . TRP A 1 369 ? -7.781 12.318 5.902 1.00 72.56 369 TRP A CA 1
ATOM 2875 C C . TRP A 1 369 ? -6.288 12.469 6.253 1.00 72.56 369 TRP A C 1
ATOM 2877 O O . TRP A 1 369 ? -5.577 13.216 5.587 1.00 72.56 369 TRP A O 1
ATOM 2887 N N . GLY A 1 370 ? -5.813 11.780 7.297 1.00 58.31 370 GLY A N 1
ATOM 2888 C CA . GLY A 1 370 ? -4.444 11.918 7.809 1.00 58.31 370 GLY A CA 1
ATOM 2889 C C . GLY A 1 370 ? -3.369 11.245 6.952 1.00 58.31 370 GLY A C 1
ATOM 2890 O O . GLY A 1 370 ? -2.230 11.692 6.972 1.00 58.31 370 GLY A O 1
ATOM 2891 N N . TYR A 1 371 ? -3.737 10.232 6.162 1.00 52.69 371 TYR A N 1
ATOM 2892 C CA . TYR A 1 371 ? -2.803 9.473 5.322 1.00 52.69 371 TYR A CA 1
ATOM 2893 C C . TYR A 1 371 ? -2.464 10.171 3.995 1.00 52.69 371 TYR A C 1
ATOM 2895 O O . TYR A 1 371 ? -1.618 9.686 3.256 1.00 52.69 371 TYR A O 1
ATOM 2903 N N . TYR A 1 372 ? -3.061 11.331 3.689 1.00 48.66 372 TYR A N 1
ATOM 2904 C CA . TYR A 1 372 ? -2.767 12.089 2.464 1.00 48.66 372 TYR A CA 1
ATOM 2905 C C . TYR A 1 372 ? -1.282 12.468 2.310 1.00 48.66 372 TYR A C 1
ATOM 2907 O O . TYR A 1 372 ? -0.775 12.454 1.194 1.00 48.66 372 TYR A O 1
ATOM 2915 N N . PHE A 1 373 ? -0.593 12.804 3.408 1.00 42.56 373 PHE A N 1
ATOM 2916 C CA . PHE A 1 373 ? 0.803 13.274 3.385 1.00 42.56 373 PHE A CA 1
ATOM 2917 C C . PHE A 1 373 ? 1.848 12.173 3.585 1.00 42.56 373 PHE A C 1
ATOM 2919 O O . PHE A 1 373 ? 3.030 12.440 3.397 1.00 42.56 373 PHE A O 1
ATOM 2926 N N . ASP A 1 374 ? 1.420 10.964 3.943 1.00 39.53 374 ASP A N 1
ATOM 2927 C CA . ASP A 1 374 ? 2.303 9.820 4.205 1.00 39.53 374 ASP A CA 1
ATOM 2928 C C . ASP A 1 374 ? 2.383 8.882 2.983 1.00 39.53 374 ASP A C 1
ATOM 2930 O O . ASP A 1 374 ? 2.741 7.711 3.102 1.00 39.53 374 ASP A O 1
ATOM 2934 N N . ARG A 1 375 ? 1.971 9.378 1.810 1.00 42.53 375 ARG A N 1
ATOM 2935 C CA . ARG A 1 375 ? 1.807 8.611 0.577 1.00 42.53 375 ARG A CA 1
ATOM 2936 C C . ARG A 1 375 ? 2.826 9.027 -0.480 1.00 42.53 375 ARG A C 1
ATOM 2938 O O . ARG A 1 375 ? 2.739 10.110 -1.055 1.00 42.53 375 ARG A O 1
ATOM 2945 N N . ASP A 1 376 ? 3.764 8.124 -0.751 1.00 36.09 376 ASP A N 1
ATOM 2946 C CA . ASP A 1 376 ? 4.819 8.273 -1.763 1.00 36.09 376 ASP A CA 1
ATOM 2947 C C . ASP A 1 376 ? 4.257 8.265 -3.205 1.00 36.09 376 ASP A C 1
ATOM 2949 O O . ASP A 1 376 ? 4.915 8.709 -4.143 1.00 36.09 376 ASP A O 1
ATOM 2953 N N . ASP A 1 377 ? 3.016 7.793 -3.389 1.00 42.38 377 ASP A N 1
ATOM 2954 C CA . ASP A 1 377 ? 2.241 7.798 -4.641 1.00 42.38 377 ASP A CA 1
ATOM 2955 C C . ASP A 1 377 ? 1.584 9.155 -4.960 1.00 42.38 377 ASP A C 1
ATOM 2957 O O . ASP A 1 377 ? 0.910 9.287 -5.979 1.00 42.38 377 ASP A O 1
ATOM 2961 N N . VAL A 1 378 ? 1.802 10.189 -4.136 1.00 45.56 378 VAL A N 1
ATOM 2962 C CA . VAL A 1 378 ? 1.432 11.591 -4.436 1.00 45.56 378 VAL A CA 1
ATOM 2963 C C . VAL A 1 378 ? 2.561 12.309 -5.209 1.00 45.56 378 VAL A C 1
ATOM 2965 O O . VAL A 1 378 ? 2.701 13.528 -5.156 1.00 45.56 378 VAL A O 1
ATOM 2968 N N . ALA A 1 379 ? 3.398 11.557 -5.928 1.00 43.41 379 ALA A N 1
ATOM 2969 C CA . ALA A 1 379 ? 4.426 12.100 -6.811 1.00 43.41 379 ALA A CA 1
ATOM 2970 C C . ALA A 1 379 ? 3.805 12.686 -8.095 1.00 43.41 379 ALA A C 1
ATOM 2972 O O . ALA A 1 379 ? 2.805 12.174 -8.591 1.00 43.41 379 ALA A O 1
ATOM 2973 N N . LEU A 1 380 ? 4.422 13.753 -8.615 1.00 54.97 380 LEU A N 1
ATOM 2974 C CA . LEU A 1 380 ? 4.006 14.584 -9.757 1.00 54.97 380 LEU A CA 1
ATOM 2975 C C . LEU A 1 380 ? 3.931 13.795 -11.089 1.00 54.97 380 LEU A C 1
ATOM 2977 O O . LEU A 1 380 ? 4.767 13.969 -11.982 1.00 54.97 380 LEU A O 1
ATOM 2981 N N . GLU A 1 381 ? 2.958 12.895 -11.218 1.00 53.69 381 GLU A N 1
ATOM 2982 C CA . GLU A 1 381 ? 2.733 11.994 -12.355 1.00 53.69 381 GLU A CA 1
ATOM 2983 C C . GLU A 1 381 ? 2.698 12.743 -13.697 1.00 53.69 381 GLU A C 1
ATOM 2985 O O . GLU A 1 381 ? 3.292 12.276 -14.665 1.00 53.69 381 GLU A O 1
ATOM 2990 N N . GLY A 1 382 ? 2.085 13.932 -13.756 1.00 57.78 382 GLY A N 1
ATOM 2991 C CA . GLY A 1 382 ? 2.008 14.745 -14.977 1.00 57.78 382 GLY A CA 1
ATOM 2992 C C . GLY A 1 382 ? 3.352 15.339 -15.415 1.00 57.78 382 GLY A C 1
ATOM 2993 O O . GLY A 1 382 ? 3.662 15.368 -16.603 1.00 57.78 382 GLY A O 1
ATOM 2994 N N . VAL A 1 383 ? 4.196 15.753 -14.466 1.00 60.00 383 VAL A N 1
ATOM 2995 C CA . VAL A 1 383 ? 5.555 16.249 -14.759 1.00 60.00 383 VAL A CA 1
ATOM 2996 C C . VAL A 1 383 ? 6.447 15.094 -15.214 1.00 60.00 383 VAL A C 1
ATOM 2998 O O . VAL A 1 383 ? 7.202 15.227 -16.176 1.00 60.00 383 VAL A O 1
ATOM 3001 N N . GLY A 1 384 ? 6.324 13.938 -14.554 1.00 63.84 384 GLY A N 1
ATOM 3002 C CA . GLY A 1 384 ? 7.009 12.713 -14.961 1.00 63.84 384 GLY A CA 1
ATOM 3003 C C . GLY A 1 384 ? 6.590 12.241 -16.355 1.00 63.84 384 GLY A C 1
ATOM 3004 O O . GLY A 1 384 ? 7.446 11.855 -17.146 1.00 63.84 384 GLY A O 1
ATOM 3005 N N . HIS A 1 385 ? 5.296 12.317 -16.672 1.00 65.69 385 HIS A N 1
ATOM 3006 C CA . HIS A 1 385 ? 4.756 12.001 -17.992 1.00 65.69 385 HIS A CA 1
ATOM 3007 C C . HIS A 1 385 ? 5.322 12.922 -19.074 1.00 65.69 385 HIS A C 1
ATOM 3009 O O . HIS A 1 385 ? 5.888 12.426 -20.043 1.00 65.69 385 HIS A O 1
ATOM 3015 N N . PHE A 1 386 ? 5.251 14.241 -18.864 1.00 73.19 386 PHE A N 1
ATOM 3016 C CA . PHE A 1 386 ? 5.764 15.245 -19.797 1.00 73.19 386 PHE A CA 1
ATOM 3017 C C . PHE A 1 386 ? 7.251 15.034 -20.117 1.00 73.19 386 PHE A C 1
ATOM 3019 O O . PHE A 1 386 ? 7.637 14.985 -21.282 1.00 73.19 386 PHE A O 1
ATOM 3026 N N . PHE A 1 387 ? 8.099 14.857 -19.096 1.00 72.19 387 PHE A N 1
ATOM 3027 C CA . PHE A 1 387 ? 9.529 14.618 -19.325 1.00 72.19 387 PHE A CA 1
ATOM 3028 C C . PHE A 1 387 ? 9.820 13.261 -19.964 1.00 72.19 387 PHE A C 1
ATOM 3030 O O . PHE A 1 387 ? 10.819 13.131 -20.670 1.00 72.19 387 PHE A O 1
ATOM 3037 N N . ARG A 1 388 ? 8.974 12.253 -19.727 1.00 72.25 388 ARG A N 1
ATOM 3038 C CA . ARG A 1 388 ? 9.101 10.950 -20.382 1.00 72.25 388 ARG A CA 1
ATOM 3039 C C . ARG A 1 388 ? 8.763 11.040 -21.866 1.00 72.25 388 ARG A C 1
ATOM 3041 O O . ARG A 1 388 ? 9.573 10.588 -22.663 1.00 72.25 388 ARG A O 1
ATOM 3048 N N . GLU A 1 389 ? 7.632 11.640 -22.228 1.00 75.50 389 GLU A N 1
ATOM 3049 C CA . GLU A 1 389 ? 7.262 11.840 -23.637 1.00 75.50 389 GLU A CA 1
ATOM 3050 C C . GLU A 1 389 ? 8.301 12.684 -24.367 1.00 75.50 389 GLU A C 1
ATOM 3052 O O . GLU A 1 389 ? 8.734 12.317 -25.454 1.00 75.50 389 GLU A O 1
ATOM 3057 N N . LEU A 1 390 ? 8.785 13.751 -23.725 1.00 78.25 390 LEU A N 1
ATOM 3058 C CA . LEU A 1 390 ? 9.869 14.558 -24.268 1.00 78.25 390 LEU A CA 1
ATOM 3059 C C . LEU A 1 390 ? 11.125 13.710 -24.531 1.00 78.25 390 LEU A C 1
ATOM 3061 O O . LEU A 1 390 ? 11.723 13.800 -25.599 1.00 78.25 390 LEU A O 1
ATOM 3065 N N . ALA A 1 391 ? 11.522 12.855 -23.582 1.00 76.69 391 ALA A N 1
ATOM 3066 C CA . ALA A 1 391 ? 12.677 11.976 -23.749 1.00 76.69 391 ALA A CA 1
ATOM 3067 C C . ALA A 1 391 ? 12.476 10.923 -24.855 1.00 76.69 391 ALA A C 1
ATOM 3069 O O . ALA A 1 391 ? 13.421 10.630 -25.588 1.00 76.69 391 ALA A O 1
ATOM 3070 N N . GLU A 1 392 ? 11.270 10.368 -24.986 1.00 74.56 392 GLU A N 1
ATOM 3071 C CA . GLU A 1 392 ? 10.905 9.433 -26.056 1.00 74.56 392 GLU A CA 1
ATOM 3072 C C . GLU A 1 392 ? 10.974 10.119 -27.428 1.00 74.56 392 GLU A C 1
ATOM 3074 O O . GLU A 1 392 ? 11.648 9.615 -28.326 1.00 74.56 392 GLU A O 1
ATOM 3079 N N . GLU A 1 393 ? 10.400 11.318 -27.562 1.00 80.25 393 GLU A N 1
ATOM 3080 C CA . GLU A 1 393 ? 10.452 12.126 -28.785 1.00 80.25 393 GLU A CA 1
ATOM 3081 C C . GLU A 1 393 ? 11.900 12.466 -29.183 1.00 80.25 393 GLU A C 1
ATOM 3083 O O . GLU A 1 393 ? 12.282 12.333 -30.351 1.00 80.25 393 GLU A O 1
ATOM 3088 N N . LYS A 1 394 ? 12.758 12.824 -28.214 1.00 83.94 394 LYS A N 1
ATOM 3089 C CA . LYS A 1 394 ? 14.193 13.043 -28.479 1.00 83.94 394 LYS A CA 1
ATOM 3090 C C . LYS A 1 394 ? 14.918 11.764 -28.878 1.00 83.94 394 LYS A C 1
ATOM 3092 O O . LYS A 1 394 ? 15.808 11.818 -29.730 1.00 83.94 394 LYS A O 1
ATOM 3097 N N . GLY A 1 395 ? 14.542 10.625 -28.298 1.00 78.81 395 GLY A N 1
ATOM 3098 C CA . GLY A 1 395 ? 15.040 9.311 -28.695 1.00 78.81 395 GLY A CA 1
ATOM 3099 C C . GLY A 1 395 ? 14.726 9.008 -30.160 1.00 78.81 395 GLY A C 1
ATOM 3100 O O . GLY A 1 395 ? 15.633 8.699 -30.933 1.00 78.81 395 GLY A O 1
ATOM 3101 N N . GLU A 1 396 ? 13.471 9.195 -30.574 1.00 82.56 396 GLU A N 1
ATOM 3102 C CA . GLU A 1 396 ? 13.056 9.018 -31.969 1.00 82.56 396 GLU A CA 1
ATOM 3103 C C . GLU A 1 396 ? 13.784 9.979 -32.921 1.00 82.56 396 GLU A C 1
ATOM 3105 O O . GLU A 1 396 ? 14.223 9.580 -34.005 1.00 82.56 396 GLU A O 1
ATOM 3110 N N . GLY A 1 397 ? 13.948 11.245 -32.525 1.00 83.62 397 GLY A N 1
ATOM 3111 C CA . GLY A 1 397 ? 14.719 12.230 -33.283 1.00 83.62 397 GLY A CA 1
ATOM 3112 C C . GLY A 1 397 ? 16.177 11.803 -33.477 1.00 83.62 397 GLY A C 1
ATOM 3113 O O . GLY A 1 397 ? 16.699 11.844 -34.596 1.00 83.62 397 GLY A O 1
ATOM 3114 N N . ALA A 1 398 ? 16.828 11.319 -32.417 1.00 83.06 398 ALA A N 1
ATOM 3115 C CA . ALA A 1 398 ? 18.194 10.807 -32.486 1.00 83.06 398 ALA A CA 1
ATOM 3116 C C . ALA A 1 398 ? 18.302 9.594 -33.425 1.00 83.06 398 ALA A C 1
ATOM 3118 O O . ALA A 1 398 ? 19.205 9.546 -34.261 1.00 83.06 398 ALA A O 1
ATOM 3119 N N . GLU A 1 399 ? 17.361 8.648 -33.363 1.00 83.19 399 GLU A N 1
ATOM 3120 C CA . GLU A 1 399 ? 17.319 7.500 -34.276 1.00 83.19 399 GLU A CA 1
ATOM 3121 C C . GLU A 1 399 ? 17.156 7.922 -35.742 1.00 83.19 399 GLU A C 1
ATOM 3123 O O . GLU A 1 399 ? 17.844 7.390 -36.621 1.00 83.19 399 GLU A O 1
ATOM 3128 N N . ARG A 1 400 ? 16.298 8.912 -36.023 1.00 87.56 400 ARG A N 1
ATOM 3129 C CA . ARG A 1 400 ? 16.134 9.464 -37.378 1.00 87.56 400 ARG A CA 1
ATOM 3130 C C . ARG A 1 400 ? 17.428 10.091 -37.887 1.00 87.56 400 ARG A C 1
ATOM 3132 O O . ARG A 1 400 ? 17.811 9.828 -39.027 1.00 87.56 400 ARG A O 1
ATOM 3139 N N . LEU A 1 401 ? 18.116 10.872 -37.054 1.00 86.31 401 LEU A N 1
ATOM 3140 C CA . LEU A 1 401 ? 19.389 11.499 -37.414 1.00 86.31 401 LEU A CA 1
ATOM 3141 C C . LEU A 1 401 ? 20.488 10.450 -37.656 1.00 86.31 401 LEU A C 1
ATOM 3143 O O . LEU A 1 401 ? 21.227 10.547 -38.635 1.00 86.31 401 LEU A O 1
ATOM 3147 N N . LEU A 1 402 ? 20.557 9.409 -36.820 1.00 83.88 402 LEU A N 1
ATOM 3148 C CA . LEU A 1 402 ? 21.484 8.284 -36.988 1.00 83.88 402 LEU A CA 1
ATOM 3149 C C . LEU A 1 402 ? 21.227 7.527 -38.292 1.00 83.88 402 LEU A C 1
ATOM 3151 O O . LEU A 1 402 ? 22.165 7.193 -39.016 1.00 83.88 402 LEU A O 1
ATOM 3155 N N . LYS A 1 403 ? 19.956 7.267 -38.611 1.00 85.62 403 LYS A N 1
ATOM 3156 C CA . LYS A 1 403 ? 19.570 6.618 -39.864 1.00 85.62 403 LYS A CA 1
ATOM 3157 C C . LYS A 1 403 ? 19.968 7.467 -41.068 1.00 85.62 403 LYS A C 1
ATOM 3159 O O . LYS A 1 403 ? 20.626 6.951 -41.966 1.00 85.62 403 LYS A O 1
ATOM 3164 N N . PHE A 1 404 ? 19.651 8.762 -41.046 1.00 89.06 404 PHE A N 1
ATOM 3165 C CA . PHE A 1 404 ? 20.069 9.695 -42.089 1.00 89.06 404 PHE A CA 1
ATOM 3166 C C . PHE A 1 404 ? 21.592 9.675 -42.267 1.00 89.06 404 PHE A C 1
ATOM 3168 O O . PHE A 1 404 ? 22.082 9.525 -43.384 1.00 89.06 404 PHE A O 1
ATOM 3175 N N . GLN A 1 405 ? 22.354 9.741 -41.173 1.00 85.62 405 GLN A N 1
ATOM 3176 C CA . GLN A 1 405 ? 23.814 9.697 -41.221 1.00 85.62 405 GLN A CA 1
ATOM 3177 C C . GLN A 1 405 ? 24.340 8.388 -41.834 1.00 85.62 405 GLN A C 1
ATOM 3179 O O . GLN A 1 405 ? 25.255 8.432 -42.659 1.00 85.62 405 GLN A O 1
ATOM 3184 N N . ASN A 1 406 ? 23.766 7.241 -41.467 1.00 83.19 406 ASN A N 1
ATOM 3185 C CA . ASN A 1 406 ? 24.151 5.934 -42.006 1.00 83.19 406 ASN A CA 1
ATOM 3186 C C . ASN A 1 406 ? 23.846 5.812 -43.507 1.00 83.19 406 ASN A C 1
ATOM 3188 O O . ASN A 1 406 ? 24.695 5.336 -44.262 1.00 83.19 406 ASN A O 1
ATOM 3192 N N . ASP A 1 407 ? 22.677 6.284 -43.946 1.00 83.62 407 ASP A N 1
ATOM 3193 C CA . ASP A 1 407 ? 22.256 6.250 -45.353 1.00 83.62 407 ASP A CA 1
ATOM 3194 C C . ASP A 1 407 ? 23.168 7.116 -46.247 1.00 83.62 407 ASP A C 1
ATOM 3196 O O . ASP A 1 407 ? 23.364 6.815 -47.424 1.00 83.62 407 ASP A O 1
ATOM 3200 N N . HIS A 1 408 ? 23.806 8.139 -45.669 1.00 84.50 408 HIS A N 1
ATOM 3201 C CA . HIS A 1 408 ? 24.767 9.018 -46.344 1.00 84.50 408 HIS A CA 1
ATOM 3202 C C . HIS A 1 408 ? 26.235 8.607 -46.109 1.00 84.50 408 HIS A C 1
ATOM 3204 O O . HIS A 1 408 ? 27.159 9.359 -46.421 1.00 84.50 408 HIS A O 1
ATOM 3210 N N . GLY A 1 409 ? 26.473 7.401 -45.575 1.00 82.50 409 GLY A N 1
ATOM 3211 C CA . GLY A 1 409 ? 27.810 6.820 -45.399 1.00 82.50 409 GLY A CA 1
ATOM 3212 C C . GLY A 1 409 ? 28.627 7.400 -44.237 1.00 82.50 409 GLY A C 1
ATOM 3213 O O . GLY A 1 409 ? 29.838 7.173 -44.161 1.00 82.50 409 GLY A O 1
ATOM 3214 N N . GLY A 1 410 ? 27.993 8.150 -43.334 1.00 79.31 410 GLY A N 1
ATOM 3215 C CA . GLY A 1 410 ? 28.607 8.658 -42.112 1.00 79.31 410 GLY A CA 1
ATOM 3216 C C . GLY A 1 410 ? 28.774 7.575 -41.040 1.00 79.31 410 GLY A C 1
ATOM 3217 O O . GLY A 1 410 ? 28.204 6.490 -41.118 1.00 79.31 410 GLY A O 1
ATOM 3218 N N . ARG A 1 411 ? 29.580 7.867 -40.013 1.00 76.69 411 ARG A N 1
ATOM 3219 C CA . ARG A 1 411 ? 29.724 7.012 -38.825 1.00 76.69 411 ARG A CA 1
ATOM 3220 C C . ARG A 1 411 ? 29.202 7.733 -37.595 1.00 76.69 411 ARG A C 1
ATOM 3222 O O . ARG A 1 411 ? 29.715 8.797 -37.251 1.00 76.69 411 ARG A O 1
ATOM 3229 N N . ALA A 1 412 ? 28.257 7.104 -36.909 1.00 69.81 412 ALA A N 1
ATOM 3230 C CA . ALA A 1 412 ? 27.831 7.522 -35.585 1.00 69.81 412 ALA A CA 1
ATOM 3231 C C . ALA A 1 412 ? 28.915 7.192 -34.550 1.00 69.81 412 ALA A C 1
ATOM 3233 O O . ALA A 1 412 ? 29.373 6.050 -34.455 1.00 69.81 412 ALA A O 1
ATOM 3234 N N . LEU A 1 413 ? 29.330 8.195 -33.778 1.00 69.56 413 LEU A N 1
ATOM 3235 C CA . LEU A 1 413 ? 30.220 8.026 -32.636 1.00 69.56 413 LEU A CA 1
ATOM 3236 C C . LEU A 1 413 ? 29.421 8.338 -31.372 1.00 69.56 413 LEU A C 1
ATOM 3238 O O . LEU A 1 413 ? 29.065 9.489 -31.135 1.00 69.56 413 LEU A O 1
ATOM 3242 N N . PHE A 1 414 ? 29.146 7.314 -30.573 1.00 71.31 414 PHE A N 1
ATOM 3243 C CA . PHE A 1 414 ? 28.500 7.491 -29.280 1.00 71.31 414 PHE A CA 1
ATOM 3244 C C . PHE A 1 414 ? 29.539 7.966 -28.267 1.00 71.31 414 PHE A C 1
ATOM 3246 O O . PHE A 1 414 ? 30.608 7.367 -28.134 1.00 71.31 414 PHE A O 1
ATOM 3253 N N . GLN A 1 415 ? 29.234 9.064 -27.588 1.00 63.31 415 GLN A N 1
ATOM 3254 C CA . GLN A 1 415 ? 30.017 9.577 -26.472 1.00 63.31 415 GLN A CA 1
ATOM 3255 C C . GLN A 1 415 ? 29.179 9.440 -25.208 1.00 63.31 415 GLN A C 1
ATOM 3257 O O . GLN A 1 415 ? 27.956 9.579 -25.267 1.00 63.31 415 GLN A O 1
ATOM 3262 N N . ASP A 1 416 ? 29.831 9.182 -24.077 1.00 63.50 416 ASP A N 1
ATOM 3263 C CA . ASP A 1 416 ? 29.143 9.193 -22.792 1.00 63.50 416 ASP A CA 1
ATOM 3264 C C . ASP A 1 416 ? 28.548 10.577 -22.544 1.00 63.50 416 ASP A C 1
ATOM 3266 O O . ASP A 1 416 ? 29.265 11.580 -22.450 1.00 63.50 416 ASP A O 1
ATOM 3270 N N . VAL A 1 417 ? 27.224 10.620 -22.407 1.00 60.53 417 VAL A N 1
ATOM 3271 C CA . VAL A 1 417 ? 26.520 11.812 -21.951 1.00 60.53 417 VAL A CA 1
ATOM 3272 C C . VAL A 1 417 ? 26.784 11.933 -20.458 1.00 60.53 417 VAL A C 1
ATOM 3274 O O . VAL A 1 417 ? 26.259 11.169 -19.649 1.00 60.53 417 VAL A O 1
ATOM 3277 N N . GLN A 1 418 ? 27.651 12.874 -20.095 1.00 52.81 418 GLN A N 1
ATOM 3278 C CA . GLN A 1 418 ? 27.938 13.165 -18.697 1.00 52.81 418 GLN A CA 1
ATOM 3279 C C . GLN A 1 418 ? 26.657 13.626 -17.998 1.00 52.81 418 GLN A C 1
ATOM 3281 O O . GLN A 1 418 ? 25.903 14.439 -18.541 1.00 52.81 418 GLN A O 1
ATOM 3286 N N . LYS A 1 419 ? 26.423 13.123 -16.779 1.00 52.69 419 LYS A N 1
ATOM 3287 C CA . LYS A 1 419 ? 25.346 13.632 -15.924 1.00 52.69 419 LYS A CA 1
ATOM 3288 C C . LYS A 1 419 ? 25.488 15.162 -15.780 1.00 52.69 419 LYS A C 1
ATOM 3290 O O . LYS A 1 419 ? 26.623 15.646 -15.717 1.00 52.69 419 LYS A O 1
ATOM 3295 N N . PRO A 1 420 ? 24.389 15.937 -15.721 1.00 54.25 420 PRO A N 1
ATOM 3296 C CA . PRO A 1 420 ? 24.468 17.371 -15.460 1.00 54.25 420 PRO A CA 1
ATOM 3297 C C . PRO A 1 420 ? 25.302 17.650 -14.203 1.00 54.25 420 PRO A C 1
ATOM 3299 O O . PRO A 1 420 ? 25.166 16.955 -13.199 1.00 54.25 420 PRO A O 1
ATOM 3302 N N . SER A 1 421 ? 26.170 18.661 -14.259 1.00 51.25 421 SER A N 1
ATOM 3303 C CA . SER A 1 421 ? 27.202 18.938 -13.248 1.00 51.25 421 SER A CA 1
ATOM 3304 C C . SER A 1 421 ? 26.687 19.524 -11.924 1.00 51.25 421 SER A C 1
ATOM 3306 O O . SER A 1 421 ? 27.492 19.968 -11.110 1.00 51.25 421 SER A O 1
ATOM 3308 N N . GLN A 1 422 ? 25.371 19.573 -11.705 1.00 50.12 422 GLN A N 1
ATOM 3309 C CA . GLN A 1 422 ? 24.786 19.958 -10.419 1.00 50.12 422 GLN A CA 1
ATOM 3310 C C . GLN A 1 422 ? 24.495 18.694 -9.603 1.00 50.12 422 GLN A C 1
ATOM 3312 O O . GLN A 1 422 ? 23.491 18.019 -9.819 1.00 50.12 422 GLN A O 1
ATOM 3317 N N . ASP A 1 423 ? 25.378 18.395 -8.649 1.00 40.03 423 ASP A N 1
ATOM 3318 C CA . ASP A 1 423 ? 25.232 17.358 -7.613 1.00 40.03 423 ASP A CA 1
ATOM 3319 C C . ASP A 1 423 ? 24.199 17.741 -6.517 1.00 40.03 423 ASP A C 1
ATOM 3321 O O . ASP A 1 423 ? 24.284 17.298 -5.378 1.00 40.03 423 ASP A O 1
ATOM 3325 N N . GLU A 1 424 ? 23.189 18.548 -6.850 1.00 41.81 424 GLU A N 1
ATOM 3326 C CA . GLU A 1 424 ? 22.107 18.997 -5.953 1.00 41.81 424 GLU A CA 1
ATOM 3327 C C . GLU A 1 424 ? 20.792 18.245 -6.245 1.00 41.81 424 GLU A C 1
ATOM 3329 O O . GLU A 1 424 ? 19.704 18.815 -6.257 1.00 41.81 424 GLU A O 1
ATOM 3334 N N . TRP A 1 425 ? 20.859 16.935 -6.505 1.00 43.47 425 TRP A N 1
ATOM 3335 C CA . TRP A 1 425 ? 19.655 16.122 -6.759 1.00 43.47 425 TRP A CA 1
ATOM 3336 C C . TRP A 1 425 ? 18.735 16.000 -5.527 1.00 43.47 425 TRP A C 1
ATOM 3338 O O . TRP A 1 425 ? 17.562 15.667 -5.685 1.00 43.47 425 TRP A O 1
ATOM 3348 N N . ASP A 1 426 ? 19.241 16.340 -4.336 1.00 39.16 426 ASP A N 1
ATOM 3349 C CA . ASP A 1 426 ? 18.472 16.484 -3.092 1.00 39.16 426 ASP A CA 1
ATOM 3350 C C . ASP A 1 426 ? 17.779 17.861 -2.950 1.00 39.16 426 ASP A C 1
ATOM 3352 O O . ASP A 1 426 ? 16.883 18.009 -2.117 1.00 39.16 426 ASP A O 1
ATOM 3356 N N . GLU A 1 427 ? 18.139 18.871 -3.760 1.00 35.22 427 GLU A N 1
ATOM 3357 C CA . GLU A 1 427 ? 17.538 20.219 -3.699 1.00 35.22 427 GLU A CA 1
ATOM 3358 C C . GLU A 1 427 ? 16.440 20.461 -4.750 1.00 35.22 427 GLU A C 1
ATOM 3360 O O . GLU A 1 427 ? 15.628 21.374 -4.586 1.00 35.22 427 GLU A O 1
ATOM 3365 N N . TRP A 1 428 ? 16.311 19.589 -5.759 1.00 41.44 428 TRP A N 1
ATOM 3366 C CA . TRP A 1 428 ? 15.320 19.688 -6.846 1.00 41.44 428 TRP A CA 1
ATOM 3367 C C . TRP A 1 428 ? 13.899 19.263 -6.444 1.00 41.44 428 TRP A C 1
ATOM 3369 O O . TRP A 1 428 ? 13.142 18.675 -7.218 1.00 41.44 428 TRP A O 1
ATOM 3379 N N . GLY A 1 429 ? 13.478 19.610 -5.232 1.00 47.81 429 GLY A N 1
ATOM 3380 C CA . GLY A 1 429 ? 12.091 19.457 -4.794 1.00 47.81 429 GLY A CA 1
ATOM 3381 C C . GLY A 1 429 ? 11.116 20.441 -5.455 1.00 47.81 429 GLY A C 1
ATOM 3382 O O . GLY A 1 429 ? 10.010 20.608 -4.942 1.00 47.81 429 GLY A O 1
ATOM 3383 N N . LYS A 1 430 ? 11.514 21.123 -6.542 1.00 57.28 430 LYS A N 1
ATOM 3384 C CA . LYS A 1 430 ? 10.719 22.136 -7.245 1.00 57.28 430 LYS A CA 1
ATOM 3385 C C . LYS A 1 430 ? 10.656 21.847 -8.741 1.00 57.28 430 LYS A C 1
ATOM 3387 O O . LYS A 1 430 ? 11.658 21.898 -9.453 1.00 57.28 430 LYS A O 1
ATOM 3392 N N . THR A 1 431 ? 9.443 21.612 -9.227 1.00 62.50 431 THR A N 1
ATOM 3393 C CA . THR A 1 431 ? 9.106 21.404 -10.649 1.00 62.50 431 THR A CA 1
ATOM 3394 C C . THR A 1 431 ? 9.661 22.513 -11.547 1.00 62.50 431 THR A C 1
ATOM 3396 O O . THR A 1 431 ? 10.026 22.275 -12.700 1.00 62.50 431 THR A O 1
ATOM 3399 N N . GLN A 1 432 ? 9.748 23.732 -11.008 1.00 66.25 432 GLN A N 1
ATOM 3400 C CA . GLN A 1 432 ? 10.290 24.891 -11.708 1.00 66.25 432 GLN A CA 1
ATOM 3401 C C . GLN A 1 432 ? 11.726 24.677 -12.200 1.00 66.25 432 GLN A C 1
ATOM 3403 O O . GLN A 1 432 ? 12.001 24.893 -13.376 1.00 66.25 432 GLN A O 1
ATOM 3408 N N . GLU A 1 433 ? 12.632 24.257 -11.319 1.00 68.00 433 GLU A N 1
ATOM 3409 C CA . GLU A 1 433 ? 14.068 24.159 -11.614 1.00 68.00 433 GLU A CA 1
ATOM 3410 C C . GLU A 1 433 ? 14.331 23.079 -12.675 1.00 68.00 433 GLU A C 1
ATOM 3412 O O . GLU A 1 433 ? 15.086 23.300 -13.625 1.00 68.00 433 GLU A O 1
ATOM 3417 N N . ALA A 1 434 ? 13.588 21.969 -12.612 1.00 72.62 434 ALA A N 1
ATOM 3418 C CA . ALA A 1 434 ? 13.628 20.931 -13.638 1.00 72.62 434 ALA A CA 1
ATOM 3419 C C . ALA A 1 434 ? 13.178 21.423 -15.018 1.00 72.62 434 ALA A C 1
ATOM 3421 O O . ALA A 1 434 ? 13.828 21.134 -16.026 1.00 72.62 434 ALA A O 1
ATOM 3422 N N . MET A 1 435 ? 12.098 22.205 -15.070 1.00 76.81 435 MET A N 1
ATOM 3423 C CA . MET A 1 435 ? 11.611 22.802 -16.314 1.00 76.81 435 MET A CA 1
ATOM 3424 C C . MET A 1 435 ? 12.596 23.839 -16.878 1.00 76.81 435 MET A C 1
ATOM 3426 O O . MET A 1 435 ? 12.750 23.936 -18.094 1.00 76.81 435 MET A O 1
ATOM 3430 N N . GLU A 1 436 ? 13.299 24.590 -16.022 1.00 78.88 436 GLU A N 1
ATOM 3431 C CA . GLU A 1 436 ? 14.330 25.555 -16.436 1.00 78.88 436 GLU A CA 1
ATOM 3432 C C . GLU A 1 436 ? 15.528 24.874 -17.095 1.00 78.88 436 GLU A C 1
ATOM 3434 O O . GLU A 1 436 ? 15.970 25.311 -18.162 1.00 78.88 436 GLU A O 1
ATOM 3439 N N . VAL A 1 437 ? 16.030 23.795 -16.493 1.00 78.06 437 VAL A N 1
ATOM 3440 C CA . VAL A 1 437 ? 17.178 23.060 -17.034 1.00 78.06 437 VAL A CA 1
ATOM 3441 C C . VAL A 1 437 ? 16.817 22.334 -18.318 1.00 78.06 437 VAL A C 1
ATOM 3443 O O . VAL A 1 437 ? 17.566 22.424 -19.290 1.00 78.06 437 VAL A O 1
ATOM 3446 N N . ALA A 1 438 ? 15.662 21.672 -18.368 1.00 82.44 438 ALA A N 1
ATOM 3447 C CA . ALA A 1 438 ? 15.217 21.028 -19.594 1.00 82.44 438 ALA A CA 1
ATOM 3448 C C . ALA A 1 438 ? 15.032 22.053 -20.724 1.00 82.44 438 ALA A C 1
ATOM 3450 O O . ALA A 1 438 ? 15.555 21.860 -21.814 1.00 82.44 438 ALA A O 1
ATOM 3451 N N . LEU A 1 439 ? 14.411 23.207 -20.451 1.00 85.44 439 LEU A N 1
ATOM 3452 C CA . LEU A 1 439 ? 14.289 24.286 -21.436 1.00 85.44 439 LEU A CA 1
ATOM 3453 C C . LEU A 1 439 ? 15.656 24.808 -21.914 1.00 85.44 439 LEU A C 1
ATOM 3455 O O . LEU A 1 439 ? 15.796 25.203 -23.072 1.00 85.44 439 LEU A O 1
ATOM 3459 N N . ALA A 1 440 ? 16.663 24.850 -21.039 1.00 83.69 440 ALA A N 1
ATOM 3460 C CA . ALA A 1 440 ? 18.021 25.222 -21.425 1.00 83.69 440 ALA A CA 1
ATOM 3461 C C . ALA A 1 440 ? 18.665 24.169 -22.344 1.00 83.69 440 ALA A C 1
ATOM 3463 O O . ALA A 1 440 ? 19.301 24.541 -23.330 1.00 83.69 440 ALA A O 1
ATOM 3464 N N . LEU A 1 441 ? 18.464 22.877 -22.062 1.00 83.88 441 LEU A N 1
ATOM 3465 C CA . LEU A 1 441 ? 18.918 21.784 -22.927 1.00 83.88 441 LEU A CA 1
ATOM 3466 C C . LEU A 1 441 ? 18.262 21.855 -24.309 1.00 83.88 441 LEU A C 1
ATOM 3468 O O . LEU A 1 441 ? 18.977 21.806 -25.307 1.00 83.88 441 LEU A O 1
ATOM 3472 N N . GLU A 1 442 ? 16.949 22.076 -24.373 1.00 87.69 442 GLU A N 1
ATOM 3473 C CA . GLU A 1 442 ? 16.224 22.214 -25.644 1.00 87.69 442 GLU A CA 1
ATOM 3474 C C . GLU A 1 442 ? 16.713 23.410 -26.467 1.00 87.69 442 GLU A C 1
ATOM 3476 O O . GLU A 1 442 ? 16.946 23.312 -27.670 1.00 87.69 442 GLU A O 1
ATOM 3481 N N . LYS A 1 443 ? 16.972 24.552 -25.820 1.00 88.56 443 LYS A N 1
ATOM 3482 C CA . LYS A 1 443 ? 17.561 25.715 -26.502 1.00 88.56 443 LYS A CA 1
ATOM 3483 C C . LYS A 1 443 ? 18.951 25.422 -27.063 1.00 88.56 443 LYS A C 1
ATOM 3485 O O . LYS A 1 443 ? 19.257 25.873 -28.165 1.00 88.56 443 LYS A O 1
ATOM 3490 N N . ASN A 1 444 ? 19.776 24.682 -26.323 1.00 88.25 444 ASN A N 1
ATOM 3491 C CA . ASN A 1 444 ? 21.105 24.285 -26.784 1.00 88.25 444 ASN A CA 1
ATOM 3492 C C . ASN A 1 444 ? 21.020 23.303 -27.960 1.00 88.25 444 ASN A C 1
ATOM 3494 O O . ASN A 1 444 ? 21.768 23.453 -28.924 1.00 88.25 444 ASN A O 1
ATOM 3498 N N . LEU A 1 445 ? 20.094 22.340 -27.909 1.00 88.00 445 LEU A N 1
ATOM 3499 C CA . LEU A 1 445 ? 19.836 21.404 -29.002 1.00 88.00 445 LEU A CA 1
ATOM 3500 C C . LEU A 1 445 ? 19.390 22.144 -30.268 1.00 88.00 445 LEU A C 1
ATOM 3502 O O . LEU A 1 445 ? 19.981 21.952 -31.328 1.00 88.00 445 LEU A O 1
ATOM 3506 N N . ASN A 1 446 ? 18.417 23.049 -30.149 1.00 92.44 446 ASN A N 1
ATOM 3507 C CA . ASN A 1 446 ? 17.956 23.863 -31.270 1.00 92.44 446 ASN A CA 1
ATOM 3508 C C . ASN A 1 446 ? 19.090 24.710 -31.873 1.00 92.44 446 ASN A C 1
ATOM 3510 O O . ASN A 1 446 ? 19.224 24.787 -33.092 1.00 92.44 446 ASN A O 1
ATOM 3514 N N . GLN A 1 447 ? 19.960 25.297 -31.043 1.00 93.62 447 GLN A N 1
ATOM 3515 C CA . GLN A 1 447 ? 21.131 26.019 -31.546 1.00 93.62 447 GLN A CA 1
ATOM 3516 C C . GLN A 1 447 ? 22.092 25.093 -32.307 1.00 93.62 447 GLN A C 1
ATOM 3518 O O . GLN A 1 447 ? 22.537 25.448 -33.395 1.00 93.62 447 GLN A O 1
ATOM 3523 N N . ALA A 1 448 ? 22.366 23.891 -31.793 1.00 92.38 448 ALA A N 1
ATOM 3524 C CA . ALA A 1 448 ? 23.223 22.921 -32.476 1.00 92.38 448 ALA A CA 1
ATOM 3525 C C . ALA A 1 448 ? 22.635 22.467 -33.827 1.00 92.38 448 ALA A C 1
ATOM 3527 O O . ALA A 1 448 ? 23.373 22.301 -34.800 1.00 92.38 448 ALA A O 1
ATOM 3528 N N . LEU A 1 449 ? 21.311 22.306 -33.911 1.00 93.62 449 LEU A N 1
ATOM 3529 C CA . LEU A 1 449 ? 20.604 21.989 -35.155 1.00 93.62 449 LEU A CA 1
ATOM 3530 C C . LEU A 1 449 ? 20.686 23.138 -36.171 1.00 93.62 449 LEU A C 1
ATOM 3532 O O . LEU A 1 449 ? 20.920 22.888 -37.354 1.00 93.62 449 LEU A O 1
ATOM 3536 N N . LEU A 1 450 ? 20.562 24.392 -35.725 1.00 94.81 450 LEU A N 1
ATOM 3537 C CA . LEU A 1 450 ? 20.738 25.581 -36.571 1.00 94.81 450 LEU A CA 1
ATOM 3538 C C . LEU A 1 450 ? 22.182 25.737 -37.071 1.00 94.81 450 LEU A C 1
ATOM 3540 O O . LEU A 1 450 ? 22.406 26.104 -38.229 1.00 94.81 450 LEU A O 1
ATOM 3544 N N . ASP A 1 451 ? 23.165 25.433 -36.226 1.00 95.19 451 ASP A N 1
ATOM 3545 C CA . ASP A 1 451 ? 24.579 25.444 -36.603 1.00 95.19 451 ASP A CA 1
ATOM 3546 C C . ASP A 1 451 ? 24.869 24.351 -37.647 1.00 95.19 451 ASP A C 1
ATOM 3548 O O . ASP A 1 451 ? 25.568 24.591 -38.637 1.00 95.19 451 ASP A O 1
ATOM 3552 N N . LEU A 1 452 ? 24.280 23.161 -37.473 1.00 93.44 452 LEU A N 1
ATOM 3553 C CA . LEU A 1 452 ? 24.384 22.058 -38.428 1.00 93.44 452 LEU A CA 1
ATOM 3554 C C . LEU A 1 452 ? 23.700 22.387 -39.761 1.00 93.44 452 LEU A C 1
ATOM 3556 O O . LEU A 1 452 ? 24.259 22.109 -40.824 1.00 93.44 452 LEU A O 1
ATOM 3560 N N . HIS A 1 453 ? 22.533 23.030 -39.721 1.00 95.88 453 HIS A N 1
ATOM 3561 C CA . HIS A 1 453 ? 21.843 23.519 -40.914 1.00 95.88 453 HIS A CA 1
ATOM 3562 C C . HIS A 1 453 ? 22.683 24.560 -41.663 1.00 95.88 453 HIS A C 1
ATOM 3564 O O . HIS A 1 453 ? 22.889 24.440 -42.872 1.00 95.88 453 HIS A O 1
ATOM 3570 N N . SER A 1 454 ? 23.267 25.518 -40.938 1.00 95.31 454 SER A N 1
ATOM 3571 C CA . SER A 1 454 ? 24.165 26.533 -41.505 1.00 95.31 454 SER A CA 1
ATOM 3572 C C . SER A 1 454 ? 25.387 25.902 -42.178 1.00 95.31 454 SER A C 1
ATOM 3574 O O . SER A 1 454 ? 25.805 26.339 -43.254 1.00 95.31 454 SER A O 1
ATOM 3576 N N . LEU A 1 455 ? 25.945 24.842 -41.581 1.00 94.56 455 LEU A N 1
ATOM 3577 C CA . LEU A 1 455 ? 27.037 24.069 -42.171 1.00 94.56 455 LEU A CA 1
ATOM 3578 C C . LEU A 1 455 ? 26.602 23.357 -43.461 1.00 94.56 455 LEU A C 1
ATOM 3580 O O . LEU A 1 455 ? 27.334 23.417 -44.451 1.00 94.56 455 LEU A O 1
ATOM 3584 N N . GLY A 1 456 ? 25.431 22.713 -43.461 1.00 93.25 456 GLY A N 1
ATOM 3585 C CA . GLY A 1 456 ? 24.853 22.069 -44.645 1.00 93.25 456 GLY A CA 1
ATOM 3586 C C . GLY A 1 456 ? 24.655 23.060 -45.791 1.00 93.25 456 GLY A C 1
ATOM 3587 O O . GLY A 1 456 ? 25.140 22.839 -46.901 1.00 93.25 456 GLY A O 1
ATOM 3588 N N . SER A 1 457 ? 24.070 24.220 -45.491 1.00 94.06 457 SER A N 1
ATOM 3589 C CA . SER A 1 457 ? 23.862 25.305 -46.453 1.00 94.06 457 SER A CA 1
ATOM 3590 C C . SER A 1 457 ? 25.188 25.822 -47.021 1.00 94.06 457 SER A C 1
ATOM 3592 O O . SER A 1 457 ? 25.366 25.899 -48.239 1.00 94.06 457 SER A O 1
ATOM 3594 N N . GLY A 1 458 ? 26.183 26.064 -46.158 1.00 94.00 458 GLY A N 1
ATOM 3595 C CA . GLY A 1 458 ? 27.523 26.495 -46.569 1.00 94.00 458 GLY A CA 1
ATOM 3596 C C . GLY A 1 458 ? 28.282 25.468 -47.417 1.00 94.00 458 GLY A C 1
ATOM 3597 O O . GLY A 1 458 ? 29.184 25.842 -48.167 1.00 94.00 458 GLY A O 1
ATOM 3598 N N . ARG A 1 459 ? 27.917 24.184 -47.332 1.00 93.25 459 ARG A N 1
ATOM 3599 C CA . ARG A 1 459 ? 28.464 23.110 -48.173 1.00 93.25 459 ARG A CA 1
ATOM 3600 C C . ARG A 1 459 ? 27.567 22.722 -49.341 1.00 93.25 459 ARG A C 1
ATOM 3602 O O . ARG A 1 459 ? 27.889 21.763 -50.043 1.00 93.25 459 ARG A O 1
ATOM 3609 N N . THR A 1 460 ? 26.498 23.478 -49.595 1.00 94.06 460 THR A N 1
ATOM 3610 C CA . THR A 1 460 ? 25.514 23.180 -50.644 1.00 94.06 460 THR A CA 1
ATOM 3611 C C . THR A 1 460 ? 24.955 21.756 -50.532 1.00 94.06 460 THR A C 1
ATOM 3613 O O . THR A 1 460 ? 24.857 21.046 -51.529 1.00 94.06 460 THR A O 1
ATOM 3616 N N . ASP A 1 461 ? 24.601 21.342 -49.311 1.00 92.12 461 ASP A N 1
ATOM 3617 C CA . ASP A 1 461 ? 23.916 20.080 -49.014 1.00 92.12 461 ASP A CA 1
ATOM 3618 C C . ASP A 1 461 ? 22.410 20.323 -48.777 1.00 92.12 461 ASP A C 1
ATOM 3620 O O . ASP A 1 461 ? 21.971 20.493 -47.635 1.00 92.12 461 ASP A O 1
ATOM 3624 N N . PRO A 1 462 ? 21.596 20.385 -49.849 1.00 92.38 462 PRO A N 1
ATOM 3625 C CA . PRO A 1 462 ? 20.168 20.652 -49.728 1.00 92.38 462 PRO A CA 1
ATOM 3626 C C . PRO A 1 462 ? 19.412 19.511 -49.040 1.00 92.38 462 PRO A C 1
ATOM 3628 O O . PRO A 1 462 ? 18.368 19.764 -48.449 1.00 92.38 462 PRO A O 1
ATOM 3631 N N . HIS A 1 463 ? 19.926 18.277 -49.088 1.00 92.00 463 HIS A N 1
ATOM 3632 C CA . HIS A 1 463 ? 19.272 17.125 -48.469 1.00 92.00 463 HIS A CA 1
ATOM 3633 C C . HIS A 1 463 ? 19.369 17.179 -46.945 1.00 92.00 463 HIS A C 1
ATOM 3635 O O . HIS A 1 463 ? 18.383 16.906 -46.265 1.00 92.00 463 HIS A O 1
ATOM 3641 N N . LEU A 1 464 ? 20.526 17.575 -46.406 1.00 91.50 464 LEU A N 1
ATOM 3642 C CA . LEU A 1 464 ? 20.680 17.791 -44.969 1.00 91.50 464 LEU A CA 1
ATOM 3643 C C . LEU A 1 464 ? 19.830 18.970 -44.477 1.00 91.50 464 LEU A C 1
ATOM 3645 O O . LEU A 1 464 ? 19.184 18.858 -43.437 1.00 91.50 464 LEU A O 1
ATOM 3649 N N . CYS A 1 465 ? 19.807 20.087 -45.210 1.00 93.94 465 CYS A N 1
ATOM 3650 C CA . CYS A 1 465 ? 19.001 21.251 -44.830 1.00 93.94 465 CYS A CA 1
ATOM 3651 C C . CYS A 1 465 ? 17.501 20.924 -44.783 1.00 93.94 465 CYS A C 1
ATOM 3653 O O . CYS A 1 465 ? 16.863 21.187 -43.767 1.00 93.94 465 CYS A O 1
ATOM 3655 N N . ASP A 1 466 ? 16.970 20.293 -45.835 1.00 94.38 466 ASP A N 1
ATOM 3656 C CA . ASP A 1 466 ? 15.561 19.885 -45.920 1.00 94.38 466 ASP A CA 1
ATOM 3657 C C . ASP A 1 466 ? 15.182 18.886 -44.814 1.00 94.38 466 ASP A C 1
ATOM 3659 O O . ASP A 1 466 ? 14.132 19.009 -44.182 1.00 94.38 466 ASP A O 1
ATOM 3663 N N . PHE A 1 467 ? 16.077 17.938 -44.513 1.00 94.25 467 PHE A N 1
ATOM 3664 C CA . PHE A 1 467 ? 15.891 16.970 -43.434 1.00 94.25 467 PHE A CA 1
ATOM 3665 C C . PHE A 1 467 ? 15.796 17.640 -42.054 1.00 94.25 467 PHE A C 1
ATOM 3667 O O . PHE A 1 467 ? 14.921 17.293 -41.259 1.00 94.25 467 PHE A O 1
ATOM 3674 N N . LEU A 1 468 ? 16.676 18.603 -41.759 1.00 93.94 468 LEU A N 1
ATOM 3675 C CA . LEU A 1 468 ? 16.682 19.309 -40.474 1.00 93.94 468 LEU A CA 1
ATOM 3676 C C . LEU A 1 468 ? 15.457 20.213 -40.305 1.00 93.94 468 LEU A C 1
ATOM 3678 O O . LEU A 1 468 ? 14.865 20.242 -39.225 1.00 93.94 468 LEU A O 1
ATOM 3682 N N . GLU A 1 469 ? 15.054 20.914 -41.366 1.00 92.75 469 GLU A N 1
ATOM 3683 C CA . GLU A 1 469 ? 13.842 21.741 -41.376 1.00 92.75 469 GLU A CA 1
ATOM 3684 C C . GLU A 1 469 ? 12.585 20.889 -41.158 1.00 92.75 469 GLU A C 1
ATOM 3686 O O . GLU A 1 469 ? 11.802 21.166 -40.251 1.00 92.75 469 GLU A O 1
ATOM 3691 N N . SER A 1 470 ? 12.440 19.804 -41.924 1.00 90.56 470 SER A N 1
ATOM 3692 C CA . SER A 1 470 ? 11.231 18.970 -41.939 1.00 90.56 470 SER A CA 1
ATOM 3693 C C . SER A 1 470 ? 11.014 18.139 -40.674 1.00 90.56 470 SER A C 1
ATOM 3695 O O . SER A 1 470 ? 9.888 17.716 -40.403 1.00 90.56 470 SER A O 1
ATOM 3697 N N . HIS A 1 471 ? 12.079 17.831 -39.931 1.00 89.69 471 HIS A N 1
ATOM 3698 C CA . HIS A 1 471 ? 12.006 16.869 -38.828 1.00 89.69 471 HIS A CA 1
ATOM 3699 C C . HIS A 1 471 ? 12.402 17.417 -37.463 1.00 89.69 471 HIS A C 1
ATOM 3701 O O . HIS A 1 471 ? 12.098 16.752 -36.476 1.00 89.69 471 HIS A O 1
ATOM 3707 N N . PHE A 1 472 ? 13.063 18.575 -37.388 1.00 91.56 472 PHE A N 1
ATOM 3708 C CA . PHE A 1 472 ? 13.587 19.081 -36.120 1.00 91.56 472 PHE A CA 1
ATOM 3709 C C . PHE A 1 472 ? 13.245 20.553 -35.885 1.00 91.56 472 PHE A C 1
ATOM 3711 O O . PHE A 1 472 ? 12.578 20.863 -34.904 1.00 91.56 472 PHE A O 1
ATOM 3718 N N . LEU A 1 473 ? 13.657 21.467 -36.770 1.00 91.12 473 LEU A N 1
ATOM 3719 C CA . LEU A 1 473 ? 13.652 22.908 -36.470 1.00 91.12 473 LEU A CA 1
ATOM 3720 C C . LEU A 1 473 ? 12.255 23.471 -36.145 1.00 91.12 473 LEU A C 1
ATOM 3722 O O . LEU A 1 473 ? 12.114 24.247 -35.198 1.00 91.12 473 LEU A O 1
ATOM 3726 N N . ASP A 1 474 ? 11.219 23.060 -36.879 1.00 87.31 474 ASP A N 1
ATOM 3727 C CA . ASP A 1 474 ? 9.847 23.522 -36.627 1.00 87.31 474 ASP A CA 1
ATOM 3728 C C . ASP A 1 474 ? 9.270 22.987 -35.306 1.00 87.31 474 ASP A C 1
ATOM 3730 O O . ASP A 1 474 ? 8.553 23.707 -34.602 1.00 87.31 474 ASP A O 1
ATOM 3734 N N . GLU A 1 475 ? 9.584 21.741 -34.950 1.00 85.44 475 GLU A N 1
ATOM 3735 C CA . GLU A 1 475 ? 9.099 21.113 -33.717 1.00 85.44 475 GLU A CA 1
ATOM 3736 C C . GLU A 1 475 ? 9.847 21.644 -32.486 1.00 85.44 475 GLU A C 1
ATOM 3738 O O . GLU A 1 475 ? 9.215 21.991 -31.485 1.00 85.44 475 GLU A O 1
ATOM 3743 N N . GLU A 1 476 ? 11.162 21.862 -32.587 1.00 87.56 476 GLU A N 1
ATOM 3744 C CA . GLU A 1 476 ? 11.967 22.456 -31.512 1.00 87.56 476 GLU A CA 1
ATOM 3745 C C . GLU A 1 476 ? 11.467 23.849 -31.113 1.00 87.56 476 GLU A C 1
ATOM 3747 O O . GLU A 1 476 ? 11.331 24.170 -29.929 1.00 87.56 476 GLU A O 1
ATOM 3752 N N . VAL A 1 477 ? 11.120 24.697 -32.087 1.00 88.25 477 VAL A N 1
ATOM 3753 C CA . VAL A 1 477 ? 10.600 26.044 -31.804 1.00 88.25 477 VAL A CA 1
ATOM 3754 C C . VAL A 1 477 ? 9.246 25.985 -31.088 1.00 88.25 477 VAL A C 1
ATOM 3756 O O . VAL A 1 477 ? 8.999 26.772 -30.163 1.00 88.25 477 VAL A O 1
ATOM 3759 N N . LYS A 1 478 ? 8.362 25.056 -31.477 1.00 87.25 478 LYS A N 1
ATOM 3760 C CA . LYS A 1 478 ? 7.063 24.855 -30.811 1.00 87.25 478 LYS A CA 1
ATOM 3761 C C . LYS A 1 478 ? 7.249 24.357 -29.382 1.00 87.25 478 LYS A C 1
ATOM 3763 O O . LYS A 1 478 ? 6.619 24.898 -28.470 1.00 87.25 478 LYS A O 1
ATOM 3768 N N . LEU A 1 479 ? 8.138 23.390 -29.181 1.00 85.81 479 LEU A N 1
ATOM 3769 C CA . LEU A 1 479 ? 8.438 22.810 -27.880 1.00 85.81 479 LEU A CA 1
ATOM 3770 C C . LEU A 1 479 ? 9.058 23.837 -26.922 1.00 85.81 479 LEU A C 1
ATOM 3772 O O . LEU A 1 479 ? 8.554 24.021 -25.813 1.00 85.81 479 LEU A O 1
ATOM 3776 N N . ILE A 1 480 ? 10.079 24.583 -27.359 1.00 88.44 480 ILE A N 1
ATOM 3777 C CA . ILE A 1 480 ? 10.710 25.649 -26.559 1.00 88.44 480 ILE A CA 1
ATOM 3778 C C . ILE A 1 480 ? 9.669 26.688 -26.125 1.00 88.44 480 ILE A C 1
ATOM 3780 O O . ILE A 1 480 ? 9.701 27.179 -24.992 1.00 88.44 480 ILE A O 1
ATOM 3784 N N . LYS A 1 481 ? 8.714 27.018 -27.002 1.00 86.00 481 LYS A N 1
ATOM 3785 C CA . LYS A 1 481 ? 7.601 27.914 -26.671 1.00 86.00 481 LYS A CA 1
ATOM 3786 C C . LYS A 1 481 ? 6.635 27.283 -25.660 1.00 86.00 481 LYS A C 1
ATOM 3788 O O . LYS A 1 481 ? 6.256 27.969 -24.711 1.00 86.00 481 LYS A O 1
ATOM 3793 N N . LYS A 1 482 ? 6.258 26.008 -25.830 1.00 81.31 482 LYS A N 1
ATOM 3794 C CA . LYS A 1 482 ? 5.398 25.250 -24.896 1.00 81.31 482 LYS A CA 1
ATOM 3795 C C . LYS A 1 482 ? 6.018 25.228 -23.495 1.00 81.31 482 LYS A C 1
ATOM 3797 O O . LYS A 1 482 ? 5.406 25.702 -22.540 1.00 81.31 482 LYS A O 1
ATOM 3802 N N . MET A 1 483 ? 7.282 24.827 -23.395 1.00 83.00 483 MET A N 1
ATOM 3803 C CA . MET A 1 483 ? 8.047 24.809 -22.145 1.00 83.00 483 MET A CA 1
ATOM 3804 C C . MET A 1 483 ? 8.247 26.205 -21.543 1.00 83.00 483 MET A C 1
ATOM 3806 O O . MET A 1 483 ? 8.153 26.374 -20.330 1.00 83.00 483 MET A O 1
ATOM 3810 N N . GLY A 1 484 ? 8.472 27.232 -22.369 1.00 79.25 484 GLY A N 1
ATOM 3811 C CA . GLY A 1 484 ? 8.570 28.617 -21.902 1.00 79.25 484 GLY A CA 1
ATOM 3812 C C . GLY A 1 484 ? 7.266 29.143 -21.290 1.00 79.25 484 GLY A C 1
ATOM 3813 O O . GLY A 1 484 ? 7.301 29.866 -20.288 1.00 79.25 484 GLY A O 1
ATOM 3814 N N . ASN A 1 485 ? 6.118 28.746 -21.845 1.00 76.19 485 ASN A N 1
ATOM 3815 C CA . ASN A 1 485 ? 4.805 29.069 -21.286 1.00 76.19 485 ASN A CA 1
ATOM 3816 C C . ASN A 1 485 ? 4.595 28.344 -19.952 1.00 76.19 485 ASN A C 1
ATOM 3818 O O . ASN A 1 485 ? 4.314 28.997 -18.949 1.00 76.19 485 ASN A O 1
ATOM 3822 N N . HIS A 1 486 ? 4.843 27.031 -19.918 1.00 73.69 486 HIS A N 1
ATOM 3823 C CA . HIS A 1 486 ? 4.770 26.223 -18.700 1.00 73.69 486 HIS A CA 1
ATOM 3824 C C . HIS A 1 486 ? 5.632 26.795 -17.574 1.00 73.69 486 HIS A C 1
ATOM 3826 O O . HIS A 1 486 ? 5.163 26.968 -16.455 1.00 73.69 486 HIS A O 1
ATOM 3832 N N . LEU A 1 487 ? 6.871 27.178 -17.874 1.00 72.44 487 LEU A N 1
ATOM 3833 C CA . LEU A 1 487 ? 7.765 27.778 -16.894 1.00 72.44 487 LEU A CA 1
ATOM 3834 C C . LEU A 1 487 ? 7.263 29.138 -16.383 1.00 72.44 487 LEU A C 1
ATOM 3836 O O . LEU A 1 487 ? 7.406 29.458 -15.202 1.00 72.44 487 LEU A O 1
ATOM 3840 N N . THR A 1 488 ? 6.677 29.949 -17.264 1.00 68.94 488 THR A N 1
ATOM 3841 C CA . THR A 1 488 ? 6.063 31.230 -16.886 1.00 68.94 488 THR A CA 1
ATOM 3842 C C . THR A 1 488 ? 4.893 31.012 -15.930 1.00 68.94 488 THR A C 1
ATOM 3844 O O . THR A 1 488 ? 4.752 31.749 -14.953 1.00 68.94 488 THR A O 1
ATOM 3847 N N . ASP A 1 489 ? 4.090 29.982 -16.176 1.00 59.34 489 ASP A N 1
ATOM 3848 C CA . ASP A 1 489 ? 2.969 29.610 -15.322 1.00 59.34 489 ASP A CA 1
ATOM 3849 C C . ASP A 1 489 ? 3.447 29.038 -13.981 1.00 59.34 489 ASP A C 1
ATOM 3851 O O . ASP A 1 489 ? 2.993 29.504 -12.940 1.00 59.34 489 ASP A O 1
ATOM 3855 N N . ILE A 1 490 ? 4.450 28.153 -13.967 1.00 61.06 490 ILE A N 1
ATOM 3856 C CA . ILE A 1 490 ? 5.060 27.641 -12.728 1.00 61.06 490 ILE A CA 1
ATOM 3857 C C . ILE A 1 490 ? 5.631 28.792 -11.875 1.00 61.06 490 ILE A C 1
ATOM 3859 O O . ILE A 1 490 ? 5.362 28.876 -10.677 1.00 61.06 490 ILE A O 1
ATOM 3863 N N . ARG A 1 491 ? 6.359 29.741 -12.482 1.00 61.03 491 ARG A N 1
ATOM 3864 C CA . ARG A 1 491 ? 6.932 30.911 -11.781 1.00 61.03 491 ARG A CA 1
ATOM 3865 C C . ARG A 1 491 ? 5.874 31.838 -11.185 1.00 61.03 491 ARG A C 1
ATOM 3867 O O . ARG A 1 491 ? 6.096 32.427 -10.129 1.00 61.03 491 ARG A O 1
ATOM 3874 N N . ARG A 1 492 ? 4.722 31.983 -11.846 1.00 54.81 492 ARG A N 1
ATOM 3875 C CA . ARG A 1 492 ? 3.573 32.734 -11.306 1.00 54.81 492 ARG A CA 1
ATOM 3876 C C . ARG A 1 492 ? 2.962 32.052 -10.086 1.00 54.81 492 ARG A C 1
ATOM 3878 O O . ARG A 1 492 ? 2.374 32.729 -9.248 1.00 54.81 492 ARG A O 1
ATOM 3885 N N . VAL A 1 493 ? 3.111 30.737 -10.008 1.00 45.22 493 VAL A N 1
ATOM 3886 C CA . VAL A 1 493 ? 2.472 29.869 -9.028 1.00 45.22 493 VAL A CA 1
ATOM 3887 C C . VAL A 1 493 ? 3.368 29.601 -7.799 1.00 45.22 493 VAL A C 1
ATOM 3889 O O . VAL A 1 493 ? 2.843 29.387 -6.710 1.00 45.22 493 VAL A O 1
ATOM 3892 N N . ALA A 1 494 ? 4.699 29.708 -7.916 1.00 47.28 494 ALA A N 1
ATOM 3893 C CA . ALA A 1 494 ? 5.644 29.420 -6.825 1.00 47.28 494 ALA A CA 1
ATOM 3894 C C . ALA A 1 494 ? 5.780 30.519 -5.735 1.00 47.28 494 ALA A C 1
ATOM 3896 O O . ALA A 1 494 ? 5.974 30.185 -4.568 1.00 47.28 494 ALA A O 1
ATOM 3897 N N . GLY A 1 495 ? 5.646 31.816 -6.061 1.00 43.59 495 GLY A N 1
ATOM 3898 C CA . GLY A 1 495 ? 5.784 32.949 -5.112 1.00 43.59 495 GLY A CA 1
ATOM 3899 C C . GLY A 1 495 ? 7.157 33.071 -4.389 1.00 43.59 495 GLY A C 1
ATOM 3900 O O . GLY A 1 495 ? 7.934 32.122 -4.346 1.00 43.59 495 GLY A O 1
ATOM 3901 N N . PRO A 1 496 ? 7.527 34.232 -3.803 1.00 35.38 496 PRO A N 1
ATOM 3902 C CA . PRO A 1 496 ? 8.808 34.369 -3.098 1.00 35.38 496 PRO A CA 1
ATOM 3903 C C . PRO A 1 496 ? 8.712 33.863 -1.642 1.00 35.38 496 PRO A C 1
ATOM 3905 O O . PRO A 1 496 ? 7.862 34.334 -0.886 1.00 35.38 496 PRO A O 1
ATOM 3908 N N . GLN A 1 497 ? 9.606 32.962 -1.210 1.00 37.91 497 GLN A N 1
ATOM 3909 C CA . GLN A 1 497 ? 9.754 32.570 0.206 1.00 37.91 497 GLN A CA 1
ATOM 3910 C C . GLN A 1 497 ? 11.211 32.652 0.706 1.00 37.91 497 GLN A C 1
ATOM 3912 O O . GLN A 1 497 ? 12.111 32.186 0.009 1.00 37.91 497 GLN A O 1
ATOM 3917 N N . PRO A 1 498 ? 11.454 33.173 1.929 1.00 38.31 498 PRO A N 1
ATOM 3918 C CA . PRO A 1 498 ? 12.704 32.992 2.664 1.00 38.31 498 PRO A CA 1
ATOM 3919 C C . PRO A 1 498 ? 12.667 31.709 3.519 1.00 38.31 498 PRO A C 1
ATOM 3921 O O . PRO A 1 498 ? 11.659 31.390 4.150 1.00 38.31 498 PRO A O 1
ATOM 3924 N N . THR A 1 499 ? 13.782 30.982 3.566 1.00 37.06 499 THR A N 1
ATOM 3925 C CA . THR A 1 499 ? 13.908 29.650 4.181 1.00 37.06 499 THR A CA 1
ATOM 3926 C C . THR A 1 499 ? 14.507 29.674 5.592 1.00 37.06 499 THR A C 1
ATOM 3928 O O . THR A 1 499 ? 15.553 30.280 5.811 1.00 37.06 499 THR A O 1
ATOM 3931 N N . GLN A 1 500 ? 13.935 28.889 6.512 1.00 35.69 500 GLN A N 1
ATOM 3932 C CA . GLN A 1 500 ? 14.655 28.243 7.621 1.00 35.69 500 GLN A CA 1
ATOM 3933 C C . GLN A 1 500 ? 14.037 26.853 7.828 1.00 35.69 500 GLN A C 1
ATOM 3935 O O . GLN A 1 500 ? 12.968 26.779 8.421 1.00 35.69 500 GLN A O 1
ATOM 3940 N N . THR A 1 501 ? 14.635 25.788 7.272 1.00 37.16 501 THR A N 1
ATOM 3941 C CA . THR A 1 501 ? 14.600 24.378 7.771 1.00 37.16 501 THR A CA 1
ATOM 3942 C C . THR A 1 501 ? 15.147 23.328 6.786 1.00 37.16 501 THR A C 1
ATOM 3944 O O . THR A 1 501 ? 15.285 22.179 7.182 1.00 37.16 501 THR A O 1
ATOM 3947 N N . GLY A 1 502 ? 15.556 23.684 5.563 1.00 38.16 502 GLY A N 1
ATOM 3948 C CA . GLY A 1 502 ? 16.478 22.844 4.772 1.00 38.16 502 GLY A CA 1
ATOM 3949 C C . GLY A 1 502 ? 15.954 21.476 4.309 1.00 38.16 502 GLY A C 1
ATOM 3950 O O . GLY A 1 502 ? 16.760 20.607 4.007 1.00 38.16 502 GLY A O 1
ATOM 3951 N N . VAL A 1 503 ? 14.634 21.276 4.233 1.00 33.16 503 VAL A N 1
ATOM 3952 C CA . VAL A 1 503 ? 14.029 20.132 3.527 1.00 33.16 503 VAL A CA 1
ATOM 3953 C C . VAL A 1 503 ? 13.069 20.689 2.469 1.00 33.16 503 VAL A C 1
ATOM 3955 O O . VAL A 1 503 ? 12.114 21.376 2.850 1.00 33.16 503 VAL A O 1
ATOM 3958 N N . PRO A 1 504 ? 13.300 20.464 1.162 1.00 35.28 504 PRO A N 1
ATOM 3959 C CA . PRO A 1 504 ? 12.439 21.008 0.121 1.00 35.28 504 PRO A CA 1
ATOM 3960 C C . PRO A 1 504 ? 11.137 20.200 0.023 1.00 35.28 504 PRO A C 1
ATOM 3962 O O . PRO A 1 504 ? 11.149 18.985 -0.150 1.00 35.28 504 PRO A O 1
ATOM 3965 N N . GLN A 1 505 ? 9.997 20.882 0.158 1.00 41.31 505 GLN A N 1
ATOM 3966 C CA . GLN A 1 505 ? 8.666 20.329 -0.111 1.00 41.31 505 GLN A CA 1
ATOM 3967 C C . GLN A 1 505 ? 8.087 21.012 -1.357 1.00 41.31 505 GLN A C 1
ATOM 3969 O O . GLN A 1 505 ? 8.149 22.247 -1.420 1.00 41.31 505 GLN A O 1
ATOM 3974 N N . PRO A 1 506 ? 7.489 20.263 -2.305 1.00 41.16 506 PRO A N 1
ATOM 3975 C CA . PRO A 1 506 ? 6.823 20.856 -3.457 1.00 41.16 506 PRO A CA 1
ATOM 3976 C C . PRO A 1 506 ? 5.730 21.814 -2.986 1.00 41.16 506 PRO A C 1
ATOM 3978 O O . PRO A 1 506 ? 4.936 21.496 -2.091 1.00 41.16 506 PRO A O 1
ATOM 3981 N N . SER A 1 507 ? 5.682 23.009 -3.573 1.00 45.59 507 SER A N 1
ATOM 3982 C CA . SER A 1 507 ? 4.586 23.931 -3.288 1.00 45.59 507 SER A CA 1
ATOM 3983 C C . SER A 1 507 ? 3.323 23.450 -4.006 1.00 45.59 507 SER A C 1
ATOM 3985 O O . SER A 1 507 ? 3.365 22.956 -5.126 1.00 45.59 507 SER A O 1
ATOM 3987 N N . LEU A 1 508 ? 2.178 23.577 -3.349 1.00 43.72 508 LEU A N 1
ATOM 3988 C CA . LEU A 1 508 ? 0.889 23.063 -3.816 1.00 43.72 508 LEU A CA 1
ATOM 3989 C C . LEU A 1 508 ? 0.409 23.670 -5.145 1.00 43.72 508 LEU A C 1
ATOM 3991 O O . LEU A 1 508 ? -0.353 23.041 -5.877 1.00 43.72 508 LEU A O 1
ATOM 3995 N N . GLY A 1 509 ? 0.935 24.838 -5.487 1.00 44.00 509 GLY A N 1
ATOM 3996 C CA . GLY A 1 509 ? 0.754 25.433 -6.791 1.00 44.00 509 GLY A CA 1
ATOM 3997 C C . GLY A 1 509 ? 1.409 24.627 -7.922 1.00 44.00 509 GLY A C 1
ATOM 3998 O O . GLY A 1 509 ? 0.817 24.483 -8.991 1.00 44.00 509 GLY A O 1
ATOM 3999 N N . GLU A 1 510 ? 2.573 24.009 -7.688 1.00 47.88 510 GLU A N 1
ATOM 4000 C CA . GLU A 1 510 ? 3.194 23.102 -8.668 1.00 47.88 510 GLU A CA 1
ATOM 4001 C C . GLU A 1 510 ? 2.293 21.884 -8.951 1.00 47.88 510 GLU A C 1
ATOM 4003 O O . GLU A 1 510 ? 2.182 21.442 -10.093 1.00 47.88 510 GLU A O 1
ATOM 4008 N N . TYR A 1 511 ? 1.551 21.420 -7.941 1.00 47.66 511 TYR A N 1
ATOM 4009 C CA . TYR A 1 511 ? 0.567 20.338 -8.056 1.00 47.66 511 TYR A CA 1
ATOM 4010 C C . TYR A 1 511 ? -0.722 20.748 -8.804 1.00 47.66 511 TYR A C 1
ATOM 4012 O O . TYR A 1 511 ? -1.316 19.942 -9.526 1.00 47.66 511 TYR A O 1
ATOM 4020 N N . LEU A 1 512 ? -1.190 21.998 -8.677 1.00 41.91 512 LEU A N 1
ATOM 4021 C CA . LEU A 1 512 ? -2.331 22.478 -9.473 1.00 41.91 512 LEU A CA 1
ATOM 4022 C C . LEU A 1 512 ? -1.962 22.743 -10.936 1.00 41.91 512 LEU A C 1
ATOM 4024 O O . LEU A 1 512 ? -2.774 22.450 -11.816 1.00 41.91 512 LEU A O 1
ATOM 4028 N N . PHE A 1 513 ? -0.751 23.237 -11.204 1.00 48.84 513 PHE A N 1
ATOM 4029 C CA . PHE A 1 513 ? -0.214 23.350 -12.562 1.00 48.84 513 PHE A CA 1
ATOM 4030 C C . PHE A 1 513 ? -0.150 21.975 -13.251 1.00 48.84 513 PHE A C 1
ATOM 4032 O O . PHE A 1 513 ? -0.616 21.820 -14.380 1.00 48.84 513 PHE A O 1
ATOM 4039 N N . GLU A 1 514 ? 0.318 20.949 -12.537 1.00 53.50 514 GLU A N 1
ATOM 4040 C CA . GLU A 1 514 ? 0.336 19.564 -13.017 1.00 53.50 514 GLU A CA 1
ATOM 4041 C C . GLU A 1 514 ? -1.059 19.075 -13.444 1.00 53.50 514 GLU A C 1
ATOM 4043 O O . GLU A 1 514 ? -1.238 18.522 -14.529 1.00 53.50 514 GLU A O 1
ATOM 4048 N N . ARG A 1 515 ? -2.079 19.292 -12.608 1.00 48.28 515 ARG A N 1
ATOM 4049 C CA . ARG A 1 515 ? -3.410 18.717 -12.850 1.00 48.28 515 ARG A CA 1
ATOM 4050 C C . ARG A 1 515 ? -4.290 19.485 -13.821 1.00 48.28 515 ARG A C 1
ATOM 4052 O O . ARG A 1 515 ? -5.190 18.869 -14.389 1.00 48.28 515 ARG A O 1
ATOM 4059 N N . LEU A 1 516 ? -4.092 20.793 -13.954 1.00 40.22 516 LEU A N 1
ATOM 4060 C CA . LEU A 1 516 ? -4.915 21.645 -14.814 1.00 40.22 516 LEU A CA 1
ATOM 4061 C C . LEU A 1 516 ? -4.272 21.908 -16.178 1.00 40.22 516 LEU A C 1
ATOM 4063 O O . LEU A 1 516 ? -5.010 22.167 -17.124 1.00 40.22 516 LEU A O 1
ATOM 4067 N N . THR A 1 517 ? -2.942 21.811 -16.287 1.00 46.41 517 THR A N 1
ATOM 4068 C CA . THR A 1 517 ? -2.208 22.154 -17.515 1.00 46.41 517 THR A CA 1
ATOM 4069 C C . THR A 1 517 ? -1.541 20.943 -18.169 1.00 46.41 517 THR A C 1
ATOM 4071 O O . THR A 1 517 ? -1.660 20.788 -19.373 1.00 46.41 517 THR A O 1
ATOM 4074 N N . LEU A 1 518 ? -0.888 20.052 -17.409 1.00 50.44 518 LEU A N 1
ATOM 4075 C CA . LEU A 1 518 ? -0.096 18.940 -17.976 1.00 50.44 518 LEU A CA 1
ATOM 4076 C C . LEU A 1 518 ? -0.874 17.625 -18.164 1.00 50.44 518 LEU A C 1
ATOM 4078 O O . LEU A 1 518 ? -0.341 16.666 -18.709 1.00 50.44 518 LEU A O 1
ATOM 4082 N N . LYS A 1 519 ? -2.127 17.538 -17.699 1.00 42.34 519 LYS A N 1
ATOM 4083 C CA . LYS A 1 519 ? -2.916 16.290 -17.736 1.00 42.34 519 LYS A CA 1
ATOM 4084 C C . LYS A 1 519 ? -3.654 16.028 -19.057 1.00 42.34 519 LYS A C 1
ATOM 4086 O O . LYS A 1 519 ? -4.286 14.981 -19.196 1.00 42.34 519 LYS A O 1
ATOM 4091 N N . HIS A 1 520 ? -3.634 16.988 -19.977 1.00 37.53 520 HIS A N 1
ATOM 4092 C CA . HIS A 1 520 ? -4.389 16.968 -21.234 1.00 37.53 520 HIS A CA 1
ATOM 4093 C C . HIS A 1 520 ? -3.550 17.387 -22.451 1.00 37.53 520 HIS A C 1
ATOM 4095 O O . HIS A 1 520 ? -4.130 17.672 -23.497 1.00 37.53 520 HIS A O 1
ATOM 4101 N N . ASP A 1 521 ? -2.226 17.429 -22.309 1.00 36.50 521 ASP A N 1
ATOM 4102 C CA . ASP A 1 521 ? -1.301 18.045 -23.265 1.00 36.50 521 ASP A CA 1
ATOM 4103 C C . ASP A 1 521 ? -0.262 17.075 -23.812 1.00 36.50 521 ASP A C 1
ATOM 4105 O O . ASP A 1 521 ? -0.001 16.065 -23.123 1.00 36.50 521 ASP A O 1
#

Organism: Cricetulus griseus (NCBI:txid10029)